Protein AF-0000000074056149 (afdb_homodimer)

pLDDT: mean 96.57, std 3.5, range [69.56, 98.94]

Foldseek 3Di:
DAFEEEELPDQDLVLSLVLLLLCQPLHQEYEYEDRNCVVPNLVSVVSSVVSRHAYEYEDADADAQVVLLVVLLVCQQSQHAEYEHALVSDQSNLLSVQVSLVPDDPPGNYRHAYAHEQAAQLDAQPRDPPDNDGSLVSSLVSLVRNLVSRGQAYEDALVNLLVSCVVRVRHAYEHEQEDAPPGDSPSGDRHDHLLSSVLSPHRYYYDYCQQSVDPRNNVSSVVSVVSNVVND/DAFEEEELPDQDLVLSLVLLLLCQPPHQHYEYEDRRCVVPNLVSVVSSVVSRHAYEYEDADADAQVVLLVVLLVCQQSQHAEYEHALVSDQSNLLSVQVSLVPDDPPGNYRHAYAHEQAAQLDAQPRDPPDNDGSLVSSLVSLVRNLVSRGQAYEDALVNLLVSCVVRVRHAYEYEQEDAPPGDSPSGDRHDHLLSSVLSRHRYYYDYCQLSVDPRNNVSSVVSVVSNVVND

Radius of gyration: 21.43 Å; Cα contacts (8 Å, |Δi|>4): 1121; chains: 2; bounding box: 44×68×49 Å

Sequence (464 aa):
MAQLIVALDLPRKDAALSLARDLQGLAPWCKVGMELFTLAGPSLLESLKSLGFRVFLDLKFYDIPHTVGQAVKAAAAVGVDLLTLHCQGGERMCREARAAVDGLAADSPARPLLFGVTVLTSFAEGEMPGIAAAPADFALSLAAGAAAWGLDGVVCSGLEAARIKTASPGLLCLCPGIRPAGAAAGDQRRVMTPARAVAAGADFLVVGRPILEAPSPAEAARRILAEMDDAGMAQLIVALDLPRKDAALSLARDLQGLAPWCKVGMELFTLAGPSLLESLKSLGFRVFLDLKFYDIPHTVGQAVKAAAAVGVDLLTLHCQGGERMCREARAAVDGLAADSPARPLLFGV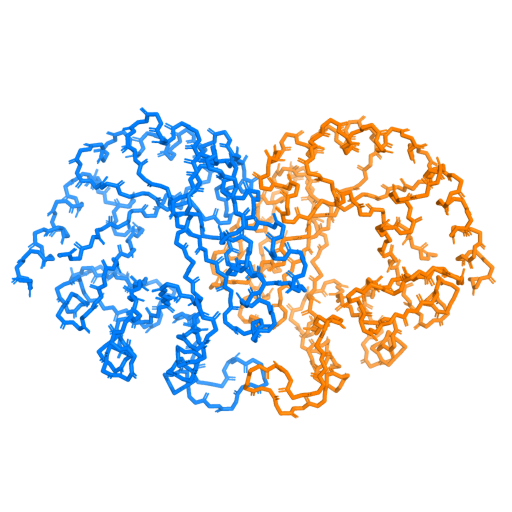TVLTSFAEGEMPGIAAAPADFALSLAAGAAAWGLDGVVCSGLEAARIKTASPGLLCLCPGIRPAGAAAGDQRRVMTPARAVAAGADFLVVGRPILEAPSPAEAARRILAEMDDAG

Secondary structure (DSSP, 8-state):
--EEEEE---S-HHHHHHHHHHHTTT-SEEEEEHHHHHHHTHHHHHHHHHTT-EEEEEEEE-S-HHHHHHHHHHHHHTT-SEEEEEGGGHHHHHHHHHHHHHT--TT-S--PEEEEE-S-TTPPTT-STT--S-HHHHHHHHHHHHHHHT-SEEE--HHHHHHHHHH-TT-EEEE--B--TT---TT-SS-B-HHHHHHTT-SEEEE-HHHHTSS-HHHHHHHHHHHHHHH-/--EEEEE---S-HHHHHHHHHHHTTT-SEEEEEHHHHHHHTHHHHHHHHHTT-EEEEEEEE-S-HHHHHHHHHHHHHTT-SEEEEEGGGHHHHHHHHHHHHHT--TT-S--PEEEEE-S-TTPPTT-STT--S-HHHHHHHHHHHHHHHT-SEEE--HHHHHHHHHH-TT-EEEE--B--TT---TT-SS-B-HHHHHHTT-SEEEE-HHHHTSS-HHHHHHHHHHHHHHH-

Solvent-accessible surface area (backbone atoms only — not comparable to full-atom values): 22972 Å² total; per-residue (Å²): 130,64,40,58,28,41,41,44,88,37,96,40,63,66,61,36,52,53,52,48,61,60,31,54,91,74,46,60,30,38,29,44,35,52,32,32,36,50,64,45,18,42,64,50,51,49,53,44,44,74,68,66,35,45,38,32,40,48,60,34,45,60,54,47,32,68,57,39,17,47,26,48,44,27,38,16,62,64,43,27,46,27,38,34,26,37,39,62,49,18,58,66,23,43,37,32,35,38,50,33,55,73,63,52,58,92,78,45,70,32,77,42,45,42,25,28,32,45,45,66,49,54,59,53,75,77,48,41,62,72,38,80,60,47,53,69,60,46,26,48,53,36,46,54,47,36,56,74,32,59,39,50,22,31,34,36,35,37,87,45,29,43,61,42,40,67,79,39,67,81,42,40,29,32,20,48,47,48,35,54,89,92,54,81,64,80,79,44,72,45,63,35,34,46,29,57,24,43,62,26,55,29,44,30,39,39,37,36,62,74,29,73,72,34,98,46,41,50,57,40,47,51,52,47,49,50,39,34,54,70,44,98,131,63,41,57,28,41,40,46,87,35,97,41,63,67,59,35,52,52,51,49,62,60,32,54,92,75,47,57,30,36,28,45,35,53,32,32,36,49,62,46,18,44,64,51,50,49,52,43,44,74,68,66,36,45,35,32,41,48,61,34,45,59,58,47,31,68,57,40,16,46,26,47,46,28,38,16,62,66,44,26,46,27,36,34,27,38,41,61,48,20,57,65,22,43,35,33,34,39,50,32,54,72,65,52,58,91,78,45,70,32,76,43,44,43,25,28,34,43,45,65,50,56,59,53,75,79,48,42,64,71,37,81,60,49,53,70,60,45,25,48,54,37,46,55,48,34,56,76,32,58,40,52,21,30,33,37,34,37,88,46,28,44,61,42,40,68,79,39,69,82,42,39,29,33,21,48,48,47,35,54,91,91,54,79,64,80,79,44,70,47,62,35,34,47,30,58,24,42,61,27,55,29,43,30,40,37,37,35,61,75,29,74,71,34,97,46,40,49,58,41,47,50,53,47,50,51,38,34,56,69,44,98

InterPro domains:
  IPR001754 Orotidine 5'-phosphate decarboxylase domain [PF00215] (3-224)
  IPR001754 Orotidine 5'-phosphate decarboxylase domain [SM00934] (3-224)
  IPR011060 Ribulose-phosphate binding barrel [SSF51366] (3-230)
  IPR013785 Aldolase-type TIM barrel [G3DSA:3.20.20.70] (2-231)
  IPR014732 Orotidine 5'-phosphate decarboxylase [PTHR32119] (3-231)
  IPR014732 Orotidine 5'-phosphate decarboxylase [TIGR01740] (4-224)
  IPR018089 Orotidine 5'-phosphate decarboxylase, active site [PS00156] (55-68)
  IPR047596 Orotidine 5'-phosphate decarboxylase, bacterial [MF_01200_B] (1-229)

Structure (mmCIF, N/CA/C/O backbone):
data_AF-0000000074056149-model_v1
#
loop_
_entity.id
_entity.type
_entity.pdbx_description
1 polymer "Orotidine 5'-phosphate decarboxylase"
#
loop_
_atom_site.group_PDB
_atom_site.id
_atom_site.type_symbol
_atom_site.label_atom_id
_atom_site.label_alt_id
_atom_site.label_comp_id
_atom_site.label_asym_id
_atom_site.label_entity_id
_atom_site.label_seq_id
_atom_site.pdbx_PDB_ins_code
_atom_site.Cartn_x
_atom_site.Cartn_y
_atom_site.Cartn_z
_atom_site.occupancy
_atom_site.B_iso_or_equiv
_atom_site.auth_seq_id
_atom_site.auth_comp_id
_atom_site.auth_asym_id
_atom_site.auth_atom_id
_atom_site.pdbx_PDB_model_num
ATOM 1 N N . MET A 1 1 ? -1.044 24.516 16.25 1 86.62 1 MET A N 1
ATOM 2 C CA . MET A 1 1 ? -1.015 25.094 14.914 1 86.62 1 MET A CA 1
ATOM 3 C C . MET A 1 1 ? -0.78 24.031 13.852 1 86.62 1 MET A C 1
ATOM 5 O O . MET A 1 1 ? -0.034 23.078 14.086 1 86.62 1 MET A O 1
ATOM 9 N N . ALA A 1 2 ? -1.482 24.141 12.734 1 95.56 2 ALA A N 1
ATOM 10 C CA . ALA A 1 2 ? -1.361 23.188 11.633 1 95.56 2 ALA A CA 1
ATOM 11 C C . ALA A 1 2 ? 0.066 23.141 11.102 1 95.56 2 ALA A C 1
ATOM 13 O O . ALA A 1 2 ? 0.788 24.141 11.164 1 95.56 2 ALA A O 1
ATOM 14 N N . GLN A 1 3 ? 0.462 22 10.664 1 97.44 3 GLN A N 1
ATOM 15 C CA . GLN A 1 3 ? 1.82 21.828 10.156 1 97.44 3 GLN A CA 1
ATOM 16 C C . GLN A 1 3 ? 1.818 21.547 8.656 1 97.44 3 GLN A C 1
ATOM 18 O O . GLN A 1 3 ? 0.939 20.844 8.156 1 97.44 3 GLN A O 1
ATOM 23 N N . LEU A 1 4 ? 2.83 22.078 7.973 1 97.88 4 LEU A N 1
ATOM 24 C CA . LEU A 1 4 ? 3.014 21.828 6.547 1 97.88 4 LEU A CA 1
ATOM 25 C C . LEU A 1 4 ? 3.879 20.594 6.324 1 97.88 4 LEU A C 1
ATOM 27 O O . LEU A 1 4 ? 4.945 20.453 6.93 1 97.88 4 LEU A O 1
ATOM 31 N N . ILE A 1 5 ? 3.412 19.703 5.543 1 98.5 5 ILE A N 1
ATOM 32 C CA . ILE A 1 5 ? 4.184 18.562 5.047 1 98.5 5 ILE A CA 1
ATOM 33 C C . ILE A 1 5 ? 4.445 18.734 3.553 1 98.5 5 ILE A C 1
ATOM 35 O O . ILE A 1 5 ? 3.508 18.812 2.758 1 98.5 5 ILE A O 1
ATOM 39 N N . VAL A 1 6 ? 5.691 18.75 3.137 1 98.38 6 VAL A N 1
ATOM 40 C CA . VAL A 1 6 ? 6.031 18.859 1.722 1 98.38 6 VAL A CA 1
ATOM 41 C C . VAL A 1 6 ? 6.203 17.469 1.128 1 98.38 6 VAL A C 1
ATOM 43 O O . VAL A 1 6 ? 7.008 16.672 1.617 1 98.38 6 VAL A O 1
ATOM 46 N N . ALA A 1 7 ? 5.418 17.172 0.1 1 98.25 7 ALA A N 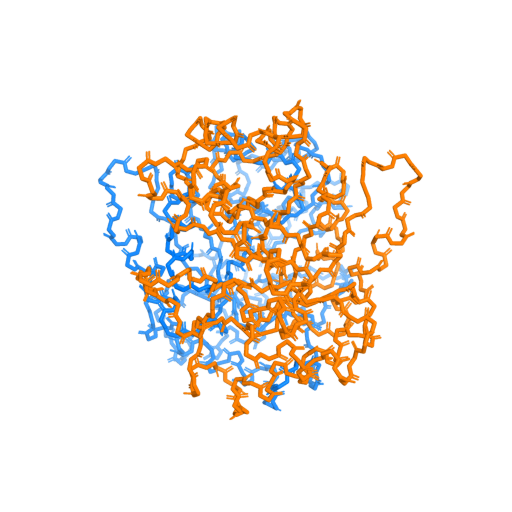1
ATOM 47 C CA . ALA A 1 7 ? 5.512 15.891 -0.588 1 98.25 7 ALA A CA 1
ATOM 48 C C . ALA A 1 7 ? 6.691 15.867 -1.556 1 98.25 7 ALA A C 1
ATOM 50 O O . ALA A 1 7 ? 6.762 16.688 -2.473 1 98.25 7 ALA A O 1
ATOM 51 N N . LEU A 1 8 ? 7.625 14.93 -1.379 1 97.81 8 LEU A N 1
ATOM 52 C CA . LEU A 1 8 ? 8.773 14.797 -2.262 1 97.81 8 LEU A CA 1
ATOM 53 C C . LEU A 1 8 ? 8.469 13.852 -3.418 1 97.81 8 LEU A C 1
ATOM 55 O O . LEU A 1 8 ? 9.227 12.914 -3.68 1 97.81 8 LEU A O 1
ATOM 59 N N . ASP A 1 9 ? 7.414 14.062 -4.129 1 94.62 9 ASP A N 1
ATOM 60 C CA . ASP A 1 9 ? 6.973 13.227 -5.234 1 94.62 9 ASP A CA 1
ATOM 61 C C . ASP A 1 9 ? 7.859 13.414 -6.461 1 94.62 9 ASP A C 1
ATOM 63 O O . ASP A 1 9 ? 7.434 14.008 -7.453 1 94.62 9 ASP A O 1
ATOM 67 N N . LEU A 1 10 ? 9.055 12.953 -6.383 1 94.94 10 LEU A N 1
ATOM 68 C CA . LEU A 1 10 ? 10.078 13.039 -7.422 1 94.94 10 LEU A CA 1
ATOM 69 C C . LEU A 1 10 ? 10.586 11.648 -7.793 1 94.94 10 LEU A C 1
ATOM 71 O O . LEU A 1 10 ? 10.578 10.734 -6.965 1 94.94 10 LEU A O 1
ATOM 75 N N . PRO A 1 11 ? 11.078 11.5 -9.031 1 92.56 11 PRO A N 1
ATOM 76 C CA . PRO A 1 11 ? 11.461 10.172 -9.508 1 92.56 11 PRO A CA 1
ATOM 77 C C . PRO A 1 11 ? 12.922 9.852 -9.242 1 92.56 11 PRO A C 1
ATOM 79 O O . PRO A 1 11 ? 13.461 8.891 -9.805 1 92.56 11 PRO A O 1
ATOM 82 N N . ARG A 1 12 ? 13.625 10.719 -8.484 1 94.88 12 ARG A N 1
ATOM 83 C CA . ARG A 1 12 ? 15.031 10.477 -8.188 1 94.88 12 ARG A CA 1
ATOM 84 C C . ARG A 1 12 ? 15.383 10.898 -6.766 1 94.88 12 ARG A C 1
ATOM 86 O O . ARG A 1 12 ? 14.984 11.977 -6.316 1 94.88 12 ARG A O 1
ATOM 93 N N . LYS A 1 13 ? 16.109 10.031 -6.117 1 96.75 13 LYS A N 1
ATOM 94 C CA . LYS A 1 13 ? 16.531 10.273 -4.746 1 96.75 13 LYS A CA 1
ATOM 95 C C . LYS A 1 13 ? 17.297 11.594 -4.633 1 96.75 13 LYS A C 1
ATOM 97 O O . LYS A 1 13 ? 17.031 12.391 -3.732 1 96.75 13 LYS A O 1
ATOM 102 N N . ASP A 1 14 ? 18.219 11.828 -5.523 1 97.38 14 ASP A N 1
ATOM 103 C CA . ASP A 1 14 ? 19.062 13.016 -5.449 1 97.38 14 ASP A CA 1
ATOM 104 C C . ASP A 1 14 ? 18.234 14.289 -5.613 1 97.38 14 ASP A C 1
ATOM 106 O O . ASP A 1 14 ? 18.5 15.297 -4.957 1 97.38 14 ASP A O 1
ATOM 110 N N . ALA A 1 15 ? 17.297 14.25 -6.52 1 97.06 15 ALA A N 1
ATOM 111 C CA . ALA A 1 15 ? 16.406 15.391 -6.715 1 97.06 15 ALA A CA 1
ATOM 112 C C . ALA A 1 15 ? 15.594 15.672 -5.457 1 97.06 15 ALA A C 1
ATOM 114 O O . ALA A 1 15 ? 15.398 16.828 -5.078 1 97.06 15 ALA A O 1
ATOM 115 N N . ALA A 1 16 ? 15.133 14.602 -4.848 1 97.94 16 ALA A N 1
ATOM 116 C CA . ALA A 1 16 ? 14.352 14.727 -3.619 1 97.94 16 ALA A CA 1
ATOM 117 C C . ALA A 1 16 ? 15.18 15.352 -2.5 1 97.94 16 ALA A C 1
ATOM 119 O O . ALA A 1 16 ? 14.703 16.234 -1.78 1 97.94 16 ALA A O 1
ATOM 120 N N . LEU A 1 17 ? 16.406 14.922 -2.404 1 98 17 LEU A N 1
ATOM 121 C CA . LEU A 1 17 ? 17.281 15.43 -1.35 1 98 17 LEU A CA 1
ATOM 122 C C . LEU A 1 17 ? 17.656 16.875 -1.613 1 98 17 LEU A C 1
ATOM 124 O O . LEU A 1 17 ? 17.797 17.672 -0.677 1 98 17 LEU A O 1
ATOM 128 N N . SER A 1 18 ? 17.844 17.188 -2.873 1 97.25 18 SER A N 1
ATOM 129 C CA . SER A 1 18 ? 18.109 18.578 -3.225 1 97.25 18 SER A CA 1
ATOM 130 C C . SER A 1 18 ? 16.953 19.484 -2.826 1 97.25 18 SER A C 1
ATOM 132 O O . SER A 1 18 ? 17.156 20.547 -2.225 1 97.25 18 SER A O 1
ATOM 134 N N . LEU A 1 19 ? 15.781 19.047 -3.15 1 97.25 19 LEU A N 1
ATOM 135 C CA . LEU A 1 19 ? 14.594 19.797 -2.754 1 97.25 19 LEU A CA 1
ATOM 136 C C . LEU A 1 19 ? 14.508 19.906 -1.237 1 97.25 19 LEU A C 1
ATOM 138 O O . LEU A 1 19 ? 14.203 20.984 -0.711 1 97.25 19 LEU A O 1
ATOM 142 N N . ALA A 1 20 ? 14.734 18.844 -0.527 1 97.69 20 ALA A N 1
ATOM 143 C CA . ALA A 1 20 ? 14.688 18.844 0.933 1 97.69 20 ALA A CA 1
ATOM 144 C C . ALA A 1 20 ? 15.672 19.859 1.51 1 97.69 20 ALA A C 1
ATOM 146 O O . ALA A 1 20 ? 15.344 20.578 2.457 1 97.69 20 ALA A O 1
ATOM 147 N N . ARG A 1 21 ? 16.797 19.938 0.938 1 96.56 21 ARG A N 1
ATOM 148 C CA . ARG A 1 21 ? 17.797 20.891 1.411 1 96.56 21 ARG A CA 1
ATOM 149 C C . ARG A 1 21 ? 17.328 22.312 1.216 1 96.56 21 ARG A C 1
ATOM 151 O O . ARG A 1 21 ? 17.562 23.188 2.064 1 96.56 21 ARG A O 1
ATOM 158 N N . ASP A 1 22 ? 16.641 22.531 0.137 1 95 22 ASP A N 1
ATOM 159 C CA . ASP A 1 22 ? 16.094 23.859 -0.135 1 95 22 ASP A CA 1
ATOM 160 C C . ASP A 1 22 ? 15.039 24.234 0.911 1 95 22 ASP A C 1
ATOM 162 O O . ASP A 1 22 ? 14.812 25.422 1.164 1 95 22 ASP A O 1
ATOM 166 N N . LEU A 1 23 ? 14.469 23.25 1.467 1 96.81 23 LEU A N 1
ATOM 167 C CA . LEU A 1 23 ? 13.328 23.484 2.35 1 96.81 23 LEU A CA 1
ATOM 168 C C . LEU A 1 23 ? 13.758 23.406 3.812 1 96.81 23 LEU A C 1
ATOM 170 O O . LEU A 1 23 ? 12.93 23.594 4.711 1 96.81 23 LEU A O 1
ATOM 174 N N . GLN A 1 24 ? 15.016 23.109 4.035 1 94.75 24 GLN A N 1
ATOM 175 C CA . GLN A 1 24 ? 15.516 22.953 5.398 1 94.75 24 GLN A CA 1
ATOM 176 C C . GLN A 1 24 ? 15.219 24.203 6.23 1 94.75 24 GLN A C 1
ATOM 178 O O . GLN A 1 24 ? 15.461 25.328 5.793 1 94.75 24 GLN A O 1
ATOM 183 N N . GLY A 1 25 ? 14.641 23.969 7.418 1 91.38 25 GLY A N 1
ATOM 184 C CA . GLY A 1 25 ? 14.352 25.062 8.328 1 91.38 25 GLY A CA 1
ATOM 185 C C . GLY A 1 25 ? 13.016 25.719 8.055 1 91.38 25 GLY A C 1
ATOM 186 O O . GLY A 1 25 ? 12.523 26.5 8.875 1 91.38 25 GLY A O 1
ATOM 187 N N . LEU A 1 26 ? 12.391 25.469 6.945 1 91.38 26 LEU A N 1
ATOM 188 C CA . LEU A 1 26 ? 11.109 26.078 6.578 1 91.38 26 LEU A CA 1
ATOM 189 C C . LEU A 1 26 ? 9.953 25.141 6.941 1 91.38 26 LEU A C 1
ATOM 191 O O . LEU A 1 26 ? 9.008 25.562 7.621 1 91.38 26 LEU A O 1
ATOM 195 N N . ALA A 1 27 ? 10.086 23.922 6.512 1 87.94 27 ALA A N 1
ATOM 196 C CA . ALA A 1 27 ? 9.062 22.922 6.809 1 87.94 27 ALA A CA 1
ATOM 197 C C . ALA A 1 27 ? 9.648 21.766 7.617 1 87.94 27 ALA A C 1
ATOM 199 O O . ALA A 1 27 ? 10.672 21.203 7.234 1 87.94 27 ALA A O 1
ATOM 200 N N . PRO A 1 28 ? 9.016 21.453 8.625 1 92.62 28 PRO A N 1
ATOM 201 C CA . PRO A 1 28 ? 9.602 20.406 9.469 1 92.62 28 PRO A CA 1
ATOM 202 C C . PRO A 1 28 ? 9.352 19 8.93 1 92.62 28 PRO A C 1
ATOM 204 O O . PRO A 1 28 ? 10.016 18.047 9.344 1 92.62 28 PRO A O 1
ATOM 207 N N . TRP A 1 29 ? 8.336 18.828 8.008 1 97.88 29 TRP A N 1
ATOM 208 C CA . TRP A 1 29 ? 7.926 17.5 7.582 1 97.88 29 TRP A CA 1
ATOM 209 C C . TRP A 1 29 ? 8.156 17.312 6.086 1 97.88 29 TRP A C 1
ATOM 211 O O . TRP A 1 29 ? 7.891 18.203 5.289 1 97.88 29 TRP A O 1
ATOM 221 N N . CYS A 1 30 ? 8.586 16.109 5.715 1 98.38 30 CYS A N 1
ATOM 222 C CA . CYS A 1 30 ? 8.602 15.656 4.332 1 98.38 30 CYS A CA 1
ATOM 223 C C . CYS A 1 30 ? 7.824 14.352 4.184 1 98.38 30 CYS A C 1
ATOM 225 O O . CYS A 1 30 ? 7.902 13.477 5.047 1 98.38 30 CYS A O 1
ATOM 227 N N . LYS A 1 31 ? 7.129 14.297 3.158 1 98.81 31 LYS A N 1
ATOM 228 C CA . LYS A 1 31 ? 6.422 13.062 2.818 1 98.81 31 LYS A CA 1
ATOM 229 C C . LYS A 1 31 ? 7.16 12.289 1.731 1 98.81 31 LYS A C 1
ATOM 231 O O . LYS A 1 31 ? 7.566 12.859 0.718 1 98.81 31 LYS A O 1
ATOM 236 N N . VAL A 1 32 ? 7.414 11.039 1.921 1 98.81 32 VAL A N 1
ATOM 237 C CA . VAL A 1 32 ? 7.902 10.086 0.927 1 98.81 32 VAL A CA 1
ATOM 238 C C . VAL A 1 32 ? 6.785 9.117 0.545 1 98.81 32 VAL A C 1
ATOM 240 O O . VAL A 1 32 ? 6.285 8.375 1.391 1 98.81 32 VAL A O 1
ATOM 243 N N . GLY A 1 33 ? 6.414 9.141 -0.711 1 98.44 33 GLY A N 1
ATOM 244 C CA . GLY A 1 33 ? 5.328 8.305 -1.19 1 98.44 33 GLY A CA 1
ATOM 245 C C . GLY A 1 33 ? 5.809 7.062 -1.912 1 98.44 33 GLY A C 1
ATOM 246 O O . GLY A 1 33 ? 6.992 6.723 -1.857 1 98.44 33 GLY A O 1
ATOM 247 N N . MET A 1 34 ? 4.906 6.359 -2.611 1 98.12 34 MET A N 1
ATOM 248 C CA . MET A 1 34 ? 5.105 5.043 -3.209 1 98.12 34 MET A CA 1
ATOM 249 C C . MET A 1 34 ? 6.188 5.09 -4.281 1 98.12 34 MET A C 1
ATOM 251 O O . MET A 1 34 ? 7.051 4.211 -4.332 1 98.12 34 MET A O 1
ATOM 255 N N . GLU A 1 35 ? 6.125 6.121 -5.102 1 97.94 35 GLU A N 1
ATOM 256 C CA . GLU A 1 35 ? 7.07 6.203 -6.211 1 97.94 35 GLU A CA 1
ATOM 257 C C . GLU A 1 35 ? 8.508 6.324 -5.711 1 97.94 35 GLU A C 1
ATOM 259 O O . GLU A 1 35 ? 9.336 5.453 -5.973 1 97.94 35 GLU A O 1
ATOM 264 N N . LEU A 1 36 ? 8.742 7.316 -4.957 1 98.56 36 LEU A N 1
ATOM 265 C CA . LEU A 1 36 ? 10.094 7.617 -4.5 1 98.56 36 LEU A CA 1
ATOM 266 C C . LEU A 1 36 ? 10.609 6.516 -3.58 1 98.56 36 LEU A C 1
ATOM 268 O O . LEU A 1 36 ? 11.781 6.141 -3.654 1 98.56 36 LEU A O 1
ATOM 272 N N . PHE A 1 37 ? 9.781 5.984 -2.686 1 98.75 37 PHE A N 1
ATOM 273 C CA . PHE A 1 37 ? 10.227 4.938 -1.774 1 98.75 37 PHE A CA 1
ATOM 274 C C . PHE A 1 37 ? 10.594 3.672 -2.543 1 98.75 37 PHE A C 1
ATOM 276 O O . PHE A 1 37 ? 11.547 2.975 -2.18 1 98.75 37 PHE A O 1
ATOM 283 N N . THR A 1 38 ? 9.812 3.357 -3.564 1 98.56 38 THR A N 1
ATOM 284 C CA . THR A 1 38 ? 10.109 2.191 -4.391 1 98.56 38 THR A CA 1
ATOM 285 C C . THR A 1 38 ? 11.477 2.32 -5.043 1 98.56 38 THR A C 1
ATOM 287 O O . THR A 1 38 ? 12.211 1.334 -5.168 1 98.56 38 THR A O 1
ATOM 290 N N . LEU A 1 39 ? 11.844 3.518 -5.352 1 97.88 39 LEU A N 1
ATOM 291 C CA . LEU A 1 39 ? 13.102 3.764 -6.055 1 97.88 39 LEU A CA 1
ATOM 292 C C . LEU A 1 39 ? 14.266 3.842 -5.074 1 97.88 39 LEU A C 1
ATOM 294 O O . LEU A 1 39 ? 15.359 3.34 -5.359 1 97.88 39 LEU A O 1
ATOM 298 N N . ALA A 1 40 ? 14.008 4.441 -3.898 1 97.88 40 ALA A N 1
ATOM 299 C CA . ALA A 1 40 ? 15.141 4.859 -3.07 1 97.88 40 ALA A CA 1
ATOM 300 C C . ALA A 1 40 ? 15.211 4.039 -1.788 1 97.88 40 ALA A C 1
ATOM 302 O O . ALA A 1 40 ? 16.297 3.865 -1.214 1 97.88 40 ALA A O 1
ATOM 303 N N . GLY A 1 41 ? 14.062 3.582 -1.27 1 97.81 41 GLY A N 1
ATOM 304 C CA . GLY A 1 41 ? 14.016 2.74 -0.085 1 97.81 41 GLY A CA 1
ATOM 305 C C . GLY A 1 41 ? 14.352 3.486 1.191 1 97.81 41 GLY A C 1
ATOM 306 O O . GLY A 1 41 ? 14.234 4.711 1.25 1 97.81 41 GLY A O 1
ATOM 307 N N . PRO A 1 42 ? 14.695 2.746 2.258 1 97.94 42 PRO A N 1
ATOM 308 C CA . PRO A 1 42 ? 14.844 3.344 3.588 1 97.94 42 PRO A CA 1
ATOM 309 C C . PRO A 1 42 ? 16.078 4.238 3.695 1 97.94 42 PRO A C 1
ATOM 311 O O . PRO A 1 42 ? 16.156 5.082 4.594 1 97.94 42 PRO A O 1
ATOM 314 N N . SER A 1 43 ? 17.016 4.102 2.801 1 97.06 43 SER A N 1
ATOM 315 C CA . SER A 1 43 ? 18.188 4.965 2.836 1 97.06 43 SER A CA 1
ATOM 316 C C . SER A 1 43 ? 17.812 6.43 2.648 1 97.06 43 SER A C 1
ATOM 318 O O . SER A 1 43 ? 18.453 7.32 3.203 1 97.06 43 SER A O 1
ATOM 320 N N . LEU A 1 44 ? 16.781 6.668 1.873 1 98.25 44 LEU A N 1
ATOM 321 C CA . LEU A 1 44 ? 16.266 8.023 1.691 1 98.25 44 LEU A CA 1
ATOM 322 C C . LEU A 1 44 ? 15.766 8.594 3.01 1 98.25 44 LEU A C 1
ATOM 324 O O . LEU A 1 44 ? 16 9.766 3.314 1 98.25 44 LEU A O 1
ATOM 328 N N . LEU A 1 45 ? 15.062 7.797 3.801 1 98.31 45 LEU A N 1
ATOM 329 C CA . LEU A 1 45 ? 14.5 8.242 5.07 1 98.31 45 LEU A CA 1
ATOM 330 C C . LEU A 1 45 ? 15.609 8.648 6.043 1 98.31 45 LEU A C 1
ATOM 332 O O . LEU A 1 45 ? 15.492 9.664 6.73 1 98.31 45 LEU A O 1
ATOM 336 N N . GLU A 1 46 ? 16.641 7.875 6.008 1 97 46 GLU A N 1
ATOM 337 C CA . GLU A 1 46 ? 17.797 8.172 6.844 1 97 46 GLU A CA 1
ATOM 338 C C . GLU A 1 46 ? 18.406 9.523 6.48 1 97 46 GLU A C 1
ATOM 340 O O . GLU A 1 46 ? 18.766 10.312 7.363 1 97 46 GLU A O 1
ATOM 345 N N . SER A 1 47 ? 18.547 9.734 5.23 1 98 47 SER A N 1
ATOM 346 C CA . SER A 1 47 ? 19.094 10.992 4.742 1 98 47 SER A CA 1
ATOM 347 C C . SER A 1 47 ? 18.234 12.18 5.145 1 98 47 SER A C 1
ATOM 349 O O . SER A 1 47 ? 18.734 13.211 5.566 1 98 47 SER A O 1
ATOM 351 N N . LEU A 1 48 ? 16.938 12.039 5.023 1 98.31 48 LEU A N 1
ATOM 352 C CA . LEU A 1 48 ? 16 13.109 5.375 1 98.31 48 LEU A CA 1
ATOM 353 C C . LEU A 1 48 ? 16.062 13.406 6.871 1 98.31 48 LEU A C 1
ATOM 355 O O . LEU A 1 48 ? 16.047 14.57 7.273 1 98.31 48 LEU A O 1
ATOM 359 N N . LYS A 1 49 ? 16.172 12.391 7.691 1 97.44 49 LYS A N 1
ATOM 360 C CA . LYS A 1 49 ? 16.281 12.555 9.141 1 97.44 49 LYS A CA 1
ATOM 361 C C . LYS A 1 49 ? 17.562 13.289 9.508 1 97.44 49 LYS A C 1
ATOM 363 O O . LYS A 1 49 ? 17.578 14.125 10.414 1 97.44 49 LYS A O 1
ATOM 368 N N . SER A 1 50 ? 18.609 12.945 8.82 1 96.69 50 SER A N 1
ATOM 369 C CA . SER A 1 50 ? 19.891 13.594 9.07 1 96.69 50 SER A CA 1
ATOM 370 C C . SER A 1 50 ? 19.844 15.078 8.734 1 96.69 50 SER A C 1
ATOM 372 O O . SER A 1 50 ? 20.609 15.875 9.281 1 96.69 50 SER A O 1
ATOM 374 N N . LEU A 1 51 ? 18.969 15.43 7.82 1 97.19 51 LEU A N 1
ATOM 375 C CA . LEU A 1 51 ? 18.797 16.828 7.445 1 97.19 51 LEU A CA 1
ATOM 376 C C . LEU A 1 51 ? 17.875 17.547 8.438 1 97.19 51 LEU A C 1
ATOM 378 O O . LEU A 1 51 ? 17.641 18.75 8.312 1 97.19 51 LEU A O 1
ATOM 382 N N . GLY A 1 52 ? 17.312 16.766 9.391 1 96.56 52 GLY A N 1
ATOM 383 C CA . GLY A 1 52 ? 16.531 17.375 10.461 1 96.56 52 GLY A CA 1
ATOM 384 C C . GLY A 1 52 ? 15.039 17.297 10.242 1 96.56 52 GLY A C 1
ATOM 385 O O . GLY A 1 52 ? 14.258 17.859 11.023 1 96.56 52 GLY A O 1
ATOM 386 N N . PHE A 1 53 ? 14.602 16.562 9.219 1 98.38 53 PHE A N 1
ATOM 387 C CA . PHE A 1 53 ? 13.18 16.484 8.914 1 98.38 53 PHE A CA 1
ATOM 388 C C . PHE A 1 53 ? 12.508 15.383 9.727 1 98.38 53 PHE A C 1
ATOM 390 O O . PHE A 1 53 ? 13.148 14.391 10.078 1 98.38 53 PHE A O 1
ATOM 397 N N . ARG A 1 54 ? 11.258 15.547 10.086 1 98.25 54 ARG A N 1
ATOM 398 C CA . ARG A 1 54 ? 10.359 14.438 10.383 1 98.25 54 ARG A CA 1
ATOM 399 C C . ARG A 1 54 ? 9.844 13.797 9.102 1 98.25 54 ARG A C 1
ATOM 401 O O . ARG A 1 54 ? 9.594 14.484 8.109 1 98.25 54 ARG A O 1
ATOM 408 N N . VAL A 1 55 ? 9.641 12.5 9.148 1 98.62 55 VAL A N 1
ATOM 409 C CA . VAL A 1 55 ? 9.328 11.797 7.906 1 98.62 55 VAL A CA 1
ATOM 410 C C . VAL A 1 55 ? 7.926 11.203 7.98 1 98.62 55 VAL A C 1
ATOM 412 O O . VAL A 1 55 ? 7.602 10.477 8.914 1 98.62 55 VAL A O 1
ATOM 415 N N . PHE A 1 56 ? 7.082 11.562 7.031 1 98.94 56 PHE A N 1
ATOM 416 C CA . PHE A 1 56 ? 5.785 10.953 6.742 1 98.94 56 PHE A CA 1
ATOM 417 C C . PHE A 1 56 ? 5.902 9.93 5.621 1 98.94 56 PHE A C 1
ATOM 419 O O . PHE A 1 56 ? 6.105 10.297 4.461 1 98.94 56 PHE A O 1
ATOM 426 N N . LEU A 1 57 ? 5.887 8.633 5.961 1 98.88 57 LEU A N 1
ATOM 427 C CA . LEU A 1 57 ? 5.898 7.562 4.969 1 98.88 57 LEU A CA 1
ATOM 428 C C . LEU A 1 57 ? 4.484 7.25 4.492 1 98.88 57 LEU A C 1
ATOM 430 O O . LEU A 1 57 ? 3.689 6.668 5.238 1 98.88 57 LEU A O 1
ATOM 434 N N . ASP A 1 58 ? 4.176 7.578 3.271 1 98.88 58 ASP A N 1
ATOM 435 C CA . ASP A 1 58 ? 2.816 7.508 2.738 1 98.88 58 ASP A CA 1
ATOM 436 C C . ASP A 1 58 ? 2.666 6.34 1.769 1 98.88 58 ASP A C 1
ATOM 438 O O . ASP A 1 58 ? 2.494 6.543 0.565 1 98.88 58 ASP A O 1
ATOM 442 N N . LEU A 1 59 ? 2.637 5.148 2.357 1 98.81 59 LEU A N 1
ATOM 443 C CA . LEU A 1 59 ? 2.531 3.949 1.534 1 98.81 59 LEU A CA 1
ATOM 444 C C . LEU A 1 59 ? 1.114 3.389 1.568 1 98.81 59 LEU A C 1
ATOM 446 O O . LEU A 1 59 ? 0.775 2.5 0.784 1 98.81 59 LEU A O 1
ATOM 450 N N . LYS A 1 60 ? 0.295 3.887 2.49 1 98.81 60 LYS A N 1
ATOM 451 C CA . LYS A 1 60 ? -1.117 3.527 2.58 1 98.81 60 LYS A CA 1
ATOM 452 C C . LYS A 1 60 ? -1.293 2.014 2.684 1 98.81 60 LYS A C 1
ATOM 454 O O . LYS A 1 60 ? -2.027 1.414 1.896 1 98.81 60 LYS A O 1
ATOM 459 N N . PHE A 1 61 ? -0.702 1.462 3.756 1 98.88 61 PHE A N 1
ATOM 460 C CA . PHE A 1 61 ? -0.733 0.017 3.949 1 98.88 61 PHE A CA 1
ATOM 461 C C . PHE A 1 61 ? -2.166 -0.502 3.918 1 98.88 61 PHE A C 1
ATOM 463 O O . PHE A 1 61 ? -3.07 0.12 4.477 1 98.88 61 PHE A O 1
ATOM 470 N N . TYR A 1 62 ? -2.402 -1.594 3.219 1 98.88 62 TYR A N 1
ATOM 471 C CA . TYR A 1 62 ? -3.676 -2.301 3.143 1 98.88 62 TYR A CA 1
ATOM 472 C C . TYR A 1 62 ? -3.461 -3.781 2.855 1 98.88 62 TYR A C 1
ATOM 474 O O . TYR A 1 62 ? -3.172 -4.164 1.719 1 98.88 62 TYR A O 1
ATOM 482 N N . ASP A 1 63 ? -3.549 -4.602 3.793 1 98.69 63 ASP A N 1
ATOM 483 C CA . ASP A 1 63 ? -3.32 -6.043 3.746 1 98.69 63 ASP A CA 1
ATOM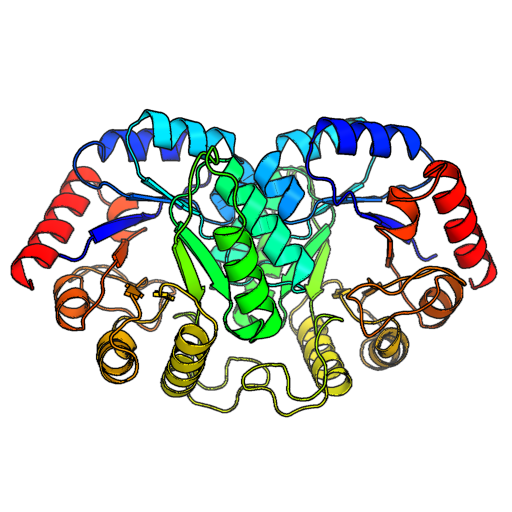 484 C C . ASP A 1 63 ? -3.953 -6.738 4.949 1 98.69 63 ASP A C 1
ATOM 486 O O . ASP A 1 63 ? -4.695 -6.117 5.711 1 98.69 63 ASP A O 1
ATOM 490 N N . ILE A 1 64 ? -3.715 -8.055 5.059 1 97.75 64 ILE A N 1
ATOM 491 C CA . ILE A 1 64 ? -4.227 -8.773 6.223 1 97.75 64 ILE A CA 1
ATOM 492 C C . ILE A 1 64 ? -3.604 -8.203 7.496 1 97.75 64 ILE A C 1
ATOM 494 O O . ILE A 1 64 ? -2.504 -7.645 7.461 1 97.75 64 ILE A O 1
ATOM 498 N N . PRO A 1 65 ? -4.289 -8.359 8.648 1 98 65 PRO A N 1
ATOM 499 C CA . PRO A 1 65 ? -3.896 -7.691 9.891 1 98 65 PRO A CA 1
ATOM 500 C C . PRO A 1 65 ? -2.441 -7.961 10.273 1 98 65 PRO A C 1
ATOM 502 O O . PRO A 1 65 ? -1.68 -7.023 10.516 1 98 65 PRO A O 1
ATOM 505 N N . HIS A 1 66 ? -1.996 -9.156 10.234 1 96.62 66 HIS A N 1
ATOM 506 C CA . HIS A 1 66 ? -0.639 -9.508 10.633 1 96.62 66 HIS A CA 1
ATOM 507 C C . HIS A 1 66 ? 0.395 -8.781 9.781 1 96.62 66 HIS A C 1
ATOM 509 O O . HIS A 1 66 ? 1.372 -8.242 10.312 1 96.62 66 HIS A O 1
ATOM 515 N N . THR A 1 67 ? 0.184 -8.773 8.508 1 97.69 67 THR A N 1
ATOM 516 C CA . THR A 1 67 ? 1.121 -8.156 7.574 1 97.69 67 THR A CA 1
ATOM 517 C C . THR A 1 67 ? 1.235 -6.656 7.84 1 97.69 67 THR A C 1
ATOM 519 O O . THR A 1 67 ? 2.338 -6.105 7.852 1 97.69 67 THR A O 1
ATOM 522 N N . VAL A 1 68 ? 0.084 -5.996 8.109 1 98.75 68 VAL A N 1
ATOM 523 C CA . VAL A 1 68 ? 0.102 -4.559 8.383 1 98.75 68 VAL A CA 1
ATOM 524 C C . VAL A 1 68 ? 0.805 -4.293 9.711 1 98.75 68 VAL A C 1
ATOM 526 O O . VAL A 1 68 ? 1.594 -3.35 9.82 1 98.75 68 VAL A O 1
ATOM 529 N N . GLY A 1 69 ? 0.513 -5.117 10.719 1 98.69 69 GLY A N 1
ATOM 530 C CA . GLY A 1 69 ? 1.239 -4.98 11.969 1 98.69 69 GLY A CA 1
ATOM 531 C C . GLY A 1 69 ? 2.744 -5.039 11.797 1 98.69 69 GLY A C 1
ATOM 532 O O . GLY A 1 69 ? 3.469 -4.191 12.32 1 98.69 69 GLY A O 1
ATOM 533 N N . GLN A 1 70 ? 3.199 -5.984 11.023 1 98.25 70 GLN A N 1
ATOM 534 C CA . GLN A 1 70 ? 4.633 -6.145 10.797 1 98.25 70 GLN A CA 1
ATOM 535 C C . GLN A 1 70 ? 5.199 -4.973 10 1 98.25 70 GLN A C 1
ATOM 537 O O . GLN A 1 70 ? 6.332 -4.547 10.242 1 98.25 70 GLN A O 1
ATOM 542 N N . ALA A 1 71 ? 4.461 -4.496 9.039 1 98.62 71 ALA A N 1
ATOM 543 C CA . ALA A 1 71 ? 4.902 -3.35 8.25 1 98.62 71 ALA A CA 1
ATOM 544 C C . ALA A 1 71 ? 5.051 -2.105 9.117 1 98.62 71 ALA A C 1
ATOM 546 O O . ALA A 1 71 ? 5.965 -1.302 8.906 1 98.62 71 ALA A O 1
ATOM 547 N N . VAL A 1 72 ? 4.156 -1.936 10.062 1 98.81 72 VAL A N 1
ATOM 548 C CA . VAL A 1 72 ? 4.211 -0.812 10.992 1 98.81 72 VAL A CA 1
ATOM 549 C C . VAL A 1 72 ? 5.473 -0.91 11.852 1 98.81 72 VAL A C 1
ATOM 551 O O . VAL A 1 72 ? 6.184 0.081 12.031 1 98.81 72 VAL A O 1
ATOM 554 N N . LYS A 1 73 ? 5.738 -2.084 12.352 1 98.5 73 LYS A N 1
ATOM 555 C CA . LYS A 1 73 ? 6.965 -2.291 13.117 1 98.5 73 LYS A CA 1
ATOM 556 C C . LYS A 1 73 ? 8.195 -1.97 12.281 1 98.5 73 LYS A C 1
ATOM 558 O O . LYS A 1 73 ? 9.148 -1.355 12.773 1 98.5 73 LYS A O 1
ATOM 563 N N . ALA A 1 74 ? 8.188 -2.396 11.047 1 98.31 74 ALA A N 1
ATOM 564 C CA . ALA A 1 74 ? 9.289 -2.119 10.133 1 98.31 74 ALA A CA 1
ATOM 565 C C . ALA A 1 74 ? 9.469 -0.617 9.93 1 98.31 74 ALA A C 1
ATOM 567 O O . ALA A 1 74 ? 10.594 -0.11 9.953 1 98.31 74 ALA A O 1
ATOM 568 N N . ALA A 1 75 ? 8.367 0.071 9.719 1 98.69 75 ALA A N 1
ATOM 569 C CA . ALA A 1 75 ? 8.406 1.52 9.539 1 98.69 75 ALA A CA 1
ATOM 570 C C . ALA A 1 75 ? 9 2.209 10.766 1 98.69 75 ALA A C 1
ATOM 572 O O . ALA A 1 75 ? 9.82 3.119 10.641 1 98.69 75 ALA A O 1
ATOM 573 N N . ALA A 1 76 ? 8.555 1.784 11.938 1 98.44 76 ALA A N 1
ATOM 574 C CA . ALA A 1 76 ? 9.094 2.336 13.18 1 98.44 76 ALA A CA 1
ATOM 575 C C . ALA A 1 76 ? 10.602 2.105 13.273 1 98.44 76 ALA A C 1
ATOM 577 O O . ALA A 1 76 ? 11.344 2.994 13.695 1 98.44 76 ALA A O 1
ATOM 578 N N . ALA A 1 77 ? 11 0.954 12.867 1 97.5 77 ALA A N 1
ATOM 579 C CA . ALA A 1 77 ? 12.406 0.561 12.969 1 97.5 77 ALA A CA 1
ATOM 580 C C . ALA A 1 77 ? 13.289 1.444 12.094 1 97.5 77 ALA A C 1
ATOM 582 O O . ALA A 1 77 ? 14.453 1.693 12.414 1 97.5 77 ALA A O 1
ATOM 583 N N . VAL A 1 78 ? 12.727 1.954 11.016 1 97.5 78 VAL A N 1
ATOM 584 C CA . VAL A 1 78 ? 13.547 2.756 10.117 1 97.5 78 VAL A CA 1
ATOM 585 C C . VAL A 1 78 ? 13.305 4.238 10.375 1 97.5 78 VAL A C 1
ATOM 587 O O . VAL A 1 78 ? 13.734 5.094 9.602 1 97.5 78 VAL A O 1
ATOM 590 N N . GLY A 1 79 ? 12.555 4.574 11.414 1 97.88 79 GLY A N 1
ATOM 591 C CA . GLY A 1 79 ? 12.539 5.926 11.953 1 97.88 79 GLY A CA 1
ATOM 592 C C . GLY A 1 79 ? 11.398 6.766 11.422 1 97.88 79 GLY A C 1
ATOM 593 O O . GLY A 1 79 ? 11.461 8 11.445 1 97.88 79 GLY A O 1
ATOM 594 N N . VAL A 1 80 ? 10.352 6.18 10.898 1 98.69 80 VAL A N 1
ATOM 595 C CA . VAL A 1 80 ? 9.195 6.891 10.352 1 98.69 80 VAL A CA 1
ATOM 596 C C . VAL A 1 80 ? 8.43 7.57 11.484 1 98.69 80 VAL A C 1
ATOM 598 O O . VAL A 1 80 ? 8.156 6.949 12.516 1 98.69 80 VAL A O 1
ATOM 601 N N . ASP A 1 81 ? 8.023 8.836 11.312 1 98.81 81 ASP A N 1
ATOM 602 C CA . ASP A 1 81 ? 7.328 9.594 12.344 1 98.81 81 ASP A CA 1
ATOM 603 C C . ASP A 1 81 ? 5.812 9.508 12.164 1 98.81 81 ASP A C 1
ATOM 605 O O . ASP A 1 81 ? 5.059 9.688 13.125 1 98.81 81 ASP A O 1
ATOM 609 N N . LEU A 1 82 ? 5.363 9.32 10.984 1 98.88 82 LEU A N 1
ATOM 610 C CA . LEU A 1 82 ? 3.963 9.227 10.586 1 98.88 82 LEU A CA 1
ATOM 611 C C . LEU A 1 82 ? 3.797 8.297 9.391 1 98.88 82 LEU A C 1
ATOM 613 O O . LEU A 1 82 ? 4.609 8.32 8.461 1 98.88 82 LEU A O 1
ATOM 617 N N . LEU A 1 83 ? 2.855 7.402 9.438 1 98.94 83 LEU A N 1
ATOM 618 C CA . LEU A 1 83 ? 2.588 6.531 8.297 1 98.94 83 LEU A CA 1
ATOM 619 C C . LEU A 1 83 ? 1.088 6.402 8.055 1 98.94 83 LEU A C 1
ATOM 621 O O . LEU A 1 83 ? 0.28 6.777 8.906 1 98.94 83 LEU A O 1
ATOM 625 N N . THR A 1 84 ? 0.748 5.922 6.875 1 98.94 84 THR A N 1
ATOM 626 C CA . THR A 1 84 ? -0.661 5.801 6.516 1 98.94 84 THR A CA 1
ATOM 627 C C . THR A 1 84 ? -1.035 4.344 6.277 1 98.94 84 THR A C 1
ATOM 629 O O . THR A 1 84 ? -0.206 3.551 5.824 1 98.94 84 THR A O 1
ATOM 632 N N . LEU A 1 85 ? -2.244 3.988 6.562 1 98.94 85 LEU A N 1
ATOM 633 C CA . LEU A 1 85 ? -2.936 2.764 6.176 1 98.94 85 LEU A CA 1
ATOM 634 C C . LEU A 1 85 ? -4.367 3.061 5.742 1 98.94 85 LEU A C 1
ATOM 636 O O . LEU A 1 85 ? -4.883 4.152 5.996 1 98.94 85 LEU A O 1
ATOM 640 N N . HIS A 1 86 ? -4.973 2.195 5.035 1 98.94 86 HIS A N 1
ATOM 641 C CA . HIS A 1 86 ? -6.34 2.422 4.586 1 98.94 86 HIS A CA 1
ATOM 642 C C . HIS A 1 86 ? -7.348 1.978 5.641 1 98.94 86 HIS A C 1
ATOM 644 O O . HIS A 1 86 ? -7.34 0.821 6.066 1 98.94 86 HIS A O 1
ATOM 650 N N . CYS A 1 87 ? -8.328 2.795 5.953 1 98.88 87 CYS A N 1
ATOM 651 C CA . CYS A 1 87 ? -9.398 2.445 6.879 1 98.88 87 CYS A CA 1
ATOM 652 C C . CYS A 1 87 ? -10.281 1.344 6.301 1 98.88 87 CYS A C 1
ATOM 654 O O . CYS A 1 87 ? -10.938 0.612 7.047 1 98.88 87 CYS A O 1
ATOM 656 N N . GLN A 1 88 ? -10.305 1.192 5.02 1 98.75 88 GLN A N 1
ATOM 657 C CA . GLN A 1 88 ? -11.078 0.144 4.367 1 98.75 88 GLN A CA 1
ATOM 658 C C . GLN A 1 88 ? -10.578 -1.241 4.77 1 98.75 88 GLN A C 1
ATOM 660 O O . GLN A 1 88 ? -11.258 -2.244 4.531 1 98.75 88 GLN A O 1
ATOM 665 N N . GLY A 1 89 ? -9.383 -1.281 5.316 1 98.5 89 GLY A N 1
ATOM 666 C CA . GLY A 1 89 ? -8.875 -2.541 5.84 1 98.5 89 GLY A CA 1
ATOM 667 C C . GLY A 1 89 ? -9.641 -3.039 7.047 1 98.5 89 GLY A C 1
ATOM 668 O O . GLY A 1 89 ? -9.516 -4.203 7.434 1 98.5 89 GLY A O 1
ATOM 669 N N . GLY A 1 90 ? -10.414 -2.148 7.715 1 98.56 90 GLY A N 1
ATOM 670 C CA . GLY A 1 90 ? -11.336 -2.555 8.758 1 98.56 90 GLY A CA 1
ATOM 671 C C . GLY A 1 90 ? -10.703 -2.582 10.141 1 98.56 90 GLY A C 1
ATOM 672 O O . GLY A 1 90 ? -9.539 -2.221 10.297 1 98.56 90 GLY A O 1
ATOM 673 N N . GLU A 1 91 ? -11.516 -3.025 11.055 1 98.69 91 GLU A N 1
ATOM 674 C CA . GLU A 1 91 ? -11.195 -2.967 12.477 1 98.69 91 GLU A CA 1
ATOM 675 C C . GLU A 1 91 ? -9.969 -3.82 12.805 1 98.69 91 GLU A C 1
ATOM 677 O O . GLU A 1 91 ? -9.031 -3.348 13.445 1 98.69 91 GLU A O 1
ATOM 682 N N . ARG A 1 92 ? -9.953 -5.066 12.359 1 98.25 92 ARG A N 1
ATOM 683 C CA . ARG A 1 92 ? -8.898 -5.992 12.742 1 98.25 92 ARG A CA 1
ATOM 684 C C . ARG A 1 92 ? -7.535 -5.496 12.266 1 98.25 92 ARG A C 1
ATOM 686 O O . ARG A 1 92 ? -6.547 -5.562 13 1 98.25 92 ARG A O 1
ATOM 693 N N . MET A 1 93 ? -7.508 -5.016 11.07 1 98.56 93 MET A N 1
ATOM 694 C CA . MET A 1 93 ? -6.258 -4.5 10.523 1 98.56 93 MET A CA 1
ATOM 695 C C . MET A 1 93 ? -5.781 -3.281 11.305 1 98.56 93 MET A C 1
ATOM 697 O O . MET A 1 93 ? -4.621 -3.217 11.711 1 98.56 93 MET A O 1
ATOM 701 N N . CYS A 1 94 ? -6.684 -2.361 11.57 1 98.88 94 CYS A N 1
ATOM 702 C CA . CYS A 1 94 ? -6.336 -1.11 12.234 1 98.88 94 CYS A CA 1
ATOM 703 C C . CYS A 1 94 ? -5.922 -1.358 13.68 1 98.88 94 CYS A C 1
ATOM 705 O O . CYS A 1 94 ? -4.969 -0.754 14.172 1 98.88 94 CYS A O 1
ATOM 707 N N . ARG A 1 95 ? -6.605 -2.256 14.336 1 98.88 95 ARG A N 1
ATOM 708 C CA . ARG A 1 95 ? -6.254 -2.576 15.711 1 98.88 95 ARG A CA 1
ATOM 709 C C . ARG A 1 95 ? -4.902 -3.273 15.789 1 98.88 95 ARG A C 1
ATOM 711 O O . ARG A 1 95 ? -4.148 -3.08 16.75 1 98.88 95 ARG A O 1
ATOM 718 N N . GLU A 1 96 ? -4.648 -4.105 14.812 1 98.75 96 GLU A N 1
ATOM 719 C CA . GLU A 1 96 ? -3.336 -4.738 14.773 1 98.75 96 GLU A CA 1
ATOM 720 C C . GLU A 1 96 ? -2.232 -3.711 14.547 1 98.75 96 GLU A C 1
ATOM 722 O O . GLU A 1 96 ? -1.141 -3.83 15.109 1 98.75 96 GLU A O 1
ATOM 727 N N . ALA A 1 97 ? -2.492 -2.746 13.688 1 98.88 97 ALA A N 1
ATOM 728 C CA . ALA A 1 97 ? -1.542 -1.653 13.492 1 98.88 97 ALA A CA 1
ATOM 729 C C . ALA A 1 97 ? -1.288 -0.908 14.797 1 98.88 97 ALA A C 1
ATOM 731 O O . ALA A 1 97 ? -0.14 -0.62 15.141 1 98.88 97 ALA A O 1
ATOM 732 N N . ARG A 1 98 ? -2.344 -0.59 15.5 1 98.88 98 ARG A N 1
ATOM 733 C CA . ARG A 1 98 ? -2.229 0.098 16.781 1 98.88 98 ARG A CA 1
ATOM 734 C C . ARG A 1 98 ? -1.446 -0.741 17.781 1 98.88 98 ARG A C 1
ATOM 736 O O . ARG A 1 98 ? -0.565 -0.228 18.484 1 98.88 98 ARG A O 1
ATOM 743 N N . ALA A 1 99 ? -1.789 -2 17.859 1 98.81 99 ALA A N 1
ATOM 744 C CA . ALA A 1 99 ? -1.091 -2.906 18.766 1 98.81 99 ALA A CA 1
ATOM 745 C C . ALA A 1 99 ? 0.404 -2.947 18.453 1 98.81 99 ALA A C 1
ATOM 747 O O . ALA A 1 99 ? 1.229 -3.059 19.359 1 98.81 99 ALA A O 1
ATOM 748 N N . ALA A 1 100 ? 0.752 -2.93 17.188 1 98.75 100 ALA A N 1
ATOM 749 C CA . ALA A 1 100 ? 2.154 -2.928 16.781 1 98.75 100 ALA A CA 1
ATOM 750 C C . ALA A 1 100 ? 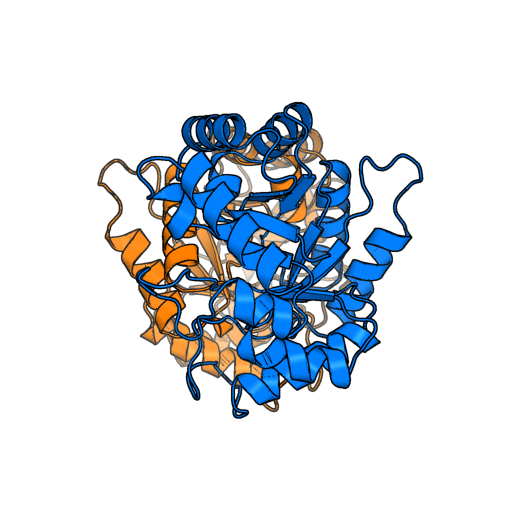2.891 -1.72 17.359 1 98.75 100 ALA A C 1
ATOM 752 O O . ALA A 1 100 ? 4.008 -1.849 17.859 1 98.75 100 ALA A O 1
ATOM 753 N N . VAL A 1 101 ? 2.273 -0.54 17.297 1 98.69 101 VAL A N 1
ATOM 754 C CA . VAL A 1 101 ? 2.887 0.679 17.812 1 98.69 101 VAL A CA 1
ATOM 755 C C . VAL A 1 101 ? 3.01 0.588 19.328 1 98.69 101 VAL A C 1
ATOM 757 O O . VAL A 1 101 ? 4.059 0.914 19.891 1 98.69 101 VAL A O 1
ATOM 760 N N . ASP A 1 102 ? 1.933 0.155 19.922 1 98.44 102 ASP A N 1
ATOM 761 C CA . ASP A 1 102 ? 1.89 0.084 21.375 1 98.44 102 ASP A CA 1
ATOM 762 C C . ASP A 1 102 ? 2.922 -0.907 21.906 1 98.44 102 ASP A C 1
ATOM 764 O O . ASP A 1 102 ? 3.408 -0.761 23.031 1 98.44 102 ASP A O 1
ATOM 768 N N . GLY A 1 103 ? 3.266 -1.882 21.141 1 98.25 103 GLY A N 1
ATOM 769 C CA . GLY A 1 103 ? 4.172 -2.932 21.578 1 98.25 103 GLY A CA 1
ATOM 770 C C . GLY A 1 103 ? 5.621 -2.646 21.234 1 98.25 103 GLY A C 1
ATOM 771 O O . GLY A 1 103 ? 6.508 -3.453 21.531 1 98.25 103 GLY A O 1
ATOM 772 N N . LEU A 1 104 ? 5.898 -1.544 20.609 1 97.75 104 LEU A N 1
ATOM 773 C CA . LEU A 1 104 ? 7.266 -1.213 20.234 1 97.75 104 LEU A CA 1
ATOM 774 C C . LEU A 1 104 ? 8.172 -1.142 21.453 1 97.75 104 LEU A C 1
ATOM 776 O O . LEU A 1 104 ? 7.758 -0.671 22.516 1 97.75 104 LEU A O 1
ATOM 780 N N . ALA A 1 105 ? 9.359 -1.56 21.219 1 93.31 105 ALA A N 1
ATOM 781 C CA . ALA A 1 105 ? 10.367 -1.499 22.281 1 93.31 105 ALA A CA 1
ATOM 782 C C . ALA A 1 105 ? 10.688 -0.054 22.641 1 93.31 105 ALA A C 1
ATOM 784 O O . ALA A 1 105 ? 10.5 0.856 21.828 1 93.31 105 ALA A O 1
ATOM 785 N N . ALA A 1 106 ? 11.234 0.105 23.812 1 92.69 106 ALA A N 1
ATOM 786 C CA . ALA A 1 106 ? 11.57 1.438 24.312 1 92.69 106 ALA A CA 1
ATOM 787 C C . ALA A 1 106 ? 12.641 2.092 23.438 1 92.69 106 ALA A C 1
ATOM 789 O O . ALA A 1 106 ? 12.672 3.316 23.297 1 92.69 106 ALA A O 1
ATOM 790 N N . ASP A 1 107 ? 13.344 1.239 22.797 1 93.19 107 ASP A N 1
ATOM 791 C CA . ASP A 1 107 ? 14.477 1.78 22.047 1 93.19 107 ASP A CA 1
ATOM 792 C C . ASP A 1 107 ? 14.156 1.887 20.562 1 93.19 107 ASP A C 1
ATOM 794 O O . ASP A 1 107 ? 15.047 2.133 19.75 1 93.19 107 ASP A O 1
ATOM 798 N N . SER A 1 108 ? 12.93 1.7 20.234 1 93.75 108 SER A N 1
ATOM 799 C CA . SER A 1 108 ? 12.531 1.938 18.844 1 93.75 108 SER A CA 1
ATOM 800 C C . SER A 1 108 ? 12.891 3.354 18.406 1 93.75 108 SER A C 1
ATOM 802 O O . SER A 1 108 ? 12.719 4.309 19.156 1 93.75 108 SER A O 1
ATOM 804 N N . PRO A 1 109 ? 13.438 3.445 17.109 1 93.19 109 PRO A N 1
ATOM 805 C CA . PRO A 1 109 ? 13.859 4.773 16.672 1 93.19 109 PRO A CA 1
ATOM 806 C C . PRO A 1 109 ? 12.719 5.785 16.641 1 93.19 109 PRO A C 1
ATOM 808 O O . PRO A 1 109 ? 12.953 6.996 16.641 1 93.19 109 PRO A O 1
ATOM 811 N N . ALA A 1 110 ? 11.484 5.227 16.516 1 94.06 110 ALA A N 1
ATOM 812 C CA . ALA A 1 110 ? 10.328 6.121 16.5 1 94.06 110 ALA A CA 1
ATOM 813 C C . ALA A 1 110 ? 9.055 5.387 16.891 1 94.06 110 ALA A C 1
ATOM 815 O O . ALA A 1 110 ? 8.977 4.16 16.797 1 94.06 110 ALA A O 1
ATOM 816 N N . ARG A 1 111 ? 8.078 6.062 17.375 1 97.81 111 ARG A N 1
ATOM 817 C CA . ARG A 1 111 ? 6.688 5.648 17.547 1 97.81 111 ARG A CA 1
ATOM 818 C C . ARG A 1 111 ? 5.77 6.398 16.594 1 97.81 111 ARG A C 1
ATOM 820 O O . ARG A 1 111 ? 5.23 7.449 16.922 1 97.81 111 ARG A O 1
ATOM 827 N N . PRO A 1 112 ? 5.613 5.852 15.469 1 98.81 112 PRO A N 1
ATOM 828 C CA . PRO A 1 112 ? 4.934 6.625 14.43 1 98.81 112 PRO A CA 1
ATOM 829 C C . PRO A 1 112 ? 3.463 6.883 14.75 1 98.81 112 PRO A C 1
ATOM 831 O O . PRO A 1 112 ? 2.801 6.031 15.352 1 98.81 112 PRO A O 1
ATOM 834 N N . LEU A 1 113 ? 2.967 8.039 14.328 1 98.88 113 LEU A N 1
ATOM 835 C CA . LEU A 1 113 ? 1.53 8.281 14.273 1 98.88 113 LEU A CA 1
ATOM 836 C C . LEU A 1 113 ? 0.881 7.449 13.172 1 98.88 113 LEU A C 1
ATOM 838 O O . LEU A 1 113 ? 1.441 7.312 12.086 1 98.88 113 LEU A O 1
ATOM 842 N N . LEU A 1 114 ? -0.265 6.867 13.492 1 98.94 114 LEU A N 1
ATOM 843 C CA . LEU A 1 114 ? -1.034 6.098 12.523 1 98.94 114 LEU A CA 1
ATOM 844 C C . LEU A 1 114 ? -2.176 6.934 11.953 1 98.94 114 LEU A C 1
ATOM 846 O O . LEU A 1 114 ? -3.086 7.328 12.68 1 98.94 114 LEU A O 1
ATOM 850 N N . PHE A 1 115 ? -2.115 7.156 10.68 1 98.94 115 PHE A N 1
ATOM 851 C CA . PHE A 1 115 ? -3.191 7.883 10.016 1 98.94 115 PHE A CA 1
ATOM 852 C C . PHE A 1 115 ? -3.936 6.977 9.039 1 98.94 115 PHE A C 1
ATOM 854 O O . PHE A 1 115 ? -3.324 6.383 8.148 1 98.94 115 PHE A O 1
ATOM 861 N N . GLY A 1 116 ? -5.242 6.852 9.203 1 98.94 116 GLY A N 1
ATOM 862 C CA . GLY A 1 116 ? -6.078 6.066 8.312 1 98.94 116 GLY A CA 1
ATOM 863 C C . GLY A 1 116 ? -6.602 6.859 7.129 1 98.94 116 GLY A C 1
ATOM 864 O O . GLY A 1 116 ? -7.281 7.871 7.305 1 98.94 116 GLY A O 1
ATOM 865 N N . VAL A 1 117 ? -6.273 6.43 5.926 1 98.94 117 VAL A N 1
ATOM 866 C CA . VAL A 1 117 ? -6.867 7.031 4.734 1 98.94 117 VAL A CA 1
ATOM 867 C C . VAL A 1 117 ? -8.359 6.719 4.688 1 98.94 117 VAL A C 1
ATOM 869 O O . VAL A 1 117 ? -8.758 5.551 4.738 1 98.94 117 VAL A O 1
ATOM 872 N N . THR A 1 118 ? -9.188 7.699 4.594 1 98.75 118 THR A N 1
ATOM 873 C CA . THR A 1 118 ? -10.625 7.484 4.453 1 98.75 118 THR A CA 1
ATOM 874 C C . THR A 1 118 ? -10.992 7.23 2.996 1 98.75 118 THR A C 1
ATOM 876 O O . THR A 1 118 ? -10.859 6.113 2.5 1 98.75 118 THR A O 1
ATOM 879 N N . VAL A 1 119 ? -11.266 8.359 2.283 1 98.38 119 VAL A N 1
ATOM 880 C CA . VAL A 1 119 ? -11.562 8.25 0.857 1 98.38 119 VAL A CA 1
ATOM 881 C C . VAL A 1 119 ? -10.586 9.109 0.06 1 98.38 119 VAL A C 1
ATOM 883 O O . VAL A 1 119 ? -10.391 10.289 0.369 1 98.38 119 VAL A O 1
ATOM 886 N N . LEU A 1 120 ? -9.945 8.461 -0.913 1 97.75 120 LEU A N 1
ATOM 887 C CA . LEU A 1 120 ? -9.016 9.203 -1.757 1 97.75 120 LEU A CA 1
ATOM 888 C C . LEU A 1 120 ? -9.719 10.367 -2.447 1 97.75 120 LEU A C 1
ATOM 890 O O . LEU A 1 120 ? -10.867 10.227 -2.889 1 97.75 120 LEU A O 1
ATOM 894 N N . THR A 1 121 ? -9.023 11.453 -2.574 1 95 121 THR A N 1
ATOM 895 C CA . THR A 1 121 ? -9.609 12.688 -3.084 1 95 121 THR A CA 1
ATOM 896 C C . THR A 1 121 ? -9.898 12.578 -4.578 1 95 121 THR A C 1
ATOM 898 O O . THR A 1 121 ? -10.594 13.414 -5.148 1 95 121 THR A O 1
ATOM 901 N N . SER A 1 122 ? -9.414 11.492 -5.191 1 94.56 122 SER A N 1
ATOM 902 C CA . SER A 1 122 ? -9.602 11.305 -6.629 1 94.56 122 SER A CA 1
ATOM 903 C C . SER A 1 122 ? -10.961 10.688 -6.93 1 94.56 122 SER A C 1
ATOM 905 O O . SER A 1 122 ? -11.398 10.664 -8.086 1 94.56 122 SER A O 1
ATOM 907 N N . PHE A 1 123 ? -11.68 10.148 -5.938 1 96.12 123 PHE A N 1
ATOM 908 C CA . PHE A 1 123 ? -12.922 9.422 -6.176 1 96.12 123 PHE A CA 1
ATOM 909 C C . PHE A 1 123 ? -14.094 10.391 -6.305 1 96.12 123 PHE A C 1
ATOM 911 O O . PHE A 1 123 ? -14.266 11.289 -5.48 1 96.12 123 PHE A O 1
ATOM 918 N N . ALA A 1 124 ? -14.852 10.227 -7.352 1 95.12 124 ALA A N 1
ATOM 919 C CA . ALA A 1 124 ? -16.188 10.797 -7.453 1 95.12 124 ALA A CA 1
ATOM 920 C C . ALA A 1 124 ? -17.25 9.781 -7.055 1 95.12 124 ALA A C 1
ATOM 922 O O . ALA A 1 124 ? -16.953 8.602 -6.871 1 95.12 124 ALA A O 1
ATOM 923 N N . GLU A 1 125 ? -18.453 10.305 -6.859 1 95.31 125 GLU A N 1
ATOM 924 C CA . GLU A 1 125 ? -19.562 9.414 -6.52 1 95.31 125 GLU A CA 1
ATOM 925 C C . GLU A 1 125 ? -19.734 8.32 -7.566 1 95.31 125 GLU A C 1
ATOM 927 O O . GLU A 1 125 ? -19.703 8.602 -8.766 1 95.31 125 GLU A O 1
ATOM 932 N N . GLY A 1 126 ? -19.812 7.102 -7.105 1 95.94 126 GLY A N 1
ATOM 933 C CA . GLY A 1 126 ? -20.078 5.98 -7.996 1 95.94 126 GLY A CA 1
ATOM 934 C C . GLY A 1 126 ? -18.812 5.332 -8.516 1 95.94 126 GLY A C 1
ATOM 935 O O . GLY A 1 126 ? -18.859 4.277 -9.156 1 95.94 126 GLY A O 1
ATOM 936 N N . GLU A 1 127 ? -17.641 5.852 -8.172 1 97.31 127 GLU A N 1
ATOM 937 C CA . GLU A 1 127 ? -16.406 5.367 -8.766 1 97.31 127 GLU A CA 1
ATOM 938 C C . GLU A 1 127 ? -15.734 4.324 -7.871 1 97.31 127 GLU A C 1
ATOM 940 O O . GLU A 1 127 ? -14.844 3.6 -8.312 1 97.31 127 GLU A O 1
ATOM 945 N N . MET A 1 128 ? -16.156 4.246 -6.609 1 98.19 128 MET A N 1
ATOM 946 C CA . MET A 1 128 ? -15.547 3.275 -5.703 1 98.19 128 MET A CA 1
ATOM 947 C C . MET A 1 128 ? -16.25 1.927 -5.797 1 98.19 128 MET A C 1
ATOM 949 O O . MET A 1 128 ? -17.438 1.814 -5.469 1 98.19 128 MET A O 1
ATOM 953 N N . PRO A 1 129 ? -15.547 0.931 -6.203 1 98.38 129 PRO A N 1
ATOM 954 C CA . PRO A 1 129 ? -16.172 -0.385 -6.34 1 98.38 129 PRO A CA 1
ATOM 955 C C . PRO A 1 129 ? -16.828 -0.863 -5.047 1 98.38 129 PRO A C 1
ATOM 957 O O . PRO A 1 129 ? -16.188 -0.878 -3.992 1 98.38 129 PRO A O 1
ATOM 960 N N . GLY A 1 130 ? -18.125 -1.216 -5.129 1 97.94 130 GLY A N 1
ATOM 961 C CA . GLY A 1 130 ? -18.844 -1.838 -4.02 1 97.94 130 GLY A CA 1
ATOM 962 C C . GLY A 1 130 ? -19.391 -0.834 -3.023 1 97.94 130 GLY A C 1
ATOM 963 O O . GLY A 1 130 ? -20.109 -1.205 -2.09 1 97.94 130 GLY A O 1
ATOM 964 N N . ILE A 1 131 ? -19.016 0.431 -3.174 1 98.25 131 ILE A N 1
ATOM 965 C CA . ILE A 1 131 ? -19.438 1.446 -2.215 1 98.25 131 ILE A CA 1
ATOM 966 C C . ILE A 1 131 ? -20.578 2.273 -2.809 1 98.25 131 ILE A C 1
ATOM 968 O O . ILE A 1 131 ? -20.391 2.98 -3.801 1 98.25 131 ILE A O 1
ATOM 972 N N . ALA A 1 132 ? -21.656 2.287 -2.18 1 96.88 132 ALA A N 1
ATOM 973 C CA . ALA A 1 132 ? -22.828 3.014 -2.664 1 96.88 132 ALA A CA 1
ATOM 974 C C . ALA A 1 132 ? -22.891 4.41 -2.055 1 96.88 132 ALA A C 1
ATOM 976 O O . ALA A 1 132 ? -23.422 5.34 -2.672 1 96.88 132 ALA A O 1
ATOM 977 N N . ALA A 1 133 ? -22.359 4.594 -0.884 1 97.25 133 ALA A N 1
ATOM 978 C CA . ALA A 1 133 ? -22.422 5.867 -0.171 1 97.25 133 ALA A CA 1
ATOM 979 C C . ALA A 1 133 ? -21.672 6.957 -0.927 1 97.25 133 ALA A C 1
ATOM 981 O O . ALA A 1 133 ? -20.688 6.672 -1.632 1 97.25 133 ALA A O 1
ATOM 982 N N . ALA A 1 134 ? -22.109 8.18 -0.766 1 96.94 134 ALA A N 1
ATOM 983 C CA . ALA A 1 134 ? -21.328 9.305 -1.267 1 96.94 134 ALA A CA 1
ATOM 984 C C . ALA A 1 134 ? -19.953 9.359 -0.61 1 96.94 134 ALA A C 1
ATOM 986 O O . ALA A 1 134 ? -19.812 9.062 0.58 1 96.94 134 ALA A O 1
ATOM 987 N N . PRO A 1 135 ? -18.953 9.766 -1.393 1 96.69 135 PRO A N 1
ATOM 988 C CA . PRO A 1 135 ? -17.594 9.766 -0.867 1 96.69 135 PRO A CA 1
ATOM 989 C C . PRO A 1 135 ? -17.469 10.5 0.468 1 96.69 135 PRO A C 1
ATOM 991 O O . PRO A 1 135 ? -16.828 10.008 1.393 1 96.69 135 PRO A O 1
ATOM 994 N N . ALA A 1 136 ? -18.094 11.656 0.625 1 96.56 136 ALA A N 1
ATOM 995 C CA . ALA A 1 136 ? -18 12.438 1.858 1 96.56 136 ALA A CA 1
ATOM 996 C C . ALA A 1 136 ? -18.609 11.672 3.033 1 96.56 136 ALA A C 1
ATOM 998 O O . ALA A 1 136 ? -18.047 11.664 4.129 1 96.56 136 ALA A O 1
ATOM 999 N N . ASP A 1 137 ? -19.766 11.031 2.836 1 97.81 137 ASP A N 1
ATOM 1000 C CA . ASP A 1 137 ? -20.422 10.258 3.887 1 97.81 137 ASP A CA 1
ATOM 1001 C C . ASP A 1 137 ? -19.609 9.031 4.262 1 97.81 137 ASP A C 1
ATOM 1003 O O . ASP A 1 137 ? -19.516 8.68 5.441 1 97.81 137 ASP A O 1
ATOM 1007 N N . PHE A 1 138 ? -19.094 8.383 3.236 1 98.25 138 PHE A N 1
ATOM 1008 C CA . PHE A 1 138 ? -18.25 7.215 3.494 1 98.25 138 PHE A CA 1
ATOM 1009 C C . PHE A 1 138 ? -17 7.605 4.258 1 98.25 138 PHE A C 1
ATOM 1011 O O . PHE A 1 138 ? -16.578 6.906 5.18 1 98.25 138 PHE A O 1
ATOM 1018 N N . ALA A 1 139 ? -16.422 8.742 3.887 1 98.44 139 ALA A N 1
ATOM 1019 C CA . ALA A 1 139 ? -15.25 9.242 4.598 1 98.44 139 ALA A CA 1
ATOM 1020 C C . ALA A 1 139 ? -15.562 9.469 6.074 1 98.44 139 ALA A C 1
ATOM 1022 O O . ALA A 1 139 ? -14.75 9.133 6.941 1 98.44 139 ALA A O 1
ATOM 1023 N N . LEU A 1 140 ? -16.688 10.047 6.371 1 98.38 140 LEU A N 1
ATOM 1024 C CA . LEU A 1 140 ? -17.078 10.305 7.754 1 98.38 140 LEU A CA 1
ATOM 1025 C C . LEU A 1 140 ? -17.25 8.992 8.523 1 98.38 140 LEU A C 1
ATOM 1027 O O . LEU A 1 140 ? -16.844 8.898 9.68 1 98.38 140 LEU A O 1
ATOM 1031 N N . SER A 1 141 ? -17.891 8.031 7.883 1 98.44 141 SER A N 1
ATOM 1032 C CA . SER A 1 141 ? -18.062 6.727 8.508 1 98.44 141 SER A CA 1
ATOM 1033 C C . SER A 1 141 ? -16.719 6.07 8.805 1 98.44 141 SER A C 1
ATOM 1035 O O . SER A 1 141 ? -16.531 5.5 9.883 1 98.44 141 SER A O 1
ATOM 1037 N N . LEU A 1 142 ? -15.812 6.129 7.848 1 98.81 142 LEU A N 1
ATOM 1038 C CA . LEU A 1 142 ? -14.477 5.562 8.023 1 98.81 142 LEU A CA 1
ATOM 1039 C C . LEU A 1 142 ? -13.719 6.289 9.133 1 98.81 142 LEU A C 1
ATOM 1041 O O . LEU A 1 142 ? -12.992 5.668 9.906 1 98.81 142 LEU A O 1
ATOM 1045 N N . ALA A 1 143 ? -13.906 7.605 9.203 1 98.81 143 ALA A N 1
ATOM 1046 C CA . ALA A 1 143 ? -13.258 8.383 10.258 1 98.81 143 ALA A CA 1
ATOM 1047 C C . ALA A 1 143 ? -13.758 7.953 11.633 1 98.81 143 ALA A C 1
ATOM 1049 O O . ALA A 1 143 ? -12.977 7.832 12.578 1 98.81 143 ALA A O 1
ATOM 1050 N N . ALA A 1 144 ? -15.062 7.777 11.758 1 98.5 144 ALA A N 1
ATOM 1051 C CA . ALA A 1 144 ? -15.617 7.289 13.023 1 98.5 144 ALA A CA 1
ATOM 1052 C C . ALA A 1 144 ? -15.016 5.938 13.398 1 98.5 144 ALA A C 1
ATOM 1054 O O . ALA A 1 144 ? -14.703 5.695 14.562 1 98.5 144 ALA A O 1
ATOM 1055 N N . GLY A 1 145 ? -14.898 5.043 12.438 1 98.56 145 GLY A N 1
ATOM 1056 C CA . GLY A 1 145 ? -14.219 3.775 12.664 1 98.56 145 GLY A CA 1
ATOM 1057 C C . GLY A 1 145 ? -12.781 3.939 13.125 1 98.56 145 GLY A C 1
ATOM 1058 O O . GLY A 1 145 ? -12.359 3.305 14.094 1 98.56 145 GLY A O 1
ATOM 1059 N N . ALA A 1 146 ? -12.078 4.801 12.398 1 98.81 146 ALA A N 1
ATOM 1060 C CA . ALA A 1 146 ? -10.68 5.047 12.734 1 98.81 146 ALA A CA 1
ATOM 1061 C C . ALA A 1 146 ? -10.531 5.449 14.195 1 98.81 146 ALA A C 1
ATOM 1063 O O . ALA A 1 146 ? -9.641 4.961 14.891 1 98.81 146 ALA A O 1
ATOM 1064 N N . ALA A 1 147 ? -11.367 6.371 14.641 1 98.5 147 ALA A N 1
ATOM 1065 C CA . ALA A 1 147 ? -11.352 6.805 16.031 1 98.5 147 ALA A CA 1
ATOM 1066 C C . ALA A 1 147 ? -11.57 5.625 16.984 1 98.5 147 ALA A C 1
ATOM 1068 O O . ALA A 1 147 ? -10.844 5.465 17.969 1 98.5 147 ALA A O 1
ATOM 1069 N N . ALA A 1 148 ? -12.5 4.797 16.672 1 98.31 148 ALA A N 1
ATOM 1070 C CA . ALA A 1 148 ? -12.859 3.65 17.5 1 98.31 148 ALA A CA 1
ATOM 1071 C C . ALA A 1 148 ? -11.766 2.59 17.469 1 98.31 148 ALA A C 1
ATOM 1073 O O . ALA A 1 148 ? -11.594 1.833 18.438 1 98.31 148 ALA A O 1
ATOM 1074 N N . TRP A 1 149 ? -11 2.543 16.375 1 98.56 149 TRP A N 1
ATOM 1075 C CA . TRP A 1 149 ? -10.039 1.466 16.172 1 98.56 149 TRP A CA 1
ATOM 1076 C C . TRP A 1 149 ? -8.656 1.868 16.672 1 98.56 149 TRP A C 1
ATOM 1078 O O . TRP A 1 149 ? -7.703 1.083 16.578 1 98.56 149 TRP A O 1
ATOM 1088 N N . GLY A 1 150 ? -8.445 3.107 17.141 1 98.19 150 GLY A N 1
ATOM 1089 C CA . GLY A 1 150 ? -7.238 3.496 17.859 1 98.19 150 GLY A CA 1
ATOM 1090 C C . GLY A 1 150 ? -6.246 4.238 16.984 1 98.19 150 GLY A C 1
ATOM 1091 O O . GLY A 1 150 ? -5.066 4.34 17.328 1 98.19 150 GLY A O 1
ATOM 1092 N N . LEU A 1 151 ? -6.707 4.699 15.852 1 98.81 151 LEU A N 1
ATOM 1093 C CA . LEU A 1 151 ? -5.816 5.488 15.008 1 98.81 151 LEU A CA 1
ATOM 1094 C C . LEU A 1 151 ? -5.66 6.906 15.555 1 98.81 151 LEU A C 1
ATOM 1096 O O . LEU A 1 151 ? -6.531 7.395 16.281 1 98.81 151 LEU A O 1
ATOM 1100 N N . ASP A 1 152 ? -4.5 7.523 15.266 1 98.88 152 ASP A N 1
ATOM 1101 C CA . ASP A 1 152 ? -4.211 8.867 15.758 1 98.88 152 ASP A CA 1
ATOM 1102 C C . ASP A 1 152 ? -4.941 9.922 14.938 1 98.88 152 ASP A C 1
ATOM 1104 O O . ASP A 1 152 ? -5.277 10.992 15.453 1 98.88 152 ASP A O 1
ATOM 1108 N N . GLY A 1 153 ? -5.164 9.648 13.703 1 98.88 153 GLY A N 1
ATOM 1109 C CA . GLY A 1 153 ? -5.797 10.594 12.789 1 98.88 153 GLY A CA 1
ATOM 1110 C C . GLY A 1 153 ? -6.254 9.953 11.492 1 98.88 153 GLY A C 1
ATOM 1111 O O . GLY A 1 153 ? -6.184 8.734 11.336 1 98.88 153 GLY A O 1
ATOM 1112 N N . VAL A 1 154 ? -6.781 10.805 10.602 1 98.94 154 VAL A N 1
ATOM 1113 C CA . VAL A 1 154 ? -7.23 10.328 9.297 1 98.94 154 VAL A CA 1
ATOM 1114 C C . VAL A 1 154 ? -6.723 11.258 8.203 1 98.94 154 VAL A C 1
ATOM 1116 O O . VAL A 1 154 ? -6.469 12.438 8.445 1 98.94 154 VAL A O 1
ATOM 1119 N N . VAL A 1 155 ? -6.434 10.688 7.078 1 98.88 155 VAL A N 1
ATOM 1120 C CA . VAL A 1 155 ? -6.285 11.43 5.832 1 98.88 155 VAL A CA 1
ATOM 1121 C C . VAL A 1 155 ? -7.656 11.68 5.211 1 98.88 155 VAL A C 1
ATOM 1123 O O . VAL A 1 155 ? -8.414 10.742 4.965 1 98.88 155 VAL A O 1
ATOM 1126 N N . CYS A 1 156 ? -8 12.891 4.953 1 98.5 156 CYS A N 1
ATOM 1127 C CA . CYS A 1 156 ? -9.312 13.242 4.41 1 98.5 156 CYS A CA 1
ATOM 1128 C C . CYS A 1 156 ? -9.234 14.523 3.596 1 98.5 156 CYS A C 1
ATOM 1130 O O . CYS A 1 156 ? -8.234 15.25 3.662 1 98.5 156 CYS A O 1
ATOM 1132 N N . SER A 1 157 ? -10.258 14.695 2.793 1 97.19 157 SER A N 1
ATOM 1133 C CA . SER A 1 157 ? -10.375 15.977 2.1 1 97.19 157 SER A CA 1
ATOM 1134 C C . SER A 1 157 ? -10.555 17.125 3.084 1 97.19 157 SER A C 1
ATOM 1136 O O . SER A 1 157 ? -11.188 16.969 4.133 1 97.19 157 SER A O 1
ATOM 1138 N N . GLY A 1 158 ? -9.961 18.266 2.689 1 96.56 158 GLY A N 1
ATOM 1139 C CA . GLY A 1 158 ? -10.242 19.453 3.488 1 96.56 158 GLY A CA 1
ATOM 1140 C C . GLY A 1 158 ? -11.727 19.734 3.637 1 96.56 158 GLY A C 1
ATOM 1141 O O . GLY A 1 158 ? -12.156 20.297 4.641 1 96.56 158 GLY A O 1
ATOM 1142 N N . LEU A 1 159 ? -12.523 19.234 2.723 1 96.19 159 LEU A N 1
ATOM 1143 C CA . LEU A 1 159 ? -13.961 19.453 2.701 1 96.19 159 LEU A CA 1
ATOM 1144 C C . LEU A 1 159 ? -14.648 18.672 3.814 1 96.19 159 LEU A C 1
ATOM 1146 O O . LEU A 1 159 ? -15.766 19 4.215 1 96.19 159 LEU A O 1
ATOM 1150 N N . GLU A 1 160 ? -13.977 17.609 4.289 1 97.69 160 GLU A N 1
ATOM 1151 C CA . GLU A 1 160 ? -14.57 16.734 5.293 1 97.69 160 GLU A CA 1
ATOM 1152 C C . GLU A 1 160 ? -14.031 17.047 6.688 1 97.69 160 GLU A C 1
ATOM 1154 O O . GLU A 1 160 ? -14.594 16.578 7.688 1 97.69 160 GLU A O 1
ATOM 1159 N N . ALA A 1 161 ? -12.969 17.828 6.797 1 97.94 161 ALA A N 1
ATOM 1160 C CA . ALA A 1 161 ? -12.203 17.984 8.023 1 97.94 161 ALA A CA 1
ATOM 1161 C C . ALA A 1 161 ? -13.062 18.547 9.148 1 97.94 161 ALA A C 1
ATOM 1163 O O . ALA A 1 161 ? -13.055 18.031 10.266 1 97.94 161 ALA A O 1
ATOM 1164 N N . ALA A 1 162 ? -13.836 19.578 8.883 1 97.88 162 ALA A N 1
ATOM 1165 C CA . ALA A 1 162 ? -14.648 20.203 9.914 1 97.88 162 ALA A CA 1
ATOM 1166 C C . ALA A 1 162 ? -15.648 19.219 10.508 1 97.88 162 ALA A C 1
ATOM 1168 O O . ALA A 1 162 ? -15.828 19.172 11.727 1 97.88 162 ALA A O 1
ATOM 1169 N N . ARG A 1 163 ? -16.312 18.5 9.656 1 98.12 163 ARG A N 1
ATOM 1170 C CA . ARG A 1 163 ? -17.297 17.516 10.102 1 98.12 163 ARG A CA 1
ATOM 1171 C C . ARG A 1 163 ? -16.641 16.406 10.898 1 98.12 163 ARG A C 1
ATOM 1173 O O . ARG A 1 163 ? -17.203 15.922 11.883 1 98.12 163 ARG A O 1
ATOM 1180 N N . ILE A 1 164 ? -15.492 15.961 10.461 1 98.38 164 ILE A N 1
ATOM 1181 C CA . ILE A 1 164 ? -14.766 14.914 11.164 1 98.38 164 ILE A CA 1
ATOM 1182 C C . ILE A 1 164 ? -14.344 15.406 12.539 1 98.38 164 ILE A C 1
ATOM 1184 O O . ILE A 1 164 ? -14.5 14.695 13.539 1 98.38 164 ILE A O 1
ATOM 1188 N N . LYS A 1 165 ? -13.844 16.672 12.633 1 97.94 165 LYS A N 1
ATOM 1189 C CA . LYS A 1 165 ? -13.414 17.25 13.906 1 97.94 165 LYS A CA 1
ATOM 1190 C C . LYS A 1 165 ? -14.586 17.344 14.883 1 97.94 165 LYS A C 1
ATOM 1192 O O . LYS A 1 165 ? -14.406 17.188 16.094 1 97.94 165 LYS A O 1
ATOM 1197 N N . THR A 1 166 ? -15.703 17.578 14.367 1 97.75 166 THR A N 1
ATOM 1198 C CA . THR A 1 166 ? -16.891 17.688 15.195 1 97.75 166 THR A CA 1
ATOM 1199 C C . THR A 1 166 ? -17.328 16.312 15.703 1 97.75 166 THR A C 1
ATOM 1201 O O . THR A 1 166 ? -17.609 16.141 16.891 1 97.75 166 THR A O 1
ATOM 1204 N N . ALA A 1 167 ? -17.359 15.32 14.859 1 97.31 167 ALA A N 1
ATOM 1205 C CA . ALA A 1 167 ? -17.859 13.984 15.172 1 97.31 167 ALA A CA 1
ATOM 1206 C C . ALA A 1 167 ? -16.844 13.195 16 1 97.31 167 ALA A C 1
ATOM 1208 O O . ALA A 1 167 ? -17.219 12.352 16.812 1 97.31 167 ALA A O 1
ATOM 1209 N N . SER A 1 168 ? -15.531 13.477 15.742 1 96.75 168 SER A N 1
ATOM 1210 C CA . SER A 1 168 ? -14.422 12.805 16.406 1 96.75 168 SER A CA 1
ATOM 1211 C C . SER A 1 168 ? -13.344 13.797 16.812 1 96.75 168 SER A C 1
ATOM 1213 O O . SER A 1 168 ? -12.242 13.781 16.266 1 96.75 168 SER A O 1
ATOM 1215 N N . PRO A 1 169 ? -13.523 14.562 17.859 1 94.69 169 PRO A N 1
ATOM 1216 C CA . PRO A 1 169 ? -12.633 15.672 18.219 1 94.69 169 PRO A CA 1
ATOM 1217 C C . PRO A 1 169 ? -11.211 15.211 18.531 1 94.69 169 PRO A C 1
ATOM 1219 O O . PRO A 1 169 ? -10.266 15.992 18.422 1 94.69 169 PRO A O 1
ATOM 1222 N N . GLY A 1 170 ? -11.008 14.016 18.891 1 95.38 170 GLY A N 1
ATOM 1223 C CA . GLY A 1 170 ? -9.68 13.531 19.234 1 95.38 170 GLY A CA 1
ATOM 1224 C C . GLY A 1 170 ? -8.867 13.117 18.016 1 95.38 170 GLY A C 1
ATOM 1225 O O . GLY A 1 170 ? -7.652 12.93 18.125 1 95.38 170 GLY A O 1
ATOM 1226 N N . LEU A 1 171 ? -9.484 13.039 16.859 1 97.81 171 LEU A N 1
ATOM 1227 C CA . LEU A 1 171 ? -8.82 12.578 15.641 1 97.81 171 LEU A CA 1
ATOM 1228 C C . LEU A 1 171 ? -8.102 13.727 14.938 1 97.81 171 LEU A C 1
ATOM 1230 O O . LEU A 1 171 ? -8.688 14.789 14.711 1 97.81 171 LEU A O 1
ATOM 1234 N N . LEU A 1 172 ? -6.863 13.539 14.641 1 98.81 172 LEU A N 1
ATOM 1235 C CA . LEU A 1 172 ? -6.141 14.508 13.82 1 98.81 172 LEU A CA 1
ATOM 1236 C C . LEU A 1 172 ? -6.539 14.383 12.359 1 98.81 172 LEU A C 1
ATOM 1238 O O . LEU A 1 172 ? -6.844 13.289 11.875 1 98.81 172 LEU A O 1
ATOM 1242 N N . CYS A 1 173 ? -6.551 15.508 11.648 1 98.81 173 CYS A N 1
ATOM 1243 C CA . CYS A 1 173 ? -6.891 15.508 10.234 1 98.81 173 CYS A CA 1
ATOM 1244 C C . CYS A 1 173 ? -5.695 15.914 9.383 1 98.81 173 CYS A C 1
ATOM 1246 O O . CYS A 1 173 ? -5.121 16.984 9.586 1 98.81 173 CYS A O 1
ATOM 1248 N N . LEU A 1 174 ? -5.242 15.078 8.555 1 98.88 174 LEU A N 1
ATOM 1249 C CA . LEU A 1 174 ? -4.234 15.328 7.531 1 98.88 174 LEU A CA 1
ATOM 1250 C C . LEU A 1 174 ? -4.879 15.5 6.16 1 98.88 174 LEU A C 1
ATOM 1252 O O . LEU A 1 174 ? -5.543 14.586 5.664 1 98.88 174 LEU A O 1
ATOM 1256 N N . CYS A 1 175 ? -4.711 16.641 5.52 1 98.56 175 CYS A N 1
ATOM 1257 C CA . CYS A 1 175 ? -5.461 16.969 4.312 1 98.56 175 CYS A CA 1
ATOM 1258 C C . CYS A 1 175 ? -4.527 17.125 3.117 1 98.56 175 CYS A C 1
ATOM 1260 O O . CYS A 1 175 ? -3.727 18.062 3.07 1 98.56 175 CYS A O 1
ATOM 1262 N N . PRO A 1 176 ? -4.629 16.203 2.174 1 97.75 176 PRO A N 1
ATOM 1263 C CA . PRO A 1 176 ? -3.984 16.406 0.874 1 97.75 176 PRO A CA 1
ATOM 1264 C C . PRO A 1 176 ? -4.812 17.266 -0.073 1 97.75 176 PRO A C 1
ATOM 1266 O O . PRO A 1 176 ? -5.816 17.859 0.34 1 97.75 176 PRO A O 1
ATOM 1269 N N . GLY A 1 177 ? -4.445 17.406 -1.283 1 94.5 177 GLY A N 1
ATOM 1270 C CA . GLY A 1 177 ? -5.215 18.156 -2.26 1 94.5 177 GLY A CA 1
ATOM 1271 C C . GLY A 1 177 ? -5.227 19.641 -1.99 1 94.5 177 GLY A C 1
ATOM 1272 O O . GLY A 1 177 ? -6.211 20.328 -2.287 1 94.5 177 GLY A O 1
ATOM 1273 N N . ILE A 1 178 ? -4.203 20.172 -1.368 1 96.56 178 ILE A N 1
ATOM 1274 C CA . ILE A 1 178 ? -4.094 21.594 -1.049 1 96.56 178 ILE A CA 1
ATOM 1275 C C . ILE A 1 178 ? -3.529 22.359 -2.25 1 96.56 178 ILE A C 1
ATOM 1277 O O . ILE A 1 178 ? -2.447 22.031 -2.746 1 96.56 178 ILE A O 1
ATOM 1281 N N . ARG A 1 179 ? -4.258 23.328 -2.693 1 95.38 179 ARG A N 1
ATOM 1282 C CA . ARG A 1 179 ? -3.889 24.156 -3.836 1 95.38 179 ARG A CA 1
ATOM 1283 C C . ARG A 1 179 ? -4.023 25.641 -3.504 1 95.38 179 ARG A C 1
ATOM 1285 O O . ARG A 1 179 ? -5.133 26.141 -3.289 1 95.38 179 ARG A O 1
ATOM 1292 N N . PRO A 1 180 ? -2.871 26.344 -3.383 1 92.69 180 PRO A N 1
ATOM 1293 C CA . PRO A 1 180 ? -2.994 27.797 -3.238 1 92.69 180 PRO A CA 1
ATOM 1294 C C . PRO A 1 180 ? -3.809 28.438 -4.363 1 92.69 180 PRO A C 1
ATOM 1296 O O . PRO A 1 180 ? -4.004 27.812 -5.414 1 92.69 180 PRO A O 1
ATOM 1299 N N . ALA A 1 181 ? -4.262 29.609 -4.066 1 86.69 181 ALA A N 1
ATOM 1300 C CA . ALA A 1 181 ? -5.07 30.312 -5.062 1 86.69 181 ALA A CA 1
ATOM 1301 C C . ALA A 1 181 ? -4.312 30.453 -6.383 1 86.69 181 ALA A C 1
ATOM 1303 O O . ALA A 1 181 ? -3.141 30.828 -6.398 1 86.69 181 ALA A O 1
ATOM 1304 N N . GLY A 1 182 ? -4.98 30.047 -7.488 1 83.31 182 GLY A N 1
ATOM 1305 C CA . GLY A 1 182 ? -4.383 30.188 -8.805 1 83.31 182 GLY A CA 1
ATOM 1306 C C . GLY A 1 182 ? -3.648 28.938 -9.266 1 83.31 182 GLY A C 1
ATOM 1307 O O . GLY A 1 182 ? -3.314 28.812 -10.445 1 83.31 182 GLY A O 1
ATOM 1308 N N . ALA A 1 183 ? -3.385 28 -8.359 1 88 183 ALA A N 1
ATOM 1309 C CA . ALA A 1 183 ? -2.684 26.781 -8.734 1 88 183 ALA A CA 1
ATOM 1310 C C . ALA A 1 183 ? -3.619 25.812 -9.453 1 88 183 ALA A C 1
ATOM 1312 O O . ALA A 1 183 ? -4.82 25.781 -9.18 1 88 183 ALA A O 1
ATOM 1313 N N . ALA A 1 184 ? -3.066 24.984 -10.367 1 86.44 184 ALA A N 1
ATOM 1314 C CA . ALA A 1 184 ? -3.84 23.984 -11.102 1 86.44 184 ALA A CA 1
ATOM 1315 C C . ALA A 1 184 ? -4.25 22.828 -10.188 1 86.44 184 ALA A C 1
ATOM 1317 O O . ALA A 1 184 ? -3.469 22.391 -9.336 1 86.44 184 ALA A O 1
ATOM 1318 N N . ALA A 1 185 ? -5.449 22.312 -10.32 1 86.38 185 ALA A N 1
ATOM 1319 C CA . ALA A 1 185 ? -5.953 21.219 -9.5 1 86.38 185 ALA A CA 1
ATOM 1320 C C . ALA A 1 185 ? -5.273 19.906 -9.875 1 86.38 185 ALA A C 1
ATOM 1322 O O . ALA A 1 185 ? -5.027 19.062 -9.008 1 86.38 185 ALA A O 1
ATOM 1323 N N . GLY A 1 186 ? -5.004 19.672 -11.25 1 86.5 186 GLY A N 1
ATOM 1324 C CA . GLY A 1 186 ? -4.488 18.406 -11.727 1 86.5 186 GLY A CA 1
ATOM 1325 C C . GLY A 1 186 ? -5.5 17.281 -11.633 1 86.5 186 GLY A C 1
ATOM 1326 O O . GLY A 1 186 ? -6.641 17.422 -12.078 1 86.5 186 GLY A O 1
ATOM 1327 N N . ASP A 1 187 ? -5.055 16.203 -11.008 1 85.69 187 ASP A N 1
ATOM 1328 C CA . ASP A 1 187 ? -5.938 15.047 -10.945 1 85.69 187 ASP A CA 1
ATOM 1329 C C . ASP A 1 187 ? -6.727 15.031 -9.641 1 85.69 187 ASP A C 1
ATOM 1331 O O . ASP A 1 187 ? -7.426 14.062 -9.344 1 85.69 187 ASP A O 1
ATOM 1335 N N . GLN A 1 188 ? -6.48 16.016 -8.859 1 89.44 188 GLN A N 1
ATOM 1336 C CA . GLN A 1 188 ? -7.223 16.125 -7.613 1 89.44 188 GLN A CA 1
ATOM 1337 C C . GLN A 1 188 ? -8.594 16.766 -7.84 1 89.44 188 GLN A C 1
ATOM 1339 O O . GLN A 1 188 ? -8.688 17.844 -8.438 1 89.44 188 GLN A O 1
ATOM 1344 N N . ARG A 1 189 ? -9.609 16.078 -7.352 1 87.69 189 ARG A N 1
ATOM 1345 C CA . ARG A 1 189 ? -10.977 16.531 -7.621 1 87.69 189 ARG A CA 1
ATOM 1346 C C . ARG A 1 189 ? -11.539 17.312 -6.441 1 87.69 189 ARG A C 1
ATOM 1348 O O . ARG A 1 189 ? -12.453 18.125 -6.609 1 87.69 189 ARG A O 1
ATOM 1355 N N . ARG A 1 190 ? -11.031 17.109 -5.344 1 89.81 190 ARG A N 1
ATOM 1356 C CA . ARG A 1 190 ? -11.531 17.719 -4.109 1 89.81 190 ARG A CA 1
ATOM 1357 C C . ARG A 1 190 ? -10.438 18.516 -3.412 1 89.81 190 ARG A C 1
ATOM 1359 O O . ARG A 1 190 ? -9.945 18.125 -2.359 1 89.81 190 ARG A O 1
ATOM 1366 N N . VAL A 1 191 ? -10.211 19.781 -3.998 1 93.56 191 VAL A N 1
ATOM 1367 C CA . VAL A 1 191 ? -9.086 20.594 -3.559 1 93.56 191 VAL A CA 1
ATOM 1368 C C . VAL A 1 191 ? -9.578 21.688 -2.611 1 93.56 191 VAL A C 1
ATOM 1370 O O . VAL A 1 191 ? -10.773 21.984 -2.564 1 93.56 191 VAL A O 1
ATOM 1373 N N . MET A 1 192 ? -8.672 22.203 -1.862 1 94.81 192 MET A N 1
ATOM 1374 C CA . MET A 1 192 ? -8.914 23.297 -0.938 1 94.81 192 MET A CA 1
ATOM 1375 C C . MET A 1 192 ? -7.668 24.172 -0.789 1 94.81 192 MET A C 1
ATOM 1377 O O . MET A 1 192 ? -6.547 23.688 -0.987 1 94.81 192 MET A O 1
ATOM 1381 N N . THR A 1 193 ? -7.836 25.5 -0.462 1 96.44 193 THR A N 1
ATOM 1382 C CA . THR A 1 193 ? -6.691 26.359 -0.215 1 96.44 193 THR A CA 1
ATOM 1383 C C . THR A 1 193 ? -6.102 26.109 1.168 1 96.44 193 THR A C 1
ATOM 1385 O O . THR A 1 193 ? -6.777 25.562 2.047 1 96.44 193 THR A O 1
ATOM 1388 N N . PRO A 1 194 ? -4.805 26.547 1.358 1 97.19 194 PRO A N 1
ATOM 1389 C CA . PRO A 1 194 ? -4.199 26.359 2.68 1 97.19 194 PRO A CA 1
ATOM 1390 C C . PRO A 1 194 ? -5.004 27.031 3.795 1 97.19 194 PRO A C 1
ATOM 1392 O O . PRO A 1 194 ? -5.285 26.406 4.82 1 97.19 194 PRO A O 1
ATOM 1395 N N . ALA A 1 195 ? -5.43 28.234 3.604 1 96.5 195 ALA A N 1
ATOM 1396 C CA . ALA A 1 195 ? -6.156 28.984 4.621 1 96.5 195 ALA A CA 1
ATOM 1397 C C . ALA A 1 195 ? -7.477 28.297 4.969 1 96.5 195 ALA A C 1
ATOM 1399 O O . ALA A 1 195 ? -7.828 28.172 6.141 1 96.5 195 ALA A O 1
ATOM 1400 N N . ARG A 1 196 ? -8.188 27.875 4.008 1 96.31 196 ARG A N 1
ATOM 1401 C CA . ARG A 1 196 ? -9.477 27.234 4.219 1 96.31 196 ARG A CA 1
ATOM 1402 C C . ARG A 1 196 ? -9.312 25.891 4.922 1 96.31 196 ARG A C 1
ATOM 1404 O O . ARG A 1 196 ? -10.141 25.516 5.758 1 96.31 196 ARG A O 1
ATOM 1411 N N . ALA A 1 197 ? -8.297 25.156 4.52 1 97.06 197 ALA A N 1
ATOM 1412 C CA . ALA A 1 197 ? -8.047 23.859 5.148 1 97.06 197 ALA A CA 1
ATOM 1413 C C . ALA A 1 197 ? -7.758 24.016 6.641 1 97.06 197 ALA A C 1
ATOM 1415 O O . ALA A 1 197 ? -8.289 23.266 7.465 1 97.06 197 ALA A O 1
ATOM 1416 N N . VAL A 1 198 ? -6.922 25 6.992 1 97.5 198 VAL A N 1
ATOM 1417 C CA . VAL A 1 198 ? -6.605 25.266 8.391 1 97.5 198 VAL A CA 1
ATOM 1418 C C . VAL A 1 198 ? -7.871 25.672 9.141 1 97.5 198 VAL A C 1
ATOM 1420 O O . VAL A 1 198 ? -8.133 25.172 10.242 1 97.5 198 VAL A O 1
ATOM 1423 N N . ALA A 1 199 ? -8.609 26.5 8.516 1 96.56 199 ALA A N 1
ATOM 1424 C CA . ALA A 1 199 ? -9.852 26.969 9.141 1 96.56 199 ALA A CA 1
ATOM 1425 C C . ALA A 1 199 ? -10.82 25.812 9.359 1 96.56 199 ALA A C 1
ATOM 1427 O O . ALA A 1 199 ? -11.586 25.812 10.328 1 96.56 199 ALA A O 1
ATOM 1428 N N . ALA A 1 200 ? -10.742 24.859 8.508 1 96.5 200 ALA A N 1
ATOM 1429 C CA . ALA A 1 200 ? -11.641 23.703 8.578 1 96.5 200 ALA A CA 1
ATOM 1430 C C . ALA A 1 200 ? -11.188 22.719 9.656 1 96.5 200 ALA A C 1
ATOM 1432 O O . ALA A 1 200 ? -11.898 21.766 9.977 1 96.5 200 ALA A O 1
ATOM 1433 N N . GLY A 1 201 ? -9.969 22.906 10.203 1 96.75 201 GLY A N 1
ATOM 1434 C CA . GLY A 1 201 ? -9.539 22.094 11.328 1 96.75 201 GLY A CA 1
ATOM 1435 C C . GLY A 1 201 ? -8.438 21.125 10.961 1 96.75 201 GLY A C 1
ATOM 1436 O O . GLY A 1 201 ? -8.102 20.234 11.75 1 96.75 201 GLY A O 1
ATOM 1437 N N . ALA A 1 202 ? -7.832 21.266 9.789 1 97.94 202 ALA A N 1
ATOM 1438 C CA . ALA A 1 202 ? -6.723 20.391 9.406 1 97.94 202 ALA A CA 1
ATOM 1439 C C . ALA A 1 202 ? -5.539 20.562 10.352 1 97.94 202 ALA A C 1
ATOM 1441 O O . ALA A 1 202 ? -5.188 21.672 10.727 1 97.94 202 ALA A O 1
ATOM 1442 N N . ASP A 1 203 ? -4.992 19.453 10.812 1 98.25 203 ASP A N 1
ATOM 1443 C CA . ASP A 1 203 ? -3.799 19.469 11.656 1 98.25 203 ASP A CA 1
ATOM 1444 C C . ASP A 1 203 ? -2.531 19.406 10.805 1 98.25 203 ASP A C 1
ATOM 1446 O O . ASP A 1 203 ? -1.477 19.891 11.219 1 98.25 203 ASP A O 1
ATOM 1450 N N . PHE A 1 204 ? -2.6 18.734 9.648 1 98.62 204 PHE A N 1
ATOM 1451 C CA . PHE A 1 204 ? -1.518 18.641 8.68 1 98.62 204 PHE A CA 1
ATOM 1452 C C . PHE A 1 204 ? -2.018 18.969 7.277 1 98.62 204 PHE A C 1
ATOM 1454 O O . PHE A 1 204 ? -3.092 18.516 6.875 1 98.62 204 PHE A O 1
ATOM 1461 N N . LEU A 1 205 ? -1.265 19.781 6.566 1 98.25 205 LEU A N 1
ATOM 1462 C CA . LEU A 1 205 ? -1.487 20.016 5.145 1 98.25 205 LEU A CA 1
ATOM 1463 C C . LEU A 1 205 ? -0.375 19.406 4.305 1 98.25 205 LEU A C 1
ATOM 1465 O O . LEU A 1 205 ? 0.806 19.672 4.535 1 98.25 205 LEU A O 1
ATOM 1469 N N . VAL A 1 206 ? -0.733 18.562 3.355 1 98.44 206 VAL A N 1
ATOM 1470 C CA . VAL A 1 206 ? 0.252 17.984 2.453 1 98.44 206 VAL A CA 1
ATOM 1471 C C . VAL A 1 206 ? 0.252 18.734 1.127 1 98.44 206 VAL A C 1
ATOM 1473 O O . VAL A 1 206 ? -0.773 18.812 0.446 1 98.44 206 VAL A O 1
ATOM 1476 N N . VAL A 1 207 ? 1.385 19.25 0.739 1 97.5 207 VAL A N 1
ATOM 1477 C CA . VAL A 1 207 ? 1.506 20.016 -0.498 1 97.5 207 VAL A CA 1
ATOM 1478 C C . VAL A 1 207 ? 2.66 19.469 -1.333 1 97.5 207 VAL A C 1
ATOM 1480 O O . VAL A 1 207 ? 3.777 19.312 -0.833 1 97.5 207 VAL A O 1
ATOM 1483 N N . GLY A 1 208 ? 2.322 19.125 -2.539 1 96.12 208 GLY A N 1
ATOM 1484 C CA . GLY A 1 208 ? 3.326 18.609 -3.457 1 96.12 208 GLY A CA 1
ATOM 1485 C C . GLY A 1 208 ? 3.615 19.547 -4.609 1 96.12 208 GLY A C 1
ATOM 1486 O O . GLY A 1 208 ? 4.387 20.5 -4.465 1 96.12 208 GLY A O 1
ATOM 1487 N N . ARG A 1 209 ? 2.949 19.484 -5.668 1 94.69 209 ARG A N 1
ATOM 1488 C CA . ARG A 1 209 ? 3.184 20.109 -6.973 1 94.69 209 ARG A CA 1
ATOM 1489 C C . ARG A 1 209 ? 3.285 21.625 -6.852 1 94.69 209 ARG A C 1
ATOM 1491 O O . ARG A 1 209 ? 4.16 22.234 -7.461 1 94.69 209 ARG A O 1
ATOM 1498 N N . PRO A 1 210 ? 2.422 22.219 -6.082 1 95.88 210 PRO A N 1
ATOM 1499 C CA . PRO A 1 210 ? 2.535 23.688 -5.977 1 95.88 210 PRO A CA 1
ATOM 1500 C C . PRO A 1 210 ? 3.908 24.125 -5.484 1 95.88 210 PRO A C 1
ATOM 1502 O O . PRO A 1 210 ? 4.355 25.234 -5.809 1 95.88 210 PRO A O 1
ATOM 1505 N N . ILE A 1 211 ? 4.57 23.281 -4.723 1 96.5 211 ILE A N 1
ATOM 1506 C CA . ILE A 1 211 ? 5.895 23.625 -4.215 1 96.5 211 ILE A CA 1
ATOM 1507 C C . ILE A 1 211 ? 6.965 23.094 -5.168 1 96.5 211 ILE A C 1
ATOM 1509 O O . ILE A 1 211 ? 7.863 23.828 -5.574 1 96.5 211 ILE A O 1
ATOM 1513 N N . LEU A 1 212 ? 6.836 21.828 -5.637 1 95.06 212 LEU A N 1
ATOM 1514 C CA . LEU A 1 212 ? 7.832 21.141 -6.445 1 95.06 212 LEU A CA 1
ATOM 1515 C C . LEU A 1 212 ? 8.023 21.828 -7.793 1 95.06 212 LEU A C 1
ATOM 1517 O O . LEU A 1 212 ? 9.133 21.875 -8.32 1 95.06 212 LEU A O 1
ATOM 1521 N N . GLU A 1 213 ? 6.941 22.344 -8.305 1 93.38 213 GLU A N 1
ATOM 1522 C CA . GLU A 1 213 ? 6.965 22.875 -9.664 1 93.38 213 GLU A CA 1
ATOM 1523 C C . GLU A 1 213 ? 7.145 24.391 -9.664 1 93.38 213 GLU A C 1
ATOM 1525 O O . GLU A 1 213 ? 7.215 25.016 -10.727 1 93.38 213 GLU A O 1
ATOM 1530 N N . ALA A 1 214 ? 7.285 24.969 -8.523 1 95.06 214 ALA A N 1
ATOM 1531 C CA . ALA A 1 214 ? 7.484 26.422 -8.422 1 95.06 214 ALA A CA 1
ATOM 1532 C C . ALA A 1 214 ? 8.898 26.812 -8.844 1 95.06 214 ALA A C 1
ATOM 1534 O O . ALA A 1 214 ? 9.836 26.016 -8.695 1 95.06 214 ALA A O 1
ATOM 1535 N N . PRO A 1 215 ? 9.055 28.031 -9.328 1 95.38 215 PRO A N 1
ATOM 1536 C CA . PRO A 1 215 ? 10.406 28.5 -9.633 1 95.38 215 PRO A CA 1
ATOM 1537 C C . PRO A 1 215 ? 11.344 28.453 -8.422 1 95.38 215 PRO A C 1
ATOM 1539 O O . PRO A 1 215 ? 12.523 28.109 -8.562 1 95.38 215 PRO A O 1
ATOM 1542 N N . SER A 1 216 ? 10.82 28.797 -7.32 1 96.81 216 SER A N 1
ATOM 1543 C CA . SER A 1 216 ? 11.516 28.656 -6.043 1 96.81 216 SER A CA 1
ATOM 1544 C C . SER A 1 216 ? 10.68 27.875 -5.039 1 96.81 216 SER A C 1
ATOM 1546 O O . SER A 1 216 ? 9.766 28.422 -4.426 1 96.81 216 SER A O 1
ATOM 1548 N N . PRO A 1 217 ? 11.055 26.672 -4.805 1 96.88 217 PRO A N 1
ATOM 1549 C CA . PRO A 1 217 ? 10.305 25.859 -3.838 1 96.88 217 PRO A CA 1
ATOM 1550 C C . PRO A 1 217 ? 10.258 26.5 -2.449 1 96.88 217 PRO A C 1
ATOM 1552 O O . PRO A 1 217 ? 9.219 26.484 -1.794 1 96.88 217 PRO A O 1
ATOM 1555 N N . ALA A 1 218 ? 11.344 27.078 -2.049 1 97.12 218 ALA A N 1
ATOM 1556 C CA . ALA A 1 218 ? 11.398 27.719 -0.738 1 97.12 218 ALA A CA 1
ATOM 1557 C C . ALA A 1 218 ? 10.406 28.875 -0.645 1 97.12 218 ALA A C 1
ATOM 1559 O O . ALA A 1 218 ? 9.711 29.016 0.365 1 97.12 218 ALA A O 1
ATOM 1560 N N . GLU A 1 219 ? 10.312 29.656 -1.718 1 97 219 GLU A N 1
ATOM 1561 C CA . GLU A 1 219 ? 9.391 30.781 -1.722 1 97 219 GLU A CA 1
ATOM 1562 C C . GLU A 1 219 ? 7.941 30.312 -1.748 1 97 219 GLU A C 1
ATOM 1564 O O . GLU A 1 219 ? 7.078 30.906 -1.096 1 97 219 GLU A O 1
ATOM 1569 N N . ALA A 1 220 ? 7.707 29.297 -2.512 1 96.62 220 ALA A N 1
ATOM 1570 C CA . ALA A 1 220 ? 6.363 28.734 -2.557 1 96.62 220 ALA A CA 1
ATOM 1571 C C . ALA A 1 220 ? 5.934 28.234 -1.181 1 96.62 220 ALA A C 1
ATOM 1573 O O . ALA A 1 220 ? 4.801 28.469 -0.752 1 96.62 220 ALA A O 1
ATOM 1574 N N . ALA A 1 221 ? 6.84 27.562 -0.502 1 97.19 221 ALA A N 1
ATOM 1575 C CA . ALA A 1 221 ? 6.555 27.062 0.84 1 97.19 221 ALA A CA 1
ATOM 1576 C C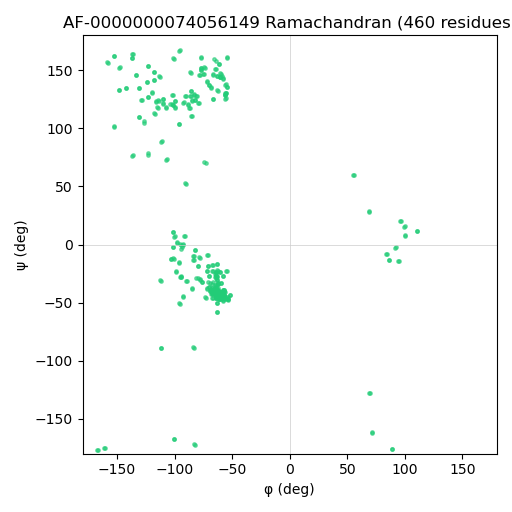 . ALA A 1 221 ? 6.281 28.219 1.808 1 97.19 221 ALA A C 1
ATOM 1578 O O . ALA A 1 221 ? 5.355 28.141 2.619 1 97.19 221 ALA A O 1
ATOM 1579 N N . ARG A 1 222 ? 7.062 29.297 1.699 1 96.94 222 ARG A N 1
ATOM 1580 C CA . ARG A 1 222 ? 6.871 30.453 2.566 1 96.94 222 ARG A CA 1
ATOM 1581 C C . ARG A 1 222 ? 5.492 31.062 2.355 1 96.94 222 ARG A C 1
ATOM 1583 O O . ARG A 1 222 ? 4.836 31.469 3.318 1 96.94 222 ARG A O 1
ATOM 1590 N N . ARG A 1 223 ? 5.102 31.125 1.131 1 96 223 ARG A N 1
ATOM 1591 C CA . ARG A 1 223 ? 3.793 31.703 0.816 1 96 223 ARG A CA 1
ATOM 1592 C C . ARG A 1 223 ? 2.67 30.844 1.401 1 96 223 ARG A C 1
ATOM 1594 O O . ARG A 1 223 ? 1.694 31.375 1.933 1 96 223 ARG A O 1
ATOM 1601 N N . ILE A 1 224 ? 2.805 29.578 1.278 1 96.75 224 ILE A N 1
ATOM 1602 C CA . ILE A 1 224 ? 1.804 28.656 1.812 1 96.75 224 ILE A CA 1
ATOM 1603 C C . ILE A 1 224 ? 1.757 28.781 3.334 1 96.75 224 ILE A C 1
ATOM 1605 O O . ILE A 1 224 ? 0.676 28.844 3.924 1 96.75 224 ILE A O 1
ATOM 1609 N N . LEU A 1 225 ? 2.914 28.844 3.977 1 96.38 225 LEU A N 1
ATOM 1610 C CA . LEU A 1 225 ? 2.99 29 5.426 1 96.38 225 LEU A CA 1
ATOM 1611 C C . LEU A 1 225 ? 2.338 30.312 5.867 1 96.38 225 LEU A C 1
ATOM 1613 O O . LEU A 1 225 ? 1.653 30.344 6.895 1 96.38 225 LEU A O 1
ATOM 1617 N N . ALA A 1 226 ? 2.594 31.312 5.09 1 95.56 226 ALA A N 1
ATOM 1618 C CA . ALA A 1 226 ? 1.975 32.594 5.395 1 95.56 226 ALA A CA 1
ATOM 1619 C C . ALA A 1 226 ? 0.453 32.5 5.32 1 95.56 226 ALA A C 1
ATOM 1621 O O . ALA A 1 226 ? -0.251 33.062 6.172 1 95.56 226 ALA A O 1
ATOM 1622 N N . GLU A 1 227 ? -0.028 31.828 4.305 1 95.25 227 GLU A N 1
ATOM 1623 C CA . GLU A 1 227 ? -1.468 31.625 4.172 1 95.25 227 GLU A CA 1
ATOM 1624 C C . GLU A 1 227 ? -2.025 30.828 5.348 1 95.25 227 GLU A C 1
ATOM 1626 O O . GLU A 1 227 ? -3.133 31.094 5.816 1 95.25 227 GLU A O 1
ATOM 1631 N N . MET A 1 228 ? -1.281 29.828 5.789 1 95.56 228 MET A N 1
ATOM 1632 C CA . MET A 1 228 ? -1.696 29 6.914 1 95.56 228 MET A CA 1
ATOM 1633 C C . MET A 1 228 ? -1.766 29.828 8.203 1 95.56 228 MET A C 1
ATOM 1635 O O . MET A 1 228 ? -2.693 29.656 8.992 1 95.56 228 MET A O 1
ATOM 1639 N N . ASP A 1 229 ? -0.788 30.703 8.414 1 92.69 229 ASP A N 1
ATOM 1640 C CA . ASP A 1 229 ? -0.694 31.516 9.617 1 92.69 229 ASP A CA 1
ATOM 1641 C C . ASP A 1 229 ? -1.831 32.531 9.68 1 92.69 229 ASP A C 1
ATOM 1643 O O . ASP A 1 229 ? -2.309 32.875 10.766 1 92.69 229 ASP A O 1
ATOM 1647 N N . ASP A 1 230 ? -2.189 32.969 8.539 1 88.81 230 ASP A N 1
ATOM 1648 C CA . ASP A 1 230 ? -3.254 33.969 8.469 1 88.81 230 ASP A CA 1
ATOM 1649 C C . ASP A 1 230 ? -4.598 33.344 8.867 1 88.81 230 ASP A C 1
ATOM 1651 O O . ASP A 1 230 ? -5.484 34.062 9.359 1 88.81 230 ASP A O 1
ATOM 1655 N N . ALA A 1 231 ? -4.801 32.156 8.586 1 83.88 231 ALA A N 1
ATOM 1656 C CA . ALA A 1 231 ? -6.059 31.469 8.867 1 83.88 231 ALA A CA 1
ATOM 1657 C C . ALA A 1 231 ? -6.117 31.016 10.328 1 83.88 231 ALA A C 1
ATOM 1659 O O . ALA A 1 231 ? -7.203 30.781 10.867 1 83.88 231 ALA A O 1
ATOM 1660 N N . GLY A 1 232 ? -4.984 30.75 10.938 1 69.56 232 GLY A N 1
ATOM 1661 C CA . GLY A 1 232 ? -4.945 30.281 12.32 1 69.56 232 GLY A CA 1
ATOM 1662 C C . GLY A 1 232 ? -4.938 31.422 13.328 1 69.56 232 GLY A C 1
ATOM 1663 O O . GLY A 1 232 ? -4.75 32.594 12.961 1 69.56 232 GLY A O 1
ATOM 1664 N N . MET B 1 1 ? 1.744 -24.5 -16.734 1 86.69 1 MET B N 1
ATOM 1665 C CA . MET B 1 1 ? 1.803 -25.078 -15.398 1 86.69 1 MET B CA 1
ATOM 1666 C C . MET B 1 1 ? 1.91 -24 -14.336 1 86.69 1 MET B C 1
ATOM 1668 O O . MET B 1 1 ? 2.553 -22.969 -14.555 1 86.69 1 MET B O 1
ATOM 1672 N N . ALA B 1 2 ? 1.201 -24.188 -13.219 1 95.56 2 ALA B N 1
ATOM 1673 C CA . ALA B 1 2 ? 1.207 -23.234 -12.117 1 95.56 2 ALA B CA 1
ATOM 1674 C C . ALA B 1 2 ? 2.613 -23.062 -11.555 1 95.56 2 ALA B C 1
ATOM 1676 O O . ALA B 1 2 ? 3.436 -23.969 -11.617 1 95.56 2 ALA B O 1
ATOM 1677 N N . GLN B 1 3 ? 2.895 -21.891 -11.102 1 97.44 3 GLN B N 1
ATOM 1678 C CA . GLN B 1 3 ? 4.219 -21.594 -10.57 1 97.44 3 GLN B CA 1
ATOM 1679 C C . GLN B 1 3 ? 4.164 -21.312 -9.07 1 97.44 3 GLN B C 1
ATOM 1681 O O . GLN B 1 3 ? 3.209 -20.703 -8.586 1 97.44 3 GLN B O 1
ATOM 1686 N N . LEU B 1 4 ? 5.207 -21.719 -8.367 1 97.88 4 LEU B N 1
ATOM 1687 C CA . LEU B 1 4 ? 5.34 -21.453 -6.938 1 97.88 4 LEU B CA 1
ATOM 1688 C C . LEU B 1 4 ? 6.074 -20.141 -6.703 1 97.88 4 LEU B C 1
ATOM 1690 O O . LEU B 1 4 ? 7.129 -19.891 -7.293 1 97.88 4 LEU B O 1
ATOM 1694 N N . ILE B 1 5 ? 5.504 -19.297 -5.934 1 98.5 5 ILE B N 1
ATOM 1695 C CA . ILE B 1 5 ? 6.148 -18.094 -5.426 1 98.5 5 ILE B CA 1
ATOM 1696 C C . ILE B 1 5 ? 6.402 -18.234 -3.928 1 98.5 5 ILE B C 1
ATOM 1698 O O . ILE B 1 5 ? 5.461 -18.406 -3.146 1 98.5 5 ILE B O 1
ATOM 1702 N N . VAL B 1 6 ? 7.629 -18.141 -3.49 1 98.38 6 VAL B N 1
ATOM 1703 C CA . VAL B 1 6 ? 7.953 -18.203 -2.07 1 98.38 6 VAL B CA 1
ATOM 1704 C C . VAL B 1 6 ? 7.973 -16.797 -1.473 1 98.38 6 VAL B C 1
ATOM 1706 O O . VAL B 1 6 ? 8.703 -15.93 -1.948 1 98.38 6 VAL B O 1
ATOM 1709 N N . ALA B 1 7 ? 7.148 -16.594 -0.453 1 98.25 7 ALA B N 1
ATOM 1710 C CA . ALA B 1 7 ? 7.102 -15.312 0.238 1 98.25 7 ALA B CA 1
ATOM 1711 C C . ALA B 1 7 ? 8.258 -15.172 1.225 1 98.25 7 ALA B C 1
ATOM 1713 O O . ALA B 1 7 ? 8.398 -15.984 2.141 1 98.25 7 ALA B O 1
ATOM 1714 N N . LEU B 1 8 ? 9.086 -14.141 1.067 1 97.81 8 LEU B N 1
ATOM 1715 C CA . LEU B 1 8 ? 10.211 -13.891 1.97 1 97.81 8 LEU B CA 1
ATOM 1716 C C . LEU B 1 8 ? 9.789 -12.984 3.121 1 97.81 8 LEU B C 1
ATOM 1718 O O . LEU B 1 8 ? 10.438 -11.977 3.398 1 97.81 8 LEU B O 1
ATOM 1722 N N . ASP B 1 9 ? 8.75 -13.32 3.809 1 94.62 9 ASP B N 1
ATOM 1723 C CA . ASP B 1 9 ? 8.203 -12.523 4.906 1 94.62 9 ASP B CA 1
ATOM 1724 C C . ASP B 1 9 ? 9.086 -12.633 6.148 1 94.62 9 ASP B C 1
ATOM 1726 O O . ASP B 1 9 ? 8.711 -13.266 7.133 1 94.62 9 ASP B O 1
ATOM 1730 N N . LEU B 1 10 ? 10.234 -12.047 6.094 1 95 10 LEU B N 1
ATOM 1731 C CA . LEU B 1 10 ? 11.242 -12.023 7.148 1 95 10 LEU B CA 1
ATOM 1732 C C . LEU B 1 10 ? 11.602 -10.586 7.527 1 95 10 LEU B C 1
ATOM 1734 O O . LEU B 1 10 ? 11.516 -9.68 6.695 1 95 10 LEU B O 1
ATOM 1738 N N . PRO B 1 11 ? 12.055 -10.391 8.773 1 92.5 11 PRO B N 1
ATOM 1739 C CA . PRO B 1 11 ? 12.289 -9.023 9.258 1 92.5 11 PRO B CA 1
ATOM 1740 C C . PRO B 1 11 ? 13.719 -8.547 9.008 1 92.5 11 PRO B C 1
ATOM 1742 O O . PRO B 1 11 ? 14.148 -7.543 9.586 1 92.5 11 PRO B O 1
ATOM 1745 N N . ARG B 1 12 ? 14.523 -9.336 8.266 1 94.88 12 ARG B N 1
ATOM 1746 C CA . ARG B 1 12 ? 15.906 -8.953 8 1 94.88 12 ARG B CA 1
ATOM 1747 C C . ARG B 1 12 ? 16.312 -9.336 6.582 1 94.88 12 ARG B C 1
ATOM 1749 O O . ARG B 1 12 ? 16.031 -10.445 6.125 1 94.88 12 ARG B O 1
ATOM 1756 N N . LYS B 1 13 ? 16.953 -8.406 5.945 1 96.75 13 LYS B N 1
ATOM 1757 C CA . LYS B 1 13 ? 17.422 -8.602 4.578 1 96.75 13 LYS B CA 1
ATOM 1758 C C . LYS B 1 13 ? 18.312 -9.836 4.48 1 96.75 13 LYS B C 1
ATOM 1760 O O . LYS B 1 13 ? 18.156 -10.656 3.578 1 96.75 13 LYS B O 1
ATOM 1765 N N . ASP B 1 14 ? 19.25 -9.969 5.387 1 97.44 14 ASP B N 1
ATOM 1766 C CA . ASP B 1 14 ? 20.203 -11.07 5.32 1 97.44 14 ASP B CA 1
ATOM 1767 C C . ASP B 1 14 ? 19.516 -12.422 5.473 1 97.44 14 ASP B C 1
ATOM 1769 O O . ASP B 1 14 ? 19.891 -13.398 4.82 1 97.44 14 ASP B O 1
ATOM 1773 N N . ALA B 1 15 ? 18.562 -12.484 6.363 1 97.06 15 ALA B N 1
ATOM 1774 C CA . ALA B 1 15 ? 17.797 -13.711 6.543 1 97.06 15 ALA B CA 1
ATOM 1775 C C . ALA B 1 15 ? 17.031 -14.07 5.273 1 97.06 15 ALA B C 1
ATOM 1777 O O . ALA B 1 15 ? 16.953 -15.242 4.895 1 97.06 15 ALA B O 1
ATOM 1778 N N . ALA B 1 16 ? 16.469 -13.055 4.656 1 98 16 ALA B N 1
ATOM 1779 C CA . ALA B 1 16 ? 15.719 -13.258 3.416 1 98 16 ALA B CA 1
ATOM 1780 C C . ALA B 1 16 ? 16.625 -13.789 2.312 1 98 16 ALA B C 1
ATOM 1782 O O . ALA B 1 16 ? 16.25 -14.711 1.584 1 98 16 ALA B O 1
ATOM 1783 N N . LEU B 1 17 ? 17.812 -13.227 2.23 1 98 17 LEU B N 1
ATOM 1784 C CA . LEU B 1 17 ? 18.75 -13.648 1.19 1 98 17 LEU B CA 1
ATOM 1785 C C . LEU B 1 17 ? 19.266 -15.055 1.462 1 98 17 LEU B C 1
ATOM 1787 O O . LEU B 1 17 ? 19.5 -15.82 0.528 1 98 17 LEU B O 1
ATOM 1791 N N . SER B 1 18 ? 19.469 -15.344 2.727 1 97.31 18 SER B N 1
ATOM 1792 C CA . SER B 1 18 ? 19.875 -16.703 3.082 1 97.31 18 SER B CA 1
ATOM 1793 C C . SER B 1 18 ? 18.812 -17.719 2.664 1 97.31 18 SER B C 1
ATOM 1795 O O . SER B 1 18 ? 19.141 -18.75 2.066 1 97.31 18 SER B O 1
ATOM 1797 N N . LEU B 1 19 ? 17.594 -17.406 2.971 1 97.31 19 LEU B N 1
ATOM 1798 C CA . LEU B 1 19 ? 16.484 -18.266 2.557 1 97.31 19 LEU B CA 1
ATOM 1799 C C . LEU B 1 19 ? 16.438 -18.391 1.038 1 97.31 19 LEU B C 1
ATOM 1801 O O . LEU B 1 19 ? 16.25 -19.5 0.508 1 97.31 19 LEU B O 1
ATOM 1805 N N . ALA B 1 20 ? 16.562 -17.312 0.333 1 97.75 20 ALA B N 1
ATOM 1806 C CA . ALA B 1 20 ? 16.547 -17.312 -1.128 1 97.75 20 ALA B CA 1
ATOM 1807 C C . ALA B 1 20 ? 17.641 -18.219 -1.688 1 97.75 20 ALA B C 1
ATOM 1809 O O . ALA B 1 20 ? 17.406 -18.969 -2.641 1 97.75 20 ALA B O 1
ATOM 1810 N N . ARG B 1 21 ? 18.766 -18.172 -1.103 1 96.62 21 ARG B N 1
ATOM 1811 C CA . ARG B 1 21 ? 19.859 -19.016 -1.56 1 96.62 21 ARG B CA 1
ATOM 1812 C C . ARG B 1 21 ? 19.531 -20.5 -1.373 1 96.62 21 ARG B C 1
ATOM 1814 O O . ARG B 1 21 ? 19.875 -21.328 -2.217 1 96.62 21 ARG B O 1
ATOM 1821 N N . ASP B 1 22 ? 18.859 -20.766 -0.3 1 95 22 ASP B N 1
ATOM 1822 C CA . ASP B 1 22 ? 18.438 -22.141 -0.037 1 95 22 ASP B CA 1
ATOM 1823 C C . ASP B 1 22 ? 17.453 -22.625 -1.1 1 95 22 ASP B C 1
ATOM 1825 O O . ASP B 1 22 ? 17.344 -23.828 -1.354 1 95 22 ASP B O 1
ATOM 1829 N N . LEU B 1 23 ? 16.797 -21.719 -1.671 1 96.88 23 LEU B N 1
ATOM 1830 C CA . LEU B 1 23 ? 15.695 -22.062 -2.572 1 96.88 23 LEU B CA 1
ATOM 1831 C C . LEU B 1 23 ? 16.141 -21.938 -4.027 1 96.88 23 LEU B C 1
ATOM 1833 O O . LEU B 1 23 ? 15.352 -22.203 -4.941 1 96.88 23 LEU B O 1
ATOM 1837 N N . GLN B 1 24 ? 17.375 -21.516 -4.238 1 94.81 24 GLN B N 1
ATOM 1838 C CA . GLN B 1 24 ? 17.875 -21.312 -5.594 1 94.81 24 GLN B CA 1
ATOM 1839 C C . GLN B 1 24 ? 17.719 -22.578 -6.434 1 94.81 24 GLN B C 1
ATOM 1841 O O . GLN B 1 24 ? 18.078 -23.672 -5.984 1 94.81 24 GLN B O 1
ATOM 1846 N N . GLY B 1 25 ? 17.156 -22.406 -7.621 1 91.5 25 GLY B N 1
ATOM 1847 C CA . GLY B 1 25 ? 17 -23.516 -8.539 1 91.5 25 GLY B CA 1
ATOM 1848 C C . GLY B 1 25 ? 15.727 -24.312 -8.289 1 91.5 25 GLY B C 1
ATOM 1849 O O . GLY B 1 25 ? 15.328 -25.141 -9.117 1 91.5 25 GLY B O 1
ATOM 1850 N N . LEU B 1 26 ? 15.055 -24.141 -7.188 1 91.38 26 LEU B N 1
ATOM 1851 C CA . LEU B 1 26 ? 13.836 -24.859 -6.84 1 91.38 26 LEU B CA 1
ATOM 1852 C C . LEU B 1 26 ? 12.602 -24.062 -7.223 1 91.38 26 LEU B C 1
ATOM 1854 O O . LEU B 1 26 ? 11.711 -24.562 -7.91 1 91.38 26 LEU B O 1
ATOM 1858 N N . ALA B 1 27 ? 12.594 -22.828 -6.797 1 87.69 27 ALA B N 1
ATOM 1859 C CA . ALA B 1 27 ? 11.484 -21.938 -7.113 1 87.69 27 ALA B CA 1
ATOM 1860 C C . ALA B 1 27 ? 11.961 -20.719 -7.91 1 87.69 27 ALA B C 1
ATOM 1862 O O . ALA B 1 27 ? 12.914 -20.047 -7.516 1 87.69 27 ALA B O 1
ATOM 1863 N N . PRO B 1 28 ? 11.312 -20.469 -8.922 1 92.44 28 PRO B N 1
ATOM 1864 C CA . PRO B 1 28 ? 11.797 -19.359 -9.758 1 92.44 28 PRO B CA 1
ATOM 1865 C C . PRO B 1 28 ? 11.398 -18 -9.219 1 92.44 28 PRO B C 1
ATOM 1867 O O . PRO B 1 28 ? 11.969 -16.984 -9.625 1 92.44 28 PRO B O 1
ATOM 1870 N N . TRP B 1 29 ? 10.359 -17.938 -8.312 1 97.88 29 TRP B N 1
ATOM 1871 C CA . TRP B 1 29 ? 9.805 -16.656 -7.898 1 97.88 29 TRP B CA 1
ATOM 1872 C C . TRP B 1 29 ? 9.984 -16.438 -6.398 1 97.88 29 TRP B C 1
ATOM 1874 O O . TRP B 1 29 ? 9.805 -17.375 -5.609 1 97.88 29 TRP B O 1
ATOM 1884 N N . CYS B 1 30 ? 10.289 -15.211 -6.016 1 98.38 30 CYS B N 1
ATOM 1885 C CA . CYS B 1 30 ? 10.227 -14.758 -4.633 1 98.38 30 CYS B CA 1
ATOM 1886 C C . CYS B 1 30 ? 9.32 -13.539 -4.5 1 98.38 30 CYS B C 1
ATOM 1888 O O . CYS B 1 30 ? 9.328 -12.656 -5.363 1 98.38 30 CYS B O 1
ATOM 1890 N N . LYS B 1 31 ? 8.609 -13.555 -3.482 1 98.81 31 LYS B N 1
ATOM 1891 C CA . LYS B 1 31 ? 7.773 -12.398 -3.156 1 98.81 31 LYS B CA 1
ATOM 1892 C C . LYS B 1 31 ? 8.406 -11.555 -2.057 1 98.81 31 LYS B C 1
ATOM 1894 O O . LYS B 1 31 ? 8.852 -12.086 -1.034 1 98.81 31 LYS B O 1
ATOM 1899 N N . VAL B 1 32 ? 8.539 -10.289 -2.242 1 98.81 32 VAL B N 1
ATOM 1900 C CA . VAL B 1 32 ? 8.914 -9.289 -1.24 1 98.81 32 VAL B CA 1
ATOM 1901 C C . VAL B 1 32 ? 7.695 -8.445 -0.876 1 98.81 32 VAL B C 1
ATOM 1903 O O . VAL B 1 32 ? 7.137 -7.754 -1.73 1 98.81 32 VAL B O 1
ATOM 1906 N N . GLY B 1 33 ? 7.305 -8.508 0.372 1 98.44 33 GLY B N 1
ATOM 1907 C CA . GLY B 1 33 ? 6.133 -7.785 0.832 1 98.44 33 GLY B CA 1
ATOM 1908 C C . GLY B 1 33 ? 6.473 -6.5 1.562 1 98.44 33 GLY B C 1
ATOM 1909 O O . GLY B 1 33 ? 7.617 -6.043 1.524 1 98.44 33 GLY B O 1
ATOM 1910 N N . MET B 1 34 ? 5.488 -5.898 2.244 1 98.12 34 MET B N 1
ATOM 1911 C CA . MET B 1 34 ? 5.539 -4.566 2.844 1 98.12 34 MET B CA 1
ATOM 1912 C C . MET B 1 34 ? 6.605 -4.504 3.934 1 98.12 34 MET B C 1
ATOM 1914 O O . MET B 1 34 ? 7.379 -3.545 3.996 1 98.12 34 MET B O 1
ATOM 1918 N N . GLU B 1 35 ? 6.633 -5.531 4.758 1 97.94 35 GLU B N 1
ATOM 1919 C CA . GLU B 1 35 ? 7.559 -5.516 5.887 1 97.94 35 GLU B CA 1
ATOM 1920 C C . GLU B 1 35 ? 9.008 -5.488 5.406 1 97.94 35 GLU B C 1
ATOM 1922 O O . GLU B 1 35 ? 9.742 -4.539 5.684 1 97.94 35 GLU B O 1
ATOM 1927 N N . LEU B 1 36 ? 9.359 -6.453 4.66 1 98.56 36 LEU B N 1
ATOM 1928 C CA . LEU B 1 36 ? 10.742 -6.613 4.223 1 98.56 36 LEU B CA 1
ATOM 1929 C C . LEU B 1 36 ? 11.164 -5.465 3.312 1 98.56 36 LEU B C 1
ATOM 1931 O O . LEU B 1 36 ? 12.289 -4.969 3.406 1 98.56 36 LEU B O 1
ATOM 1935 N N . PHE B 1 37 ? 10.297 -5.02 2.412 1 98.75 37 PHE B N 1
ATOM 1936 C CA . PHE B 1 37 ? 10.648 -3.93 1.509 1 98.75 37 PHE B CA 1
ATOM 1937 C C . PHE B 1 37 ? 10.875 -2.637 2.283 1 98.75 37 PHE B C 1
ATOM 1939 O O . PHE B 1 37 ? 11.758 -1.847 1.937 1 98.75 37 PHE B O 1
ATOM 1946 N N . THR B 1 38 ? 10.047 -2.404 3.287 1 98.5 38 THR B N 1
ATOM 1947 C CA . THR B 1 38 ? 10.195 -1.215 4.117 1 98.5 38 THR B CA 1
ATOM 1948 C C . THR B 1 38 ? 11.562 -1.202 4.793 1 98.5 38 THR B C 1
ATOM 1950 O O . THR B 1 38 ? 12.188 -0.147 4.93 1 98.5 38 THR B O 1
ATOM 1953 N N . LEU B 1 39 ? 12.047 -2.352 5.105 1 97.88 39 LEU B N 1
ATOM 1954 C CA . LEU B 1 39 ? 13.312 -2.467 5.832 1 97.88 39 LEU B CA 1
ATOM 1955 C C . LEU B 1 39 ? 14.492 -2.424 4.871 1 97.88 39 LEU B C 1
ATOM 1957 O O . LEU B 1 39 ? 15.523 -1.813 5.172 1 97.88 39 LEU B O 1
ATOM 1961 N N . ALA B 1 40 ? 14.328 -3.057 3.693 1 97.81 40 ALA B N 1
ATOM 1962 C CA . ALA B 1 40 ? 15.508 -3.355 2.885 1 97.81 40 ALA B CA 1
ATOM 1963 C C . ALA B 1 40 ? 15.516 -2.527 1.604 1 97.81 40 ALA B C 1
ATOM 1965 O O . ALA B 1 40 ? 16.578 -2.242 1.051 1 97.81 40 ALA B O 1
ATOM 1966 N N . GLY B 1 41 ? 14.336 -2.195 1.064 1 97.81 41 GLY B N 1
ATOM 1967 C CA . GLY B 1 41 ? 14.219 -1.36 -0.121 1 97.81 41 GLY B CA 1
ATOM 1968 C C . GLY B 1 41 ? 14.656 -2.066 -1.391 1 97.81 41 GLY B C 1
ATOM 1969 O O . GLY B 1 41 ? 14.664 -3.297 -1.451 1 97.81 41 GLY B O 1
ATOM 1970 N N . PRO B 1 42 ? 14.945 -1.289 -2.449 1 97.94 42 PRO B N 1
ATOM 1971 C CA . PRO B 1 42 ? 15.18 -1.865 -3.775 1 97.94 42 PRO B CA 1
ATOM 1972 C C . PRO B 1 42 ? 16.5 -2.627 -3.865 1 97.94 42 PRO B C 1
ATOM 1974 O O . PRO B 1 42 ? 16.672 -3.451 -4.766 1 97.94 42 PRO B O 1
ATOM 1977 N N . SER B 1 43 ? 17.406 -2.398 -2.959 1 97.12 43 SER B N 1
ATOM 1978 C CA . SER B 1 43 ? 18.656 -3.135 -2.977 1 97.12 43 SER B CA 1
ATOM 1979 C C . SER B 1 43 ? 18.422 -4.633 -2.793 1 97.12 43 SER B C 1
ATOM 1981 O O . SER B 1 43 ? 19.172 -5.453 -3.338 1 97.12 43 SER B O 1
ATOM 1983 N N . LEU B 1 44 ? 17.406 -4.98 -2.025 1 98.25 44 LEU B N 1
ATOM 1984 C CA . LEU B 1 44 ? 17.047 -6.383 -1.852 1 98.25 44 LEU B CA 1
ATOM 1985 C C . LEU B 1 44 ? 16.625 -7 -3.18 1 98.25 44 LEU B C 1
ATOM 1987 O O . LEU B 1 44 ? 16.984 -8.141 -3.479 1 98.25 44 LEU B O 1
ATOM 1991 N N . LEU B 1 45 ? 15.852 -6.277 -3.984 1 98.31 45 LEU B N 1
ATOM 1992 C CA . LEU B 1 45 ? 15.359 -6.777 -5.266 1 98.31 45 LEU B CA 1
ATOM 1993 C C . LEU B 1 45 ? 16.516 -7.062 -6.215 1 98.31 45 LEU B C 1
ATOM 1995 O O . LEU B 1 45 ? 16.516 -8.086 -6.91 1 98.31 45 LEU B O 1
ATOM 1999 N N . GLU B 1 46 ? 17.469 -6.184 -6.168 1 97 46 GLU B N 1
ATOM 2000 C CA . GLU B 1 46 ? 18.656 -6.363 -6.984 1 97 46 GLU B CA 1
ATOM 2001 C C . GLU B 1 46 ? 19.391 -7.648 -6.609 1 97 46 GLU B C 1
ATOM 2003 O O . GLU B 1 46 ? 19.844 -8.391 -7.488 1 97 46 GLU B O 1
ATOM 2008 N N . SER B 1 47 ? 19.531 -7.84 -5.355 1 98 47 SER B N 1
ATOM 2009 C CA . SER B 1 47 ? 20.203 -9.031 -4.859 1 98 47 SER B CA 1
ATOM 2010 C C . SER B 1 47 ? 19.469 -10.305 -5.273 1 98 47 SER B C 1
ATOM 2012 O O . SER B 1 47 ? 20.094 -11.281 -5.691 1 98 47 SER B O 1
ATOM 2014 N N . LEU B 1 48 ? 18.172 -10.305 -5.172 1 98.31 48 LEU B N 1
ATOM 2015 C CA . LEU B 1 48 ? 17.359 -11.461 -5.539 1 98.31 48 LEU B CA 1
ATOM 2016 C C . LEU B 1 48 ? 17.469 -11.75 -7.031 1 98.31 48 LEU B C 1
ATOM 2018 O O . LEU B 1 48 ? 17.578 -12.906 -7.434 1 98.31 48 LEU B O 1
ATOM 2022 N N . LYS B 1 49 ? 17.469 -10.719 -7.852 1 97.44 49 LYS B N 1
ATOM 2023 C CA . LYS B 1 49 ? 17.625 -10.867 -9.297 1 97.44 49 LYS B CA 1
ATOM 2024 C C . LYS B 1 49 ? 18.984 -11.461 -9.641 1 97.44 49 LYS B C 1
ATOM 2026 O O . LYS B 1 49 ? 19.094 -12.297 -10.547 1 97.44 49 LYS B O 1
ATOM 2031 N N . SER B 1 50 ? 19.984 -11.023 -8.938 1 96.75 50 SER B N 1
ATOM 2032 C CA . SER B 1 50 ? 21.328 -11.531 -9.164 1 96.75 50 SER B CA 1
ATOM 2033 C C . SER B 1 50 ? 21.422 -13.016 -8.828 1 96.75 50 SER B C 1
ATOM 2035 O O . SER B 1 50 ? 22.281 -13.727 -9.367 1 96.75 50 SER B O 1
ATOM 2037 N N . LEU B 1 51 ? 20.578 -13.461 -7.93 1 97.25 51 LEU B N 1
ATOM 2038 C CA . LEU B 1 51 ? 20.547 -14.867 -7.559 1 97.25 51 LEU B CA 1
ATOM 2039 C C . LEU B 1 51 ? 19.719 -15.672 -8.562 1 97.25 51 LEU B C 1
ATOM 2041 O O . LEU B 1 51 ? 19.609 -16.891 -8.438 1 97.25 51 LEU B O 1
ATOM 2045 N N . GLY B 1 52 ? 19.094 -14.953 -9.531 1 96.62 52 GLY B N 1
ATOM 2046 C CA . GLY B 1 52 ? 18.406 -15.641 -10.617 1 96.62 52 GLY B CA 1
ATOM 2047 C C . GLY B 1 52 ? 16.906 -15.711 -10.422 1 96.62 52 GLY B C 1
ATOM 2048 O O . GLY B 1 52 ? 16.203 -16.344 -11.211 1 96.62 52 GLY B O 1
ATOM 2049 N N . PHE B 1 53 ? 16.359 -15.031 -9.406 1 98.38 53 PHE B N 1
ATOM 2050 C CA . PHE B 1 53 ? 14.938 -15.094 -9.125 1 98.38 53 PHE B CA 1
ATOM 2051 C C . PHE B 1 53 ? 14.18 -14.07 -9.953 1 98.38 53 PHE B C 1
ATOM 2053 O O . PHE B 1 53 ? 14.719 -13.008 -10.289 1 98.38 53 PHE B O 1
ATOM 2060 N N . ARG B 1 54 ? 12.961 -14.359 -10.344 1 98.25 54 ARG B N 1
ATOM 2061 C CA . ARG B 1 54 ? 11.953 -13.352 -10.656 1 98.25 54 ARG B CA 1
ATOM 2062 C C . ARG B 1 54 ? 11.352 -12.766 -9.383 1 98.25 54 ARG B C 1
ATOM 2064 O O . ARG B 1 54 ? 11.156 -13.477 -8.398 1 98.25 54 ARG B O 1
ATOM 2071 N N . VAL B 1 55 ? 11.023 -11.5 -9.43 1 98.69 55 VAL B N 1
ATOM 2072 C CA . VAL B 1 55 ? 10.625 -10.828 -8.195 1 98.69 55 VAL B CA 1
ATOM 2073 C C . VAL B 1 55 ? 9.164 -10.383 -8.297 1 98.69 55 VAL B C 1
ATOM 2075 O O . VAL B 1 55 ? 8.789 -9.68 -9.234 1 98.69 55 VAL B O 1
ATOM 2078 N N . PHE B 1 56 ? 8.344 -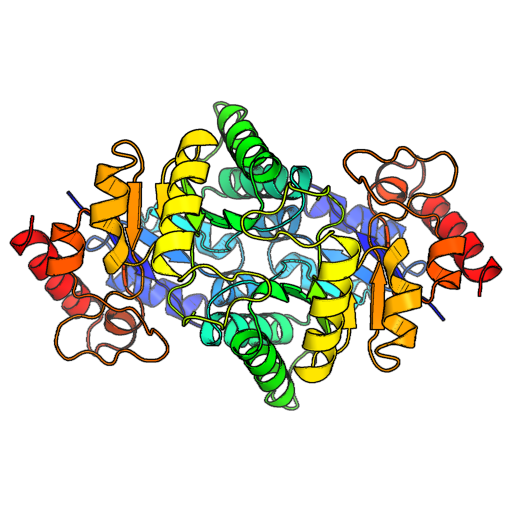10.836 -7.367 1 98.94 56 PHE B N 1
ATOM 2079 C CA . PHE B 1 56 ? 6.992 -10.367 -7.102 1 98.94 56 PHE B CA 1
ATOM 2080 C C . PHE B 1 56 ? 6.984 -9.336 -5.977 1 98.94 56 PHE B C 1
ATOM 2082 O O . PHE B 1 56 ? 7.203 -9.68 -4.812 1 98.94 56 PHE B O 1
ATOM 2089 N N . LEU B 1 57 ? 6.844 -8.047 -6.312 1 98.88 57 LEU B N 1
ATOM 2090 C CA . LEU B 1 57 ? 6.727 -6.984 -5.32 1 98.88 57 LEU B CA 1
ATOM 2091 C C . LEU B 1 57 ? 5.281 -6.82 -4.867 1 98.88 57 LEU B C 1
ATOM 2093 O O . LEU B 1 57 ? 4.441 -6.324 -5.625 1 98.88 57 LEU B O 1
ATOM 2097 N N . ASP B 1 58 ? 4.988 -7.18 -3.652 1 98.88 58 ASP B N 1
ATOM 2098 C CA . ASP B 1 58 ? 3.621 -7.254 -3.143 1 98.88 58 ASP B CA 1
ATOM 2099 C C . ASP B 1 58 ? 3.332 -6.109 -2.174 1 98.88 58 ASP B C 1
ATOM 2101 O O . ASP B 1 58 ? 3.158 -6.336 -0.974 1 98.88 58 ASP B O 1
ATOM 2105 N N . LEU B 1 59 ? 3.193 -4.926 -2.754 1 98.81 59 LEU B N 1
ATOM 2106 C CA . LEU B 1 59 ? 2.951 -3.746 -1.93 1 98.81 59 LEU B CA 1
ATOM 2107 C C . LEU B 1 59 ? 1.484 -3.334 -1.986 1 98.81 59 LEU B C 1
ATOM 2109 O O . LEU B 1 59 ? 1.041 -2.492 -1.202 1 98.81 59 LEU B O 1
ATOM 2113 N N . LYS B 1 60 ? 0.735 -3.902 -2.93 1 98.81 60 LYS B N 1
ATOM 2114 C CA . LYS B 1 60 ? -0.705 -3.686 -3.043 1 98.81 60 LYS B CA 1
ATOM 2115 C C . LYS B 1 60 ? -1.031 -2.199 -3.148 1 98.81 60 LYS B C 1
ATOM 2117 O O . LYS B 1 60 ? -1.834 -1.679 -2.371 1 98.81 60 LYS B O 1
ATOM 2122 N N . PHE B 1 61 ? -0.485 -1.587 -4.207 1 98.88 61 PHE B N 1
ATOM 2123 C CA . PHE B 1 61 ? -0.658 -0.152 -4.402 1 98.88 61 PHE B CA 1
ATOM 2124 C C . PHE B 1 61 ? -2.135 0.221 -4.395 1 98.88 61 PHE B C 1
ATOM 2126 O O . PHE B 1 61 ? -2.963 -0.489 -4.965 1 98.88 61 PHE B O 1
ATOM 2133 N N . TYR B 1 62 ? -2.49 1.283 -3.699 1 98.88 62 TYR B N 1
ATOM 2134 C CA . TYR B 1 62 ? -3.828 1.861 -3.646 1 98.88 62 TYR B CA 1
ATOM 2135 C C . TYR B 1 62 ? -3.768 3.355 -3.355 1 98.88 62 TYR B C 1
ATOM 2137 O O . TYR B 1 62 ? -3.537 3.762 -2.213 1 98.88 62 TYR B O 1
ATOM 2145 N N . ASP B 1 63 ? -3.912 4.164 -4.301 1 98.69 63 ASP B N 1
ATOM 2146 C CA . ASP B 1 63 ? -3.83 5.621 -4.25 1 98.69 63 ASP B CA 1
ATOM 2147 C C . ASP B 1 63 ? -4.516 6.25 -5.461 1 98.69 63 ASP B C 1
ATOM 2149 O O . ASP B 1 63 ? -5.18 5.559 -6.234 1 98.69 63 ASP B O 1
ATOM 2153 N N . ILE B 1 64 ? -4.414 7.586 -5.578 1 97.81 64 ILE B N 1
ATOM 2154 C CA . ILE B 1 64 ? -4.977 8.25 -6.746 1 97.81 64 ILE B CA 1
ATOM 2155 C C . ILE B 1 64 ? -4.281 7.746 -8.008 1 97.81 64 ILE B C 1
ATOM 2157 O O . ILE B 1 64 ? -3.131 7.305 -7.957 1 97.81 64 ILE B O 1
ATOM 2161 N N . PRO B 1 65 ? -4.957 7.832 -9.172 1 98.06 65 PRO B N 1
ATOM 2162 C CA . PRO B 1 65 ? -4.48 7.211 -10.406 1 98.06 65 PRO B CA 1
ATOM 2163 C C . PRO B 1 65 ? -3.055 7.625 -10.758 1 98.06 65 PRO B C 1
ATOM 2165 O O . PRO B 1 65 ? -2.197 6.77 -11 1 98.06 65 PRO B O 1
ATOM 2168 N N . HIS B 1 66 ? -2.736 8.867 -10.719 1 96.75 66 HIS B N 1
ATOM 2169 C CA . HIS B 1 66 ? -1.417 9.352 -11.094 1 96.75 66 HIS B CA 1
ATOM 2170 C C . HIS B 1 66 ? -0.328 8.727 -10.227 1 96.75 66 HIS B C 1
ATOM 2172 O O . HIS B 1 66 ? 0.707 8.297 -10.742 1 96.75 66 HIS B O 1
ATOM 2178 N N . THR B 1 67 ? -0.561 8.703 -8.961 1 97.75 67 THR B N 1
ATOM 2179 C CA . THR B 1 67 ? 0.42 8.18 -8.016 1 97.75 67 THR B CA 1
ATOM 2180 C C . THR B 1 67 ? 0.689 6.699 -8.273 1 97.75 67 THR B C 1
ATOM 2182 O O . THR B 1 67 ? 1.842 6.262 -8.273 1 97.75 67 THR B O 1
ATOM 2185 N N . VAL B 1 68 ? -0.373 5.922 -8.562 1 98.75 68 VAL B N 1
ATOM 2186 C CA . VAL B 1 68 ? -0.204 4.496 -8.828 1 98.75 68 VAL B CA 1
ATOM 2187 C C . VAL B 1 68 ? 0.546 4.301 -10.141 1 98.75 68 VAL B C 1
ATOM 2189 O O . VAL B 1 68 ? 1.429 3.445 -10.242 1 98.75 68 VAL B O 1
ATOM 2192 N N . GLY B 1 69 ? 0.178 5.098 -11.164 1 98.69 69 GLY B N 1
ATOM 2193 C CA . GLY B 1 69 ? 0.935 5.035 -12.406 1 98.69 69 GLY B CA 1
ATOM 2194 C C . GLY B 1 69 ? 2.424 5.246 -12.203 1 98.69 69 GLY B C 1
ATOM 2195 O O . GLY B 1 69 ? 3.238 4.477 -12.719 1 98.69 69 GLY B O 1
ATOM 2196 N N . GLN B 1 70 ? 2.77 6.234 -11.422 1 98.25 70 GLN B N 1
ATOM 2197 C CA . GLN B 1 70 ? 4.172 6.543 -11.172 1 98.25 70 GLN B CA 1
ATOM 2198 C C . GLN B 1 70 ? 4.844 5.43 -10.367 1 98.25 70 GLN B C 1
ATOM 2200 O O . GLN B 1 70 ? 6.02 5.125 -10.586 1 98.25 70 GLN B O 1
ATOM 2205 N N . ALA B 1 71 ? 4.145 4.883 -9.414 1 98.69 71 ALA B N 1
ATOM 2206 C CA . ALA B 1 71 ? 4.688 3.789 -8.617 1 98.69 71 ALA B CA 1
ATOM 2207 C C . ALA B 1 71 ? 4.977 2.566 -9.477 1 98.69 71 ALA B C 1
ATOM 2209 O O . ALA B 1 71 ? 5.961 1.858 -9.258 1 98.69 71 ALA B O 1
ATOM 2210 N N . VAL B 1 72 ? 4.121 2.303 -10.445 1 98.81 72 VAL B N 1
ATOM 2211 C CA . VAL B 1 72 ? 4.305 1.191 -11.367 1 98.81 72 VAL B CA 1
ATOM 2212 C C . VAL B 1 72 ? 5.562 1.418 -12.203 1 98.81 72 VAL B C 1
ATOM 2214 O O . VAL B 1 72 ? 6.375 0.505 -12.375 1 98.81 72 VAL B O 1
ATOM 2217 N N . LYS B 1 73 ? 5.711 2.611 -12.711 1 98.5 73 LYS B N 1
ATOM 2218 C CA . LYS B 1 73 ? 6.922 2.943 -13.453 1 98.5 73 LYS B CA 1
ATOM 2219 C C . LYS B 1 73 ? 8.164 2.748 -12.594 1 98.5 73 LYS B C 1
ATOM 2221 O O . LYS B 1 73 ? 9.18 2.232 -13.07 1 98.5 73 LYS B O 1
ATOM 2226 N N . ALA B 1 74 ? 8.094 3.172 -11.359 1 98.38 74 ALA B N 1
ATOM 2227 C CA . ALA B 1 74 ? 9.211 3.006 -10.43 1 98.38 74 ALA B CA 1
ATOM 2228 C C . ALA B 1 74 ? 9.539 1.529 -10.227 1 98.38 74 ALA B C 1
ATOM 2230 O O . ALA B 1 74 ? 10.711 1.141 -10.234 1 98.38 74 ALA B O 1
ATOM 2231 N N . ALA B 1 75 ? 8.508 0.735 -10.031 1 98.69 75 ALA B N 1
ATOM 2232 C CA . ALA B 1 75 ? 8.695 -0.702 -9.844 1 98.69 75 ALA B CA 1
ATOM 2233 C C . ALA B 1 75 ? 9.375 -1.325 -11.062 1 98.69 75 ALA B C 1
ATOM 2235 O O . ALA B 1 75 ? 10.281 -2.148 -10.922 1 98.69 75 ALA B O 1
ATOM 2236 N N . ALA B 1 76 ? 8.914 -0.948 -12.242 1 98.5 76 ALA B N 1
ATOM 2237 C CA . ALA B 1 76 ? 9.523 -1.438 -13.477 1 98.5 76 ALA B CA 1
ATOM 2238 C C . ALA B 1 76 ? 11 -1.055 -13.547 1 98.5 76 ALA B C 1
ATOM 2240 O O . ALA B 1 76 ? 11.844 -1.862 -13.953 1 98.5 76 ALA B O 1
ATOM 2241 N N . ALA B 1 77 ? 11.273 0.128 -13.133 1 97.56 77 ALA B N 1
ATOM 2242 C CA . ALA B 1 77 ? 12.633 0.664 -13.211 1 97.56 77 ALA B CA 1
ATOM 2243 C C . ALA B 1 77 ? 13.586 -0.124 -12.312 1 97.56 77 ALA B C 1
ATOM 2245 O O . ALA B 1 77 ? 14.773 -0.246 -12.617 1 97.56 77 ALA B O 1
ATOM 2246 N N . VAL B 1 78 ? 13.055 -0.69 -11.258 1 97.5 78 VAL B N 1
ATOM 2247 C CA . VAL B 1 78 ? 13.938 -1.404 -10.336 1 97.5 78 VAL B CA 1
ATOM 2248 C C . VAL B 1 78 ? 13.852 -2.906 -10.602 1 97.5 78 VAL B C 1
ATOM 2250 O O . VAL B 1 78 ? 14.359 -3.711 -9.812 1 97.5 78 VAL B O 1
ATOM 2253 N N . GLY B 1 79 ? 13.156 -3.314 -11.648 1 97.94 79 GLY B N 1
ATOM 2254 C CA . GLY B 1 79 ? 13.289 -4.66 -12.188 1 97.94 79 GLY B CA 1
ATOM 2255 C C . GLY B 1 79 ? 12.227 -5.613 -11.672 1 97.94 79 GLY B C 1
ATOM 2256 O O . GLY B 1 79 ? 12.414 -6.832 -11.703 1 97.94 79 GLY B O 1
ATOM 2257 N N . VAL B 1 80 ? 11.117 -5.137 -11.164 1 98.69 80 VAL B N 1
ATOM 2258 C CA . VAL B 1 80 ? 10.031 -5.965 -10.641 1 98.69 80 VAL B CA 1
ATOM 2259 C C . VAL B 1 80 ? 9.359 -6.711 -11.789 1 98.69 80 VAL B C 1
ATOM 2261 O O . VAL B 1 80 ? 9.047 -6.121 -12.82 1 98.69 80 VAL B O 1
ATOM 2264 N N . ASP B 1 81 ? 9.078 -8.008 -11.617 1 98.81 81 ASP B N 1
ATOM 2265 C CA . ASP B 1 81 ? 8.477 -8.836 -12.664 1 98.81 81 ASP B CA 1
ATOM 2266 C C . ASP B 1 81 ? 6.961 -8.906 -12.508 1 98.81 81 ASP B C 1
ATOM 2268 O O . ASP B 1 81 ? 6.246 -9.164 -13.484 1 98.81 81 ASP B O 1
ATOM 2272 N N . LEU B 1 82 ? 6.473 -8.773 -11.336 1 98.88 82 LEU B N 1
ATOM 2273 C CA . LEU B 1 82 ? 5.062 -8.82 -10.961 1 98.88 82 LEU B CA 1
ATOM 2274 C C . LEU B 1 82 ? 4.785 -7.914 -9.773 1 98.88 82 LEU B C 1
ATOM 2276 O O . LEU B 1 82 ? 5.582 -7.852 -8.828 1 98.88 82 LEU B O 1
ATOM 2280 N N . LEU B 1 83 ? 3.754 -7.113 -9.836 1 98.94 83 LEU B N 1
ATOM 2281 C CA . LEU B 1 83 ? 3.379 -6.277 -8.703 1 98.94 83 LEU B CA 1
ATOM 2282 C C . LEU B 1 83 ? 1.871 -6.305 -8.484 1 98.94 83 LEU B C 1
ATOM 2284 O O . LEU B 1 83 ? 1.121 -6.762 -9.352 1 98.94 83 LEU B O 1
ATOM 2288 N N . THR B 1 84 ? 1.464 -5.859 -7.312 1 98.94 84 THR B N 1
ATOM 2289 C CA . THR B 1 84 ? 0.044 -5.883 -6.977 1 98.94 84 THR B CA 1
ATOM 2290 C C . THR B 1 84 ? -0.483 -4.473 -6.742 1 98.94 84 THR B C 1
ATOM 2292 O O . THR B 1 84 ? 0.252 -3.6 -6.273 1 98.94 84 THR B O 1
ATOM 2295 N N . LEU B 1 85 ? -1.717 -4.242 -7.051 1 98.94 85 LEU B N 1
ATOM 2296 C CA . LEU B 1 85 ? -2.533 -3.096 -6.672 1 98.94 85 LEU B CA 1
ATOM 2297 C C . LEU B 1 85 ? -3.936 -3.537 -6.262 1 98.94 85 LEU B C 1
ATOM 2299 O O . LEU B 1 85 ? -4.332 -4.676 -6.527 1 98.94 85 LEU B O 1
ATOM 2303 N N . HIS B 1 86 ? -4.641 -2.74 -5.559 1 98.94 86 HIS B N 1
ATOM 2304 C CA . HIS B 1 86 ? -5.984 -3.105 -5.129 1 98.94 86 HIS B CA 1
ATOM 2305 C C . HIS B 1 86 ? -7.016 -2.766 -6.199 1 98.94 86 HIS B C 1
ATOM 2307 O O . HIS B 1 86 ? -7.117 -1.612 -6.625 1 98.94 86 HIS B O 1
ATOM 2313 N N . CYS B 1 87 ? -7.898 -3.676 -6.531 1 98.88 87 CYS B N 1
ATOM 2314 C CA . CYS B 1 87 ? -8.984 -3.436 -7.473 1 98.88 87 CYS B CA 1
ATOM 2315 C C . CYS B 1 87 ? -9.984 -2.43 -6.914 1 98.88 87 CYS B C 1
ATOM 2317 O O . CYS B 1 87 ? -10.703 -1.771 -7.672 1 98.88 87 CYS B O 1
ATOM 2319 N N . GLN B 1 88 ? -10.039 -2.279 -5.633 1 98.75 88 GLN B N 1
ATOM 2320 C CA . GLN B 1 88 ? -10.922 -1.315 -4.992 1 98.75 88 GLN B CA 1
ATOM 2321 C C . GLN B 1 88 ? -10.562 0.113 -5.387 1 98.75 88 GLN B C 1
ATOM 2323 O O . GLN B 1 88 ? -11.344 1.041 -5.164 1 98.75 88 GLN B O 1
ATOM 2328 N N . GLY B 1 89 ? -9.367 0.275 -5.922 1 98.56 89 GLY B N 1
ATOM 2329 C CA . GLY B 1 89 ? -8.977 1.58 -6.434 1 98.56 89 GLY B CA 1
ATOM 2330 C C . GLY B 1 89 ? -9.773 1.996 -7.66 1 98.56 89 GLY B C 1
ATOM 2331 O O . GLY B 1 89 ? -9.75 3.164 -8.055 1 98.56 89 GLY B O 1
ATOM 2332 N N . GLY B 1 90 ? -10.438 1.038 -8.336 1 98.62 90 GLY B N 1
ATOM 2333 C CA . GLY B 1 90 ? -11.383 1.346 -9.398 1 98.62 90 GLY B CA 1
ATOM 2334 C C . GLY B 1 90 ? -10.734 1.438 -10.766 1 98.62 90 GLY B C 1
ATOM 2335 O O . GLY B 1 90 ? -9.531 1.203 -10.898 1 98.62 90 GLY B O 1
ATOM 2336 N N . GLU B 1 91 ? -11.562 1.785 -11.695 1 98.69 91 GLU B N 1
ATOM 2337 C CA . GLU B 1 91 ? -11.219 1.759 -13.109 1 98.69 91 GLU B CA 1
ATOM 2338 C C . GLU B 1 91 ? -10.078 2.732 -13.414 1 98.69 91 GLU B C 1
ATOM 2340 O O . GLU B 1 91 ? -9.086 2.359 -14.047 1 98.69 91 GLU B O 1
ATOM 2345 N N . ARG B 1 92 ? -10.195 3.975 -12.969 1 98.31 92 ARG B N 1
ATOM 2346 C CA . ARG B 1 92 ? -9.227 5.004 -13.344 1 98.31 92 ARG B CA 1
ATOM 2347 C C . ARG B 1 92 ? -7.836 4.648 -12.836 1 98.31 92 ARG B C 1
ATOM 2349 O O . ARG B 1 92 ? -6.848 4.812 -13.555 1 98.31 92 ARG B O 1
ATOM 2356 N N . MET B 1 93 ? -7.777 4.172 -11.633 1 98.56 93 MET B N 1
ATOM 2357 C CA . MET B 1 93 ? -6.488 3.785 -11.062 1 98.56 93 MET B CA 1
ATOM 2358 C C . MET B 1 93 ? -5.879 2.623 -11.844 1 98.56 93 MET B C 1
ATOM 2360 O O . MET B 1 93 ? -4.711 2.676 -12.234 1 98.56 93 MET B O 1
ATOM 2364 N N . CYS B 1 94 ? -6.684 1.619 -12.125 1 98.88 94 CYS B N 1
ATOM 2365 C CA . CYS B 1 94 ? -6.199 0.411 -12.781 1 98.88 94 CYS B CA 1
ATOM 2366 C C . CYS B 1 94 ? -5.789 0.7 -14.219 1 98.88 94 CYS B C 1
ATOM 2368 O O . CYS B 1 94 ? -4.766 0.198 -14.688 1 98.88 94 CYS B O 1
ATOM 2370 N N . ARG B 1 95 ? -6.551 1.52 -14.883 1 98.88 95 ARG B N 1
ATOM 2371 C CA . ARG B 1 95 ? -6.211 1.874 -16.266 1 98.88 95 ARG B CA 1
ATOM 2372 C C . ARG B 1 95 ? -4.93 2.705 -16.312 1 98.88 95 ARG B C 1
ATOM 2374 O O . ARG B 1 95 ? -4.148 2.592 -17.25 1 98.88 95 ARG B O 1
ATOM 2381 N N . GLU B 1 96 ? -4.785 3.557 -15.328 1 98.75 96 GLU B N 1
ATOM 2382 C CA . GLU B 1 96 ? -3.543 4.32 -15.273 1 98.75 96 GLU B CA 1
ATOM 2383 C C . GLU B 1 96 ? -2.342 3.412 -15.023 1 98.75 96 GLU B C 1
ATOM 2385 O O . GLU B 1 96 ? -1.261 3.641 -15.57 1 98.75 96 GLU B O 1
ATOM 2390 N N . ALA B 1 97 ? -2.516 2.424 -14.172 1 98.88 97 ALA B N 1
ATOM 2391 C CA . ALA B 1 97 ? -1.462 1.435 -13.961 1 98.88 97 ALA B CA 1
ATOM 2392 C C . ALA B 1 97 ? -1.113 0.721 -15.266 1 98.88 97 ALA B C 1
ATOM 2394 O O . ALA B 1 97 ? 0.064 0.552 -15.594 1 98.88 97 ALA B O 1
ATOM 2395 N N . ARG B 1 98 ? -2.117 0.303 -15.984 1 98.88 98 ARG B N 1
ATOM 2396 C CA . ARG B 1 98 ? -1.912 -0.366 -17.266 1 98.88 98 ARG B CA 1
ATOM 2397 C C . ARG B 1 98 ? -1.201 0.55 -18.25 1 98.88 98 ARG B C 1
ATOM 2399 O O . ARG B 1 98 ? -0.26 0.131 -18.922 1 98.88 98 ARG B O 1
ATOM 2406 N N . ALA B 1 99 ? -1.676 1.769 -18.344 1 98.81 99 ALA B N 1
ATOM 2407 C CA . ALA B 1 99 ? -1.058 2.744 -19.234 1 98.81 99 ALA B CA 1
ATOM 2408 C C . ALA B 1 99 ? 0.419 2.936 -18.891 1 98.81 99 ALA B C 1
ATOM 2410 O O . ALA B 1 99 ? 1.243 3.133 -19.797 1 98.81 99 ALA B O 1
ATOM 2411 N N . ALA B 1 100 ? 0.744 2.947 -17.625 1 98.75 100 ALA B N 1
ATOM 2412 C CA . ALA 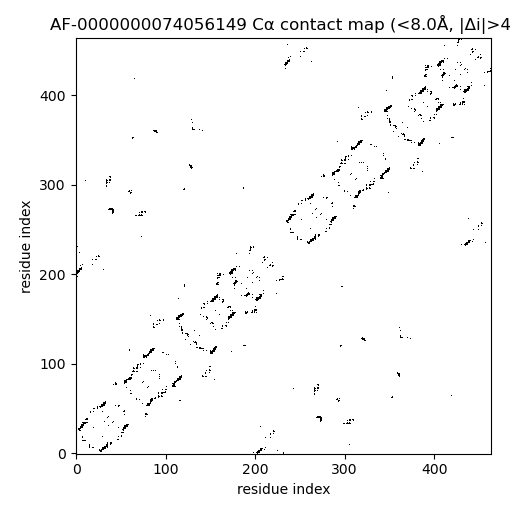B 1 100 ? 2.131 3.086 -17.188 1 98.75 100 ALA B CA 1
ATOM 2413 C C . ALA B 1 100 ? 2.998 1.962 -17.75 1 98.75 100 ALA B C 1
ATOM 2415 O O . ALA B 1 100 ? 4.102 2.205 -18.234 1 98.75 100 ALA B O 1
ATOM 2416 N N . VAL B 1 101 ? 2.506 0.732 -17.703 1 98.69 101 VAL B N 1
ATOM 2417 C CA . VAL B 1 101 ? 3.248 -0.417 -18.203 1 98.69 101 VAL B CA 1
ATOM 2418 C C . VAL B 1 101 ? 3.389 -0.315 -19.719 1 98.69 101 VAL B C 1
ATOM 2420 O O . VAL B 1 101 ? 4.473 -0.534 -20.266 1 98.69 101 VAL B O 1
ATOM 2423 N N . ASP B 1 102 ? 2.281 -0.001 -20.328 1 98.5 102 ASP B N 1
ATOM 2424 C CA . ASP B 1 102 ? 2.256 0.065 -21.797 1 98.5 102 ASP B CA 1
ATOM 2425 C C . ASP B 1 102 ? 3.189 1.159 -22.312 1 98.5 102 ASP B C 1
ATOM 2427 O O . ASP B 1 102 ? 3.707 1.066 -23.422 1 98.5 102 ASP B O 1
ATOM 2431 N N . GLY B 1 103 ? 3.412 2.16 -21.531 1 98.31 103 GLY B N 1
ATOM 2432 C CA . GLY B 1 103 ? 4.215 3.301 -21.953 1 98.31 103 GLY B CA 1
ATOM 2433 C C . GLY B 1 103 ? 5.68 3.166 -21.578 1 98.31 103 GLY B C 1
ATOM 2434 O O . GLY B 1 103 ? 6.48 4.055 -21.875 1 98.31 103 GLY B O 1
ATOM 2435 N N . LEU B 1 104 ? 6.062 2.096 -20.953 1 97.81 104 LEU B N 1
ATOM 2436 C CA . LEU B 1 104 ? 7.449 1.904 -20.547 1 97.81 104 LEU B CA 1
ATOM 2437 C C . LEU B 1 104 ? 8.375 1.916 -21.766 1 97.81 104 LEU B C 1
ATOM 2439 O O . LEU B 1 104 ? 8.023 1.397 -22.828 1 97.81 104 LEU B O 1
ATOM 2443 N N . ALA B 1 105 ? 9.516 2.461 -21.531 1 93.62 105 ALA B N 1
ATOM 2444 C CA . ALA B 1 105 ? 10.539 2.49 -22.562 1 93.62 105 ALA B CA 1
ATOM 2445 C C . ALA B 1 105 ? 11 1.08 -22.922 1 93.62 105 ALA B C 1
ATOM 2447 O O . ALA B 1 105 ? 10.891 0.161 -22.109 1 93.62 105 ALA B O 1
ATOM 2448 N N . ALA B 1 106 ? 11.555 0.967 -24.094 1 92.88 106 ALA B N 1
ATOM 2449 C CA . ALA B 1 106 ? 12.023 -0.331 -24.562 1 92.88 106 ALA B CA 1
ATOM 2450 C C . ALA B 1 106 ? 13.148 -0.868 -23.688 1 92.88 106 ALA B C 1
ATOM 2452 O O . ALA B 1 106 ? 13.297 -2.082 -23.531 1 92.88 106 ALA B O 1
ATOM 2453 N N . ASP B 1 107 ? 13.781 0.049 -23.062 1 93.31 107 ASP B N 1
ATOM 2454 C CA . ASP B 1 107 ? 14.953 -0.37 -22.312 1 93.31 107 ASP B CA 1
ATOM 2455 C C . ASP B 1 107 ? 14.633 -0.488 -20.812 1 93.31 107 ASP B C 1
ATOM 2457 O O . ASP B 1 107 ? 15.539 -0.639 -20 1 93.31 107 ASP B O 1
ATOM 2461 N N . SER B 1 108 ? 13.398 -0.419 -20.469 1 93.88 108 SER B N 1
ATOM 2462 C CA . SER B 1 108 ? 13.016 -0.679 -19.094 1 93.88 108 SER B CA 1
ATOM 2463 C C . SER B 1 108 ? 13.5 -2.051 -18.625 1 93.88 108 SER B C 1
ATOM 2465 O O . SER B 1 108 ? 13.438 -3.021 -19.391 1 93.88 108 SER B O 1
ATOM 2467 N N . PRO B 1 109 ? 14.023 -2.08 -17.328 1 93.44 109 PRO B N 1
ATOM 2468 C CA . PRO B 1 109 ? 14.578 -3.355 -16.875 1 93.44 109 PRO B CA 1
ATOM 2469 C C . PRO B 1 109 ? 13.547 -4.48 -16.859 1 93.44 109 PRO B C 1
ATOM 2471 O O . PRO B 1 109 ? 13.906 -5.656 -16.859 1 93.44 109 PRO B O 1
ATOM 2474 N N . ALA B 1 110 ? 12.25 -4.043 -16.766 1 94.31 110 ALA B N 1
ATOM 2475 C CA . ALA B 1 110 ? 11.195 -5.055 -16.766 1 94.31 110 ALA B CA 1
ATOM 2476 C C . ALA B 1 110 ? 9.859 -4.457 -17.188 1 94.31 110 ALA B C 1
ATOM 2478 O O . ALA B 1 110 ? 9.664 -3.24 -17.109 1 94.31 110 ALA B O 1
ATOM 2479 N N . ARG B 1 111 ? 8.945 -5.246 -17.672 1 97.81 111 ARG B N 1
ATOM 2480 C CA . ARG B 1 111 ? 7.527 -4.973 -17.875 1 97.81 111 ARG B CA 1
ATOM 2481 C C . ARG B 1 111 ? 6.672 -5.812 -16.922 1 97.81 111 ARG B C 1
ATOM 2483 O O . ARG B 1 111 ? 6.242 -6.914 -17.281 1 97.81 111 ARG B O 1
ATOM 2490 N N . PRO B 1 112 ? 6.445 -5.293 -15.805 1 98.81 112 PRO B N 1
ATOM 2491 C CA . PRO B 1 112 ? 5.824 -6.133 -14.781 1 98.81 112 PRO B CA 1
ATOM 2492 C C . PRO B 1 112 ? 4.395 -6.535 -15.133 1 98.81 112 PRO B C 1
ATOM 2494 O O . PRO B 1 112 ? 3.66 -5.75 -15.742 1 98.81 112 PRO B O 1
ATOM 2497 N N . LEU B 1 113 ? 4.012 -7.734 -14.727 1 98.88 113 LEU B N 1
ATOM 2498 C CA . LEU B 1 113 ? 2.605 -8.117 -14.695 1 98.88 113 LEU B CA 1
ATOM 2499 C C . LEU B 1 113 ? 1.856 -7.363 -13.602 1 98.88 113 LEU B C 1
ATOM 2501 O O . LEU B 1 113 ? 2.381 -7.172 -12.508 1 98.88 113 LEU B O 1
ATOM 2505 N N . LEU B 1 114 ? 0.668 -6.906 -13.945 1 98.94 114 LEU B N 1
ATOM 2506 C CA . LEU B 1 114 ? -0.191 -6.219 -12.984 1 98.94 114 LEU B CA 1
ATOM 2507 C C . LEU B 1 114 ? -1.251 -7.168 -12.43 1 98.94 114 LEU B C 1
ATOM 2509 O O . LEU B 1 114 ? -2.104 -7.656 -13.18 1 98.94 114 LEU B O 1
ATOM 2513 N N . PHE B 1 115 ? -1.196 -7.375 -11.164 1 98.94 115 PHE B N 1
ATOM 2514 C CA . PHE B 1 115 ? -2.203 -8.211 -10.516 1 98.94 115 PHE B CA 1
ATOM 2515 C C . PHE B 1 115 ? -3.051 -7.387 -9.555 1 98.94 115 PHE B C 1
ATOM 2517 O O . PHE B 1 115 ? -2.52 -6.73 -8.656 1 98.94 115 PHE B O 1
ATOM 2524 N N . GLY B 1 116 ? -4.355 -7.406 -9.742 1 98.94 116 GLY B N 1
ATOM 2525 C CA . GLY B 1 116 ? -5.285 -6.711 -8.867 1 98.94 116 GLY B CA 1
ATOM 2526 C C . GLY B 1 116 ? -5.742 -7.555 -7.691 1 98.94 116 GLY B C 1
ATOM 2527 O O . GLY B 1 116 ? -6.312 -8.633 -7.879 1 98.94 116 GLY B O 1
ATOM 2528 N N . VAL B 1 117 ? -5.488 -7.09 -6.477 1 98.94 117 VAL B N 1
ATOM 2529 C CA . VAL B 1 117 ? -6.035 -7.746 -5.297 1 98.94 117 VAL B CA 1
ATOM 2530 C C . VAL B 1 117 ? -7.555 -7.59 -5.277 1 98.94 117 VAL B C 1
ATOM 2532 O O . VAL B 1 117 ? -8.07 -6.473 -5.336 1 98.94 117 VAL B O 1
ATOM 2535 N N . THR B 1 118 ? -8.273 -8.641 -5.191 1 98.69 118 THR B N 1
ATOM 2536 C CA . THR B 1 118 ? -9.727 -8.578 -5.086 1 98.69 118 THR B CA 1
ATOM 2537 C C . THR B 1 118 ? -10.156 -8.367 -3.635 1 98.69 118 THR B C 1
ATOM 2539 O O . THR B 1 118 ? -10.148 -7.242 -3.137 1 98.69 118 THR B O 1
ATOM 2542 N N . VAL B 1 119 ? -10.32 -9.523 -2.92 1 98.31 119 VAL B N 1
ATOM 2543 C CA . VAL B 1 119 ? -10.648 -9.445 -1.501 1 98.31 119 VAL B CA 1
ATOM 2544 C C . VAL B 1 119 ? -9.609 -10.203 -0.686 1 98.31 119 VAL B C 1
ATOM 2546 O O . VAL B 1 119 ? -9.289 -11.359 -0.992 1 98.31 119 VAL B O 1
ATOM 2549 N N . LEU B 1 120 ? -9.055 -9.492 0.295 1 97.62 120 LEU B N 1
ATOM 2550 C CA . LEU B 1 120 ? -8.07 -10.148 1.155 1 97.62 120 LEU B CA 1
ATOM 2551 C C . LEU B 1 120 ? -8.672 -11.375 1.835 1 97.62 120 LEU B C 1
ATOM 2553 O O . LEU B 1 120 ? -9.828 -11.352 2.254 1 97.62 120 LEU B O 1
ATOM 2557 N N . THR B 1 121 ? -7.875 -12.375 1.983 1 94.69 121 THR B N 1
ATOM 2558 C CA . THR B 1 121 ? -8.344 -13.664 2.49 1 94.69 121 THR B CA 1
ATOM 2559 C C . THR B 1 121 ? -8.656 -13.57 3.979 1 94.69 121 THR B C 1
ATOM 2561 O O . THR B 1 121 ? -9.289 -14.477 4.539 1 94.69 121 THR B O 1
ATOM 2564 N N . SER B 1 122 ? -8.289 -12.453 4.594 1 94.19 122 SER B N 1
ATOM 2565 C CA . SER B 1 122 ? -8.516 -12.281 6.027 1 94.19 122 SER B CA 1
ATOM 2566 C C . SER B 1 122 ? -9.938 -11.805 6.305 1 94.19 122 SER B C 1
ATOM 2568 O O . SER B 1 122 ? -10.391 -11.828 7.449 1 94.19 122 SER B O 1
A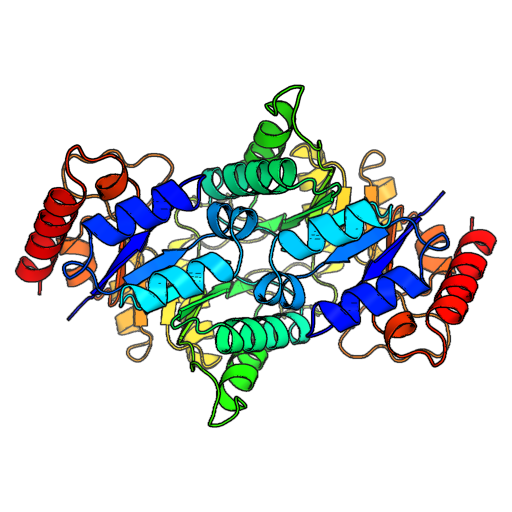TOM 2570 N N . PHE B 1 123 ? -10.695 -11.344 5.301 1 95.88 123 PHE B N 1
ATOM 2571 C CA . PHE B 1 123 ? -12.008 -10.758 5.512 1 95.88 123 PHE B CA 1
ATOM 2572 C C . PHE B 1 123 ? -13.078 -11.836 5.621 1 95.88 123 PHE B C 1
ATOM 2574 O O . PHE B 1 123 ? -13.141 -12.742 4.781 1 95.88 123 PHE B O 1
ATOM 2581 N N . ALA B 1 124 ? -13.852 -11.758 6.66 1 94.75 124 ALA B N 1
ATOM 2582 C CA . ALA B 1 124 ? -15.125 -12.469 6.734 1 94.75 124 ALA B CA 1
ATOM 2583 C C . ALA B 1 124 ? -16.281 -11.562 6.316 1 94.75 124 ALA B C 1
ATOM 2585 O O . ALA B 1 124 ? -16.109 -10.359 6.133 1 94.75 124 ALA B O 1
ATOM 2586 N N . GLU B 1 125 ? -17.406 -12.211 6.113 1 95.06 125 GLU B N 1
ATOM 2587 C CA . GLU B 1 125 ? -18.609 -11.445 5.754 1 95.06 125 GLU B CA 1
ATOM 2588 C C . GLU B 1 125 ? -18.906 -10.375 6.801 1 95.06 125 GLU B C 1
ATOM 2590 O O . GLU B 1 125 ? -18.859 -10.648 8 1 95.06 125 GLU B O 1
ATOM 2595 N N . GLY B 1 126 ? -19.125 -9.164 6.336 1 95.81 126 GLY B N 1
ATOM 2596 C CA . GLY B 1 126 ? -19.5 -8.086 7.227 1 95.81 126 GLY B CA 1
ATOM 2597 C C . GLY B 1 126 ? -18.312 -7.305 7.762 1 95.81 126 GLY B C 1
ATOM 2598 O O . GLY B 1 126 ? -18.484 -6.262 8.398 1 95.81 126 GLY B O 1
ATOM 2599 N N . GLU B 1 127 ? -17.094 -7.695 7.438 1 97.25 127 GLU B N 1
ATOM 2600 C CA . GLU B 1 127 ? -15.922 -7.082 8.047 1 97.25 127 GLU B CA 1
ATOM 2601 C C . GLU B 1 127 ? -15.352 -5.977 7.168 1 97.25 127 GLU B C 1
ATOM 2603 O O . GLU B 1 127 ? -14.547 -5.164 7.621 1 97.25 127 GLU B O 1
ATOM 2608 N N . MET B 1 128 ? -15.75 -5.941 5.898 1 98.12 128 MET B N 1
ATOM 2609 C CA . MET B 1 128 ? -15.234 -4.918 5 1 98.12 128 MET B CA 1
ATOM 2610 C C . MET B 1 128 ? -16.062 -3.645 5.082 1 98.12 128 MET B C 1
ATOM 2612 O O . MET B 1 128 ? -17.25 -3.65 4.734 1 98.12 128 MET B O 1
ATOM 2616 N N . PRO B 1 129 ? -15.477 -2.582 5.492 1 98.31 129 PRO B N 1
ATOM 2617 C CA . PRO B 1 129 ? -16.234 -1.335 5.613 1 98.31 129 PRO B CA 1
ATOM 2618 C C . PRO B 1 129 ? -16.922 -0.927 4.305 1 98.31 129 PRO B C 1
ATOM 2620 O O . PRO B 1 129 ? -16.266 -0.846 3.266 1 98.31 129 PRO B O 1
ATOM 2623 N N . GLY B 1 130 ? -18.25 -0.703 4.367 1 97.94 130 GLY B N 1
ATOM 2624 C CA . GLY B 1 130 ? -19 -0.157 3.246 1 97.94 130 GLY B CA 1
ATOM 2625 C C . GLY B 1 130 ? -19.422 -1.212 2.242 1 97.94 130 GLY B C 1
ATOM 2626 O O . GLY B 1 130 ? -20.141 -0.914 1.292 1 97.94 130 GLY B O 1
ATOM 2627 N N . ILE B 1 131 ? -18.938 -2.436 2.408 1 98.25 131 ILE B N 1
ATOM 2628 C CA . ILE B 1 131 ? -19.234 -3.49 1.447 1 98.25 131 ILE B CA 1
ATOM 2629 C C . ILE B 1 131 ? -20.281 -4.43 2.025 1 98.25 131 ILE B C 1
ATOM 2631 O O . ILE B 1 131 ? -20.047 -5.109 3.025 1 98.25 131 ILE B O 1
ATOM 2635 N N . ALA B 1 132 ? -21.344 -4.543 1.384 1 96.81 132 ALA B N 1
ATOM 2636 C CA . ALA B 1 132 ? -22.438 -5.387 1.852 1 96.81 132 ALA B CA 1
ATOM 2637 C C . ALA B 1 132 ? -22.359 -6.781 1.236 1 96.81 132 ALA B C 1
ATOM 2639 O O . ALA B 1 132 ? -22.812 -7.762 1.84 1 96.81 132 ALA B O 1
ATOM 2640 N N . ALA B 1 133 ? -21.781 -6.91 0.079 1 97.19 133 ALA B N 1
ATOM 2641 C CA . ALA B 1 133 ? -21.703 -8.18 -0.64 1 97.19 133 ALA B CA 1
ATOM 2642 C C . ALA B 1 133 ? -20.859 -9.188 0.125 1 97.19 133 ALA B C 1
ATOM 2644 O O . ALA B 1 133 ? -19.938 -8.812 0.846 1 97.19 133 ALA B O 1
ATOM 2645 N N . ALA B 1 134 ? -21.172 -10.445 -0.052 1 96.81 134 ALA B N 1
ATOM 2646 C CA . ALA B 1 134 ? -20.297 -11.492 0.458 1 96.81 134 ALA B CA 1
ATOM 2647 C C . ALA B 1 134 ? -18.906 -11.406 -0.175 1 96.81 134 ALA B C 1
ATOM 2649 O O . ALA B 1 134 ? -18.781 -11.102 -1.362 1 96.81 134 ALA B O 1
ATOM 2650 N N . PRO B 1 135 ? -17.906 -11.711 0.628 1 96.56 135 PRO B N 1
ATOM 2651 C CA . PRO B 1 135 ? -16.531 -11.578 0.127 1 96.56 135 PRO B CA 1
ATOM 2652 C C . PRO B 1 135 ? -16.312 -12.289 -1.205 1 96.56 135 PRO B C 1
ATOM 2654 O O . PRO B 1 135 ? -15.703 -11.727 -2.119 1 96.56 135 PRO B O 1
ATOM 2657 N N . ALA B 1 136 ? -16.812 -13.5 -1.385 1 96.31 136 ALA B N 1
ATOM 2658 C CA . ALA B 1 136 ? -16.625 -14.266 -2.615 1 96.31 136 ALA B CA 1
ATOM 2659 C C . ALA B 1 136 ? -17.281 -13.57 -3.803 1 96.31 136 ALA B C 1
ATOM 2661 O O . ALA B 1 136 ? -16.688 -13.5 -4.887 1 96.31 136 ALA B O 1
ATOM 2662 N N . ASP B 1 137 ? -18.5 -13.039 -3.613 1 97.69 137 ASP B N 1
ATOM 2663 C CA . ASP B 1 137 ? -19.219 -12.344 -4.676 1 97.69 137 ASP B CA 1
ATOM 2664 C C . ASP B 1 137 ? -18.516 -11.031 -5.039 1 97.69 137 ASP B C 1
ATOM 2666 O O . ASP B 1 137 ? -18.438 -10.672 -6.215 1 97.69 137 ASP B O 1
ATOM 2670 N N . PHE B 1 138 ? -18.078 -10.336 -4.004 1 98.25 138 PHE B N 1
ATOM 2671 C CA . PHE B 1 138 ? -17.375 -9.086 -4.246 1 98.25 138 PHE B CA 1
ATOM 2672 C C . PHE B 1 138 ? -16.062 -9.344 -4.988 1 98.25 138 PHE B C 1
ATOM 2674 O O . PHE B 1 138 ? -15.703 -8.602 -5.902 1 98.25 138 PHE B O 1
ATOM 2681 N N . ALA B 1 139 ? -15.383 -10.422 -4.605 1 98.38 139 ALA B N 1
ATOM 2682 C CA . ALA B 1 139 ? -14.156 -10.805 -5.297 1 98.38 139 ALA B CA 1
ATOM 2683 C C . ALA B 1 139 ? -14.414 -11.055 -6.777 1 98.38 139 ALA B C 1
ATOM 2685 O O . ALA B 1 139 ? -13.633 -10.633 -7.633 1 98.38 139 ALA B O 1
ATOM 2686 N N . LEU B 1 140 ? -15.469 -11.734 -7.098 1 98.31 140 LEU B N 1
ATOM 2687 C CA . LEU B 1 140 ? -15.812 -12.031 -8.484 1 98.31 140 LEU B CA 1
ATOM 2688 C C . LEU B 1 140 ? -16.094 -10.742 -9.258 1 98.31 140 LEU B C 1
ATOM 2690 O O . LEU B 1 140 ? -15.695 -10.609 -10.414 1 98.31 140 LEU B O 1
ATOM 2694 N N . SER B 1 141 ? -16.844 -9.859 -8.633 1 98.44 141 SER B N 1
ATOM 2695 C CA . SER B 1 141 ? -17.141 -8.578 -9.266 1 98.44 141 SER B CA 1
ATOM 2696 C C . SER B 1 141 ? -15.867 -7.789 -9.539 1 98.44 141 SER B C 1
ATOM 2698 O O . SER B 1 141 ? -15.711 -7.203 -10.609 1 98.44 141 SER B O 1
ATOM 2700 N N . LEU B 1 142 ? -14.969 -7.762 -8.562 1 98.81 142 LEU B N 1
ATOM 2701 C CA . LEU B 1 142 ? -13.703 -7.062 -8.719 1 98.81 142 LEU B CA 1
ATOM 2702 C C . LEU B 1 142 ? -12.859 -7.707 -9.812 1 98.81 142 LEU B C 1
ATOM 2704 O O . LEU B 1 142 ? -12.18 -7.012 -10.578 1 98.81 142 LEU B O 1
ATOM 2708 N N . ALA B 1 143 ? -12.914 -9.031 -9.883 1 98.81 143 ALA B N 1
ATOM 2709 C CA . ALA B 1 143 ? -12.172 -9.734 -10.93 1 98.81 143 ALA B CA 1
ATOM 2710 C C . ALA B 1 143 ? -12.688 -9.359 -12.312 1 98.81 143 ALA B C 1
ATOM 2712 O O . ALA B 1 143 ? -11.898 -9.164 -13.242 1 98.81 143 ALA B O 1
ATOM 2713 N N . ALA B 1 144 ? -13.992 -9.32 -12.461 1 98.5 144 ALA B N 1
ATOM 2714 C CA . ALA B 1 144 ? -14.578 -8.883 -13.734 1 98.5 144 ALA B CA 1
ATOM 2715 C C . ALA B 1 144 ? -14.109 -7.48 -14.102 1 98.5 144 ALA B C 1
ATOM 2717 O O . ALA B 1 144 ? -13.797 -7.207 -15.266 1 98.5 144 ALA B O 1
ATOM 2718 N N . GLY B 1 145 ? -14.094 -6.582 -13.141 1 98.56 145 GLY B N 1
ATOM 2719 C CA . GLY B 1 145 ? -13.547 -5.25 -13.352 1 98.56 145 GLY B CA 1
ATOM 2720 C C . GLY B 1 145 ? -12.094 -5.27 -13.789 1 98.56 145 GLY B C 1
ATOM 2721 O O . GLY B 1 145 ? -11.727 -4.594 -14.758 1 98.56 145 GLY B O 1
ATOM 2722 N N . ALA B 1 146 ? -11.32 -6.051 -13.047 1 98.81 146 ALA B N 1
ATOM 2723 C CA . ALA B 1 146 ? -9.898 -6.152 -13.359 1 98.81 146 ALA B CA 1
ATOM 2724 C C . ALA B 1 146 ? -9.68 -6.535 -14.82 1 98.81 146 ALA B C 1
ATOM 2726 O O . ALA B 1 146 ? -8.828 -5.957 -15.5 1 98.81 146 ALA B O 1
ATOM 2727 N N . ALA B 1 147 ? -10.406 -7.535 -15.281 1 98.5 147 ALA B N 1
ATOM 2728 C CA . ALA B 1 147 ? -10.32 -7.961 -16.672 1 98.5 147 ALA B CA 1
ATOM 2729 C C . ALA B 1 147 ? -10.641 -6.809 -17.625 1 98.5 147 ALA B C 1
ATOM 2731 O O . ALA B 1 147 ? -9.914 -6.578 -18.594 1 98.5 147 ALA B O 1
ATOM 2732 N N . ALA B 1 148 ? -11.656 -6.086 -17.328 1 98.31 148 ALA B N 1
ATOM 2733 C CA . ALA B 1 148 ? -12.109 -4.984 -18.172 1 98.31 148 ALA B CA 1
ATOM 2734 C C . ALA B 1 148 ? -11.133 -3.816 -18.125 1 98.31 148 ALA B C 1
ATOM 2736 O O . ALA B 1 148 ? -11.023 -3.045 -19.078 1 98.31 148 ALA B O 1
ATOM 2737 N N . TRP B 1 149 ? -10.391 -3.691 -17 1 98.62 149 TRP B N 1
ATOM 2738 C CA . TRP B 1 149 ? -9.547 -2.521 -16.781 1 98.62 149 TRP B CA 1
ATOM 2739 C C . TRP B 1 149 ? -8.125 -2.779 -17.25 1 98.62 149 TRP B C 1
ATOM 2741 O O . TRP B 1 149 ? -7.266 -1.902 -17.156 1 98.62 149 TRP B O 1
ATOM 2751 N N . GLY B 1 150 ? -7.785 -3.98 -17.734 1 98.25 150 GLY B N 1
ATOM 2752 C CA . GLY B 1 150 ? -6.531 -4.242 -18.422 1 98.25 150 GLY B CA 1
ATOM 2753 C C . GLY B 1 150 ? -5.484 -4.887 -17.531 1 98.25 150 GLY B C 1
ATOM 2754 O O . GLY B 1 150 ? -4.293 -4.871 -17.844 1 98.25 150 GLY B O 1
ATOM 2755 N N . LEU B 1 151 ? -5.914 -5.402 -16.406 1 98.81 151 LEU B N 1
ATOM 2756 C CA . LEU B 1 151 ? -4.965 -6.098 -15.547 1 98.81 151 LEU B CA 1
ATOM 2757 C C . LEU B 1 151 ? -4.66 -7.492 -16.094 1 98.81 151 LEU B C 1
ATOM 2759 O O . LEU B 1 151 ? -5.465 -8.062 -16.828 1 98.81 151 LEU B O 1
ATOM 2763 N N . ASP B 1 152 ? -3.443 -7.988 -15.781 1 98.88 152 ASP B N 1
ATOM 2764 C CA . ASP B 1 152 ? -3.01 -9.297 -16.266 1 98.88 152 ASP B CA 1
ATOM 2765 C C . ASP B 1 152 ? -3.643 -10.422 -15.461 1 98.88 152 ASP B C 1
ATOM 2767 O O . ASP B 1 152 ? -3.857 -11.523 -15.977 1 98.88 152 ASP B O 1
ATOM 2771 N N . GLY B 1 153 ? -3.922 -10.164 -14.227 1 98.88 153 GLY B N 1
ATOM 2772 C CA . GLY B 1 153 ? -4.473 -11.172 -13.328 1 98.88 153 GLY B CA 1
ATOM 2773 C C . GLY B 1 153 ? -5.008 -10.578 -12.039 1 98.88 153 GLY B C 1
ATOM 2774 O O . GLY B 1 153 ? -5.062 -9.359 -11.875 1 98.88 153 GLY B O 1
ATOM 2775 N N . VAL B 1 154 ? -5.461 -11.492 -11.156 1 98.94 154 VAL B N 1
ATOM 2776 C CA . VAL B 1 154 ? -5.98 -11.062 -9.859 1 98.94 154 VAL B CA 1
ATOM 2777 C C . VAL B 1 154 ? -5.398 -11.938 -8.75 1 98.94 154 VAL B C 1
ATOM 2779 O O . VAL B 1 154 ? -5.027 -13.086 -8.992 1 98.94 154 VAL B O 1
ATOM 2782 N N . VAL B 1 155 ? -5.184 -11.336 -7.621 1 98.88 155 VAL B N 1
ATOM 2783 C CA . VAL B 1 155 ? -4.98 -12.07 -6.375 1 98.88 155 VAL B CA 1
ATOM 2784 C C . VAL B 1 155 ? -6.332 -12.453 -5.777 1 98.88 155 VAL B C 1
ATOM 2786 O O . VAL B 1 155 ? -7.188 -11.594 -5.547 1 98.88 155 VAL B O 1
ATOM 2789 N N . CYS B 1 156 ? -6.551 -13.68 -5.523 1 98.44 156 CYS B N 1
ATOM 2790 C CA . CYS B 1 156 ? -7.828 -14.172 -5.004 1 98.44 156 CYS B CA 1
ATOM 2791 C C . CYS B 1 156 ? -7.637 -15.438 -4.188 1 98.44 156 CYS B C 1
ATOM 2793 O O . CYS B 1 156 ? -6.57 -16.062 -4.238 1 98.44 156 CYS B O 1
ATOM 2795 N N . SER B 1 157 ? -8.648 -15.711 -3.41 1 97.06 157 SER B N 1
ATOM 2796 C CA . SER B 1 157 ? -8.648 -17 -2.719 1 97.06 157 SER B CA 1
ATOM 2797 C C . SER B 1 157 ? -8.695 -18.156 -3.709 1 97.06 157 SER B C 1
ATOM 2799 O O . SER B 1 157 ? -9.32 -18.062 -4.766 1 97.06 157 SER B O 1
ATOM 2801 N N . GLY B 1 158 ? -7.992 -19.234 -3.297 1 96.44 158 GLY B N 1
ATOM 2802 C CA . GLY B 1 158 ? -8.141 -20.438 -4.102 1 96.44 158 GLY B CA 1
ATOM 2803 C C . GLY B 1 158 ? -9.578 -20.875 -4.273 1 96.44 158 GLY B C 1
ATOM 2804 O O . GLY B 1 158 ? -9.938 -21.484 -5.285 1 96.44 158 GLY B O 1
ATOM 2805 N N . LEU B 1 159 ? -10.438 -20.469 -3.373 1 96 159 LEU B N 1
ATOM 2806 C CA . LEU B 1 159 ? -11.852 -20.828 -3.377 1 96 159 LEU B CA 1
ATOM 2807 C C . LEU B 1 159 ? -12.594 -20.109 -4.504 1 96 159 LEU B C 1
ATOM 2809 O O . LEU B 1 159 ? -13.656 -20.562 -4.926 1 96 159 LEU B O 1
ATOM 2813 N N . GLU B 1 160 ? -12.031 -19 -4.961 1 97.62 160 GLU B N 1
ATOM 2814 C CA . GLU B 1 160 ? -12.695 -18.188 -5.969 1 97.62 160 GLU B CA 1
ATOM 2815 C C . GLU B 1 160 ? -12.109 -18.422 -7.355 1 97.62 160 GLU B C 1
ATOM 2817 O O . GLU B 1 160 ? -12.695 -18.031 -8.367 1 97.62 160 GLU B O 1
ATOM 2822 N N . ALA B 1 161 ? -10.961 -19.109 -7.457 1 97.94 161 ALA B N 1
ATOM 2823 C CA . ALA B 1 161 ? -10.156 -19.188 -8.672 1 97.94 161 ALA B CA 1
ATOM 2824 C C . ALA B 1 161 ? -10.945 -19.828 -9.812 1 97.94 161 ALA B C 1
ATOM 2826 O O . ALA B 1 161 ? -10.977 -19.312 -10.93 1 97.94 161 ALA B O 1
ATOM 2827 N N . ALA B 1 162 ? -11.617 -20.922 -9.539 1 97.81 162 ALA B N 1
ATOM 2828 C CA . ALA B 1 162 ? -12.344 -21.641 -10.586 1 97.81 162 ALA B CA 1
ATOM 2829 C C . ALA B 1 162 ? -13.43 -20.75 -11.195 1 97.81 162 ALA B C 1
ATOM 2831 O O . ALA B 1 162 ? -13.602 -20.719 -12.414 1 97.81 162 ALA B O 1
ATOM 2832 N N . ARG B 1 163 ? -14.18 -20.109 -10.352 1 98.06 163 ARG B N 1
ATOM 2833 C CA . ARG B 1 163 ? -15.25 -19.234 -10.82 1 98.06 163 ARG B CA 1
ATOM 2834 C C . ARG B 1 163 ? -14.695 -18.062 -11.602 1 98.06 163 ARG B C 1
ATOM 2836 O O . ARG B 1 163 ? -15.289 -17.625 -12.602 1 98.06 163 ARG B O 1
ATOM 2843 N N . ILE B 1 164 ? -13.609 -17.5 -11.141 1 98.31 164 ILE B N 1
ATOM 2844 C CA . ILE B 1 164 ? -12.977 -16.391 -11.836 1 98.31 164 ILE B CA 1
ATOM 2845 C C . ILE B 1 164 ? -12.492 -16.828 -13.211 1 98.31 164 ILE B C 1
ATOM 2847 O O . ILE B 1 164 ? -12.703 -16.141 -14.203 1 98.31 164 ILE B O 1
ATOM 2851 N N . LYS B 1 165 ? -11.867 -18.031 -13.305 1 97.88 165 LYS B N 1
ATOM 2852 C CA . LYS B 1 165 ? -11.367 -18.562 -14.57 1 97.88 165 LYS B CA 1
ATOM 2853 C C . LYS B 1 165 ? -12.5 -18.781 -15.562 1 97.88 165 LYS B C 1
ATOM 2855 O O . LYS B 1 165 ? -12.32 -18.609 -16.766 1 97.88 165 LYS B O 1
ATOM 2860 N N . THR B 1 166 ? -13.594 -19.141 -15.062 1 97.69 166 THR B N 1
ATOM 2861 C CA . THR B 1 166 ? -14.758 -19.359 -15.914 1 97.69 166 THR B CA 1
ATOM 2862 C C . THR B 1 166 ? -15.312 -18.031 -16.422 1 97.69 166 THR B C 1
ATOM 2864 O O . THR B 1 166 ? -15.594 -17.891 -17.609 1 97.69 166 THR B O 1
ATOM 2867 N N . ALA B 1 167 ? -15.469 -17.047 -15.578 1 97.25 167 ALA B N 1
ATOM 2868 C CA . ALA B 1 167 ? -16.094 -15.773 -15.898 1 97.25 167 ALA B CA 1
ATOM 2869 C C . ALA B 1 167 ? -15.148 -14.883 -16.703 1 97.25 167 ALA B C 1
ATOM 2871 O O . ALA B 1 167 ? -15.594 -14.078 -17.531 1 97.25 167 ALA B O 1
ATOM 2872 N N . SER B 1 168 ? -13.82 -15.023 -16.422 1 96.75 168 SER B N 1
ATOM 2873 C CA . SER B 1 168 ? -12.773 -14.234 -17.078 1 96.75 168 SER B CA 1
ATOM 2874 C C . SER B 1 168 ? -11.586 -15.109 -17.469 1 96.75 168 SER B C 1
ATOM 2876 O O . SER B 1 168 ? -10.5 -14.984 -16.891 1 96.75 168 SER B O 1
ATOM 2878 N N . PRO B 1 169 ? -11.672 -15.883 -18.516 1 94.75 169 PRO B N 1
ATOM 2879 C CA . PRO B 1 169 ? -10.672 -16.906 -18.859 1 94.75 169 PRO B CA 1
ATOM 2880 C C . PRO B 1 169 ? -9.305 -16.297 -19.156 1 94.75 169 PRO B C 1
ATOM 2882 O O . PRO B 1 169 ? -8.281 -16.984 -19.031 1 94.75 169 PRO B O 1
ATOM 2885 N N . GLY B 1 170 ? -9.219 -15.094 -19.5 1 95.44 170 GLY B N 1
ATOM 2886 C CA . GLY B 1 170 ? -7.938 -14.477 -19.828 1 95.44 170 GLY B CA 1
ATOM 2887 C C . GLY B 1 170 ? -7.188 -13.984 -18.609 1 95.44 170 GLY B C 1
ATOM 2888 O O . GLY B 1 170 ? -5.996 -13.68 -18.688 1 95.44 170 GLY B O 1
ATOM 2889 N N . LEU B 1 171 ? -7.82 -13.977 -17.438 1 97.88 171 LEU B N 1
ATOM 2890 C CA . LEU B 1 171 ? -7.223 -13.453 -16.219 1 97.88 171 LEU B CA 1
ATOM 2891 C C . LEU B 1 171 ? -6.402 -14.523 -15.5 1 97.88 171 LEU B C 1
ATOM 2893 O O . LEU B 1 171 ? -6.883 -15.633 -15.289 1 97.88 171 LEU B O 1
ATOM 2897 N N . LEU B 1 172 ? -5.195 -14.203 -15.195 1 98.81 172 LEU B N 1
ATOM 2898 C CA . LEU B 1 172 ? -4.391 -15.094 -14.367 1 98.81 172 LEU B CA 1
ATOM 2899 C C . LEU B 1 172 ? -4.832 -15.023 -12.906 1 98.81 172 LEU B C 1
ATOM 2901 O O . LEU B 1 172 ? -5.262 -13.969 -12.438 1 98.81 172 LEU B O 1
ATOM 2905 N N . CYS B 1 173 ? -4.734 -16.141 -12.203 1 98.81 173 CYS B N 1
ATOM 2906 C CA . CYS B 1 173 ? -5.098 -16.172 -10.789 1 98.81 173 CYS B CA 1
ATOM 2907 C C . CYS B 1 173 ? -3.879 -16.469 -9.922 1 98.81 173 CYS B C 1
ATOM 2909 O O . CYS B 1 173 ? -3.199 -17.469 -10.117 1 98.81 173 CYS B O 1
ATOM 2911 N N . LEU B 1 174 ? -3.531 -15.586 -9.094 1 98.88 174 LEU B N 1
ATOM 2912 C CA . LEU B 1 174 ? -2.518 -15.734 -8.055 1 98.88 174 LEU B CA 1
ATOM 2913 C C . LEU B 1 174 ? -3.164 -15.969 -6.691 1 98.88 174 LEU B C 1
ATOM 2915 O O . LEU B 1 174 ? -3.922 -15.125 -6.203 1 98.88 174 LEU B O 1
ATOM 2919 N N . CYS B 1 175 ? -2.889 -17.094 -6.047 1 98.5 175 CYS B N 1
ATOM 2920 C CA . CYS B 1 175 ? -3.621 -17.484 -4.852 1 98.5 175 CYS B CA 1
ATOM 2921 C C . CYS B 1 175 ? -2.693 -17.562 -3.645 1 98.5 175 CYS B C 1
ATOM 2923 O O . CYS B 1 175 ? -1.807 -18.406 -3.584 1 98.5 175 CYS B O 1
ATOM 2925 N N . PRO B 1 176 ? -2.906 -16.656 -2.695 1 97.69 176 PRO B N 1
ATOM 2926 C CA . PRO B 1 176 ? -2.266 -16.797 -1.386 1 97.69 176 PRO B CA 1
ATOM 2927 C C . PRO B 1 176 ? -3.018 -17.734 -0.453 1 97.69 176 PRO B C 1
ATOM 2929 O O . PRO B 1 176 ? -3.947 -18.422 -0.883 1 97.69 176 PRO B O 1
ATOM 2932 N N . GLY B 1 177 ? -2.662 -17.828 0.757 1 94.25 177 GLY B N 1
ATOM 2933 C CA . GLY B 1 177 ? -3.369 -18.656 1.722 1 94.25 177 GLY B CA 1
ATOM 2934 C C . GLY B 1 177 ? -3.229 -20.141 1.452 1 94.25 177 GLY B C 1
ATOM 2935 O O . GLY B 1 177 ? -4.148 -20.906 1.727 1 94.25 177 GLY B O 1
ATOM 2936 N N . ILE B 1 178 ? -2.143 -20.562 0.853 1 96.44 178 ILE B N 1
ATOM 2937 C CA . ILE B 1 178 ? -1.883 -21.969 0.536 1 96.44 178 ILE B CA 1
ATOM 2938 C C . ILE B 1 178 ? -1.263 -22.656 1.744 1 96.44 178 ILE B C 1
ATOM 2940 O O . ILE B 1 178 ? -0.229 -22.219 2.258 1 96.44 178 ILE B O 1
ATOM 2944 N N . ARG B 1 179 ? -1.896 -23.719 2.182 1 95.25 179 ARG B N 1
ATOM 2945 C CA . ARG B 1 179 ? -1.458 -24.5 3.328 1 95.25 179 ARG B CA 1
ATOM 2946 C C . ARG B 1 179 ? -1.432 -26 2.99 1 95.25 179 ARG B C 1
ATOM 2948 O O . ARG B 1 179 ? -2.479 -26.594 2.76 1 95.25 179 ARG B O 1
ATOM 2955 N N . PRO B 1 180 ? -0.198 -26.562 2.891 1 92.69 180 PRO B N 1
ATOM 2956 C CA . PRO B 1 180 ? -0.167 -28.016 2.74 1 92.69 180 PRO B CA 1
ATOM 2957 C C . PRO B 1 180 ? -0.93 -28.75 3.848 1 92.69 180 PRO B C 1
ATOM 2959 O O . PRO B 1 180 ? -1.206 -28.156 4.898 1 92.69 180 PRO B O 1
ATOM 2962 N N . ALA B 1 181 ? -1.247 -29.984 3.545 1 85.88 181 ALA B N 1
ATOM 2963 C CA . ALA B 1 181 ? -1.989 -30.766 4.531 1 85.88 181 ALA B CA 1
ATOM 2964 C C . ALA B 1 181 ? -1.241 -30.812 5.859 1 85.88 181 ALA B C 1
ATOM 2966 O O . ALA B 1 181 ? -0.032 -31.062 5.887 1 85.88 181 ALA B O 1
ATOM 2967 N N . GLY B 1 182 ? -1.977 -30.469 6.973 1 83.44 182 GLY B N 1
ATOM 2968 C CA . GLY B 1 182 ? -1.383 -30.562 8.297 1 83.44 182 GLY B CA 1
ATOM 2969 C C . GLY B 1 182 ? -0.787 -29.234 8.766 1 83.44 182 GLY B C 1
ATOM 2970 O O . GLY B 1 182 ? -0.484 -29.078 9.945 1 83.44 182 GLY B O 1
ATOM 2971 N N . ALA B 1 183 ? -0.622 -28.297 7.863 1 87.88 183 ALA B N 1
ATOM 2972 C CA . ALA B 1 183 ? -0.061 -27.016 8.25 1 87.88 183 ALA B CA 1
ATOM 2973 C C . ALA B 1 183 ? -1.104 -26.141 8.961 1 87.88 183 ALA B C 1
ATOM 2975 O O . ALA B 1 183 ? -2.299 -26.25 8.68 1 87.88 183 ALA B O 1
ATOM 2976 N N . ALA B 1 184 ? -0.667 -25.266 9.867 1 86 184 ALA B N 1
ATOM 2977 C CA . ALA B 1 184 ? -1.551 -24.344 10.586 1 86 184 ALA B CA 1
ATOM 2978 C C . ALA B 1 184 ? -2.064 -23.25 9.672 1 86 184 ALA B C 1
ATOM 2980 O O . ALA B 1 184 ? -1.319 -22.719 8.836 1 86 184 ALA B O 1
ATOM 2981 N N . ALA B 1 185 ? -3.32 -22.875 9.797 1 85.94 185 ALA B N 1
ATOM 2982 C CA . ALA B 1 185 ? -3.918 -21.828 8.969 1 85.94 185 ALA B CA 1
ATOM 2983 C C . ALA B 1 185 ? -3.395 -20.453 9.359 1 85.94 185 ALA B C 1
ATOM 2985 O O . ALA B 1 185 ? -3.219 -19.578 8.508 1 85.94 185 ALA B O 1
ATOM 2986 N N . GLY B 1 186 ? -3.17 -20.219 10.734 1 86 186 GLY B N 1
ATOM 2987 C CA . GLY B 1 186 ? -2.803 -18.891 11.227 1 86 186 GLY B CA 1
ATOM 2988 C C . GLY B 1 186 ? -3.926 -17.875 11.117 1 86 186 GLY B C 1
ATOM 2989 O O . GLY B 1 186 ? -5.051 -18.141 11.539 1 86 186 GLY B O 1
ATOM 2990 N N . ASP B 1 187 ? -3.59 -16.766 10.508 1 85.31 187 ASP B N 1
ATOM 2991 C CA . ASP B 1 187 ? -4.582 -15.695 10.43 1 85.31 187 ASP B CA 1
ATOM 2992 C C . ASP B 1 187 ? -5.352 -15.758 9.109 1 85.31 187 ASP B C 1
ATOM 2994 O O . ASP B 1 187 ? -6.148 -14.867 8.805 1 85.31 187 ASP B O 1
ATOM 2998 N N . GLN B 1 188 ? -4.98 -16.703 8.344 1 88.75 188 GLN B N 1
ATOM 2999 C CA . GLN B 1 188 ? -5.684 -16.891 7.074 1 88.75 188 GLN B CA 1
ATOM 3000 C C . GLN B 1 188 ? -6.988 -17.656 7.277 1 88.75 188 GLN B C 1
ATOM 3002 O O . GLN B 1 188 ? -6.996 -18.719 7.895 1 88.75 188 GLN B O 1
ATOM 3007 N N . ARG B 1 189 ? -8.062 -17.094 6.766 1 86.75 189 ARG B N 1
ATOM 3008 C CA . ARG B 1 189 ? -9.383 -17.672 7.008 1 86.75 189 ARG B CA 1
ATOM 3009 C C . ARG B 1 189 ? -9.836 -18.516 5.82 1 86.75 189 ARG B C 1
ATOM 3011 O O . ARG B 1 189 ? -10.68 -19.391 5.969 1 86.75 189 ARG B O 1
ATOM 3018 N N . ARG B 1 190 ? -9.328 -18.266 4.723 1 88.88 190 ARG B N 1
ATOM 3019 C CA . ARG B 1 190 ? -9.742 -18.922 3.484 1 88.88 190 ARG B CA 1
ATOM 3020 C C . ARG B 1 190 ? -8.562 -19.609 2.805 1 88.88 190 ARG B C 1
ATOM 3022 O O . ARG B 1 190 ? -8.109 -19.172 1.745 1 88.88 190 ARG B O 1
ATOM 3029 N N . VAL B 1 191 ? -8.203 -20.828 3.4 1 93.12 191 VAL B N 1
ATOM 3030 C CA . VAL B 1 191 ? -6.988 -21.516 2.977 1 93.12 191 VAL B CA 1
ATOM 3031 C C . VAL B 1 191 ? -7.348 -22.641 2.02 1 93.12 191 VAL B C 1
ATOM 3033 O O . VAL B 1 191 ? -8.508 -23.062 1.953 1 93.12 191 VAL B O 1
ATOM 3036 N N . MET B 1 192 ? -6.387 -23.047 1.278 1 94.5 192 MET B N 1
ATOM 3037 C CA . MET B 1 192 ? -6.496 -24.172 0.348 1 94.5 192 MET B CA 1
ATOM 3038 C C . MET B 1 192 ? -5.164 -24.906 0.224 1 94.5 192 MET B C 1
ATOM 3040 O O . MET B 1 192 ? -4.102 -24.312 0.448 1 94.5 192 MET B O 1
ATOM 3044 N N . THR B 1 193 ? -5.184 -26.234 -0.11 1 96.25 193 THR B N 1
ATOM 3045 C CA . THR B 1 193 ? -3.951 -26.984 -0.34 1 96.25 193 THR B CA 1
ATOM 3046 C C . THR B 1 193 ? -3.369 -26.656 -1.712 1 96.25 193 THR B C 1
ATOM 3048 O O . THR B 1 193 ? -4.082 -26.188 -2.6 1 96.25 193 THR B O 1
ATOM 3051 N N . PRO B 1 194 ? -2.037 -26.969 -1.892 1 97.12 194 PRO B N 1
ATOM 3052 C CA . PRO B 1 194 ? -1.436 -26.719 -3.201 1 97.12 194 PRO B CA 1
ATOM 3053 C C . PRO B 1 194 ? -2.145 -27.453 -4.332 1 97.12 194 PRO B C 1
ATOM 3055 O O . PRO B 1 194 ? -2.469 -26.859 -5.359 1 97.12 194 PRO B O 1
ATOM 3058 N N . ALA B 1 195 ? -2.459 -28.688 -4.152 1 96.44 195 ALA B N 1
ATOM 3059 C CA . ALA B 1 195 ? -3.09 -29.5 -5.188 1 96.44 195 ALA B CA 1
ATOM 3060 C C . ALA B 1 195 ? -4.469 -28.953 -5.547 1 96.44 195 ALA B C 1
ATOM 3062 O O . ALA B 1 195 ? -4.812 -28.859 -6.727 1 96.44 195 ALA B O 1
ATOM 3063 N N . ARG B 1 196 ? -5.223 -28.609 -4.598 1 96.19 196 ARG B N 1
ATOM 3064 C CA . ARG B 1 196 ? -6.574 -28.109 -4.824 1 96.19 196 ARG B CA 1
ATOM 3065 C C . ARG B 1 196 ? -6.535 -26.75 -5.523 1 96.19 196 ARG B C 1
ATOM 3067 O O . ARG B 1 196 ? -7.379 -26.469 -6.375 1 96.19 196 ARG B O 1
ATOM 3074 N N . ALA B 1 197 ? -5.602 -25.922 -5.098 1 96.94 197 ALA B N 1
ATOM 3075 C CA . ALA B 1 197 ? -5.473 -24.609 -5.719 1 96.94 197 ALA B CA 1
ATOM 3076 C C . ALA B 1 197 ? -5.152 -24.734 -7.207 1 96.94 197 ALA B C 1
ATOM 3078 O O . ALA B 1 197 ? -5.742 -24.031 -8.039 1 96.94 197 ALA B O 1
ATOM 3079 N N . VAL B 1 198 ? -4.215 -25.609 -7.559 1 97.44 198 VAL B N 1
ATOM 3080 C CA . VAL B 1 198 ? -3.85 -25.844 -8.953 1 97.44 198 VAL B CA 1
ATOM 3081 C C . VAL B 1 198 ? -5.055 -26.375 -9.727 1 97.44 198 VAL B C 1
ATOM 3083 O O . VAL B 1 198 ? -5.352 -25.906 -10.828 1 97.44 198 VAL B O 1
ATOM 3086 N N . ALA B 1 199 ? -5.719 -27.281 -9.109 1 96.5 199 ALA B N 1
ATOM 3087 C CA . ALA B 1 199 ? -6.895 -27.875 -9.75 1 96.5 199 ALA B CA 1
ATOM 3088 C C . ALA B 1 199 ? -7.977 -26.812 -9.984 1 96.5 199 ALA B C 1
ATOM 3090 O O . ALA B 1 199 ? -8.719 -26.891 -10.961 1 96.5 199 ALA B O 1
ATOM 3091 N N . ALA B 1 200 ? -8.016 -25.859 -9.133 1 96.38 200 ALA B N 1
ATOM 3092 C CA . ALA B 1 200 ? -9.016 -24.797 -9.219 1 96.38 200 ALA B CA 1
ATOM 3093 C C . ALA B 1 200 ? -8.648 -23.781 -10.281 1 96.38 200 ALA B C 1
ATOM 3095 O O . ALA B 1 200 ? -9.453 -22.906 -10.609 1 96.38 200 ALA B O 1
ATOM 3096 N N . GLY B 1 201 ? -7.418 -23.828 -10.812 1 96.75 201 GLY B N 1
ATOM 3097 C CA . GLY B 1 201 ? -7.051 -22.969 -11.93 1 96.75 201 GLY B CA 1
ATOM 3098 C C . GLY B 1 201 ? -6.055 -21.891 -11.547 1 96.75 201 GLY B C 1
ATOM 3099 O O . GLY B 1 201 ? -5.797 -20.984 -12.328 1 96.75 201 GLY B O 1
ATOM 3100 N N . ALA B 1 202 ? -5.457 -21.984 -10.359 1 97.94 202 ALA B N 1
ATOM 3101 C CA . ALA B 1 202 ? -4.449 -21.016 -9.953 1 97.94 202 ALA B CA 1
ATOM 3102 C C . ALA B 1 202 ? -3.238 -21.062 -10.883 1 97.94 202 ALA B C 1
ATOM 3104 O O . ALA B 1 202 ? -2.77 -22.141 -11.25 1 97.94 202 ALA B O 1
ATOM 3105 N N . ASP B 1 203 ? -2.793 -19.906 -11.344 1 98.25 203 ASP B N 1
ATOM 3106 C CA . ASP B 1 203 ? -1.59 -19.797 -12.156 1 98.25 203 ASP B CA 1
ATOM 3107 C C . ASP B 1 203 ? -0.349 -19.609 -11.289 1 98.25 203 ASP B C 1
ATOM 3109 O O . ASP B 1 203 ? 0.756 -19.984 -11.688 1 98.25 203 ASP B O 1
ATOM 3113 N N . PHE B 1 204 ? -0.504 -18.953 -10.133 1 98.62 204 PHE B N 1
ATOM 3114 C CA . PHE B 1 204 ? 0.546 -18.75 -9.148 1 98.62 204 PHE B CA 1
ATOM 3115 C C . PHE B 1 204 ? 0.06 -19.125 -7.75 1 98.62 204 PHE B C 1
ATOM 3117 O O . PHE B 1 204 ? -1.062 -18.781 -7.367 1 98.62 204 PHE B O 1
ATOM 3124 N N . LEU B 1 205 ? 0.875 -19.859 -7.027 1 98.25 205 LEU B N 1
ATOM 3125 C CA . LEU B 1 205 ? 0.656 -20.125 -5.613 1 98.25 205 LEU B CA 1
ATOM 3126 C C . LEU B 1 205 ? 1.686 -19.391 -4.754 1 98.25 205 LEU B C 1
ATOM 3128 O O . LEU B 1 205 ? 2.893 -19.547 -4.965 1 98.25 205 LEU B O 1
ATOM 3132 N N . VAL B 1 206 ? 1.235 -18.594 -3.811 1 98.38 206 VAL B N 1
ATOM 3133 C CA . VAL B 1 206 ? 2.143 -17.922 -2.893 1 98.38 206 VAL B CA 1
ATOM 3134 C C . VAL B 1 206 ? 2.197 -18.672 -1.565 1 98.38 206 VAL B C 1
ATOM 3136 O O . VAL B 1 206 ? 1.174 -18.844 -0.9 1 98.38 206 VAL B O 1
ATOM 3139 N N . VAL B 1 207 ? 3.359 -19.062 -1.16 1 97.44 207 VAL B N 1
ATOM 3140 C CA . VAL B 1 207 ? 3.537 -19.812 0.078 1 97.44 207 VAL B CA 1
ATOM 3141 C C . VAL B 1 207 ? 4.617 -19.156 0.932 1 97.44 207 VAL B C 1
ATOM 3143 O O . VAL B 1 207 ? 5.719 -18.891 0.449 1 97.44 207 VAL B O 1
ATOM 3146 N N . GLY B 1 208 ? 4.23 -18.844 2.135 1 96 208 GLY B N 1
ATOM 3147 C CA . GLY B 1 208 ? 5.16 -18.234 3.07 1 96 208 GLY B CA 1
ATOM 3148 C C . GLY B 1 208 ? 5.527 -19.141 4.227 1 96 208 GLY B C 1
ATOM 3149 O O . GLY B 1 208 ? 6.398 -20 4.098 1 96 208 GLY B O 1
ATOM 3150 N N . ARG B 1 209 ? 4.84 -19.141 5.277 1 94.56 209 ARG B N 1
ATOM 3151 C CA . ARG B 1 209 ? 5.113 -19.734 6.582 1 94.56 209 ARG B CA 1
ATOM 3152 C C . ARG B 1 209 ? 5.371 -21.234 6.469 1 94.56 209 ARG B C 1
ATOM 3154 O O . ARG B 1 209 ? 6.293 -21.75 7.09 1 94.56 209 ARG B O 1
ATOM 3161 N N . PRO B 1 210 ? 4.582 -21.922 5.68 1 95.75 210 PRO B N 1
ATOM 3162 C CA . PRO B 1 210 ? 4.844 -23.359 5.578 1 95.75 210 PRO B CA 1
ATOM 3163 C C . PRO B 1 210 ? 6.262 -23.672 5.105 1 95.75 210 PRO B C 1
ATOM 3165 O O . PRO B 1 210 ? 6.812 -24.719 5.441 1 95.75 210 PRO B O 1
ATOM 3168 N N . ILE B 1 211 ? 6.848 -22.766 4.352 1 96.44 211 ILE B N 1
ATOM 3169 C CA . ILE B 1 211 ? 8.211 -22.969 3.865 1 96.44 211 ILE B CA 1
ATOM 3170 C C . ILE B 1 211 ? 9.203 -22.328 4.836 1 96.44 211 ILE B C 1
ATOM 3172 O O . ILE B 1 211 ? 10.164 -22.984 5.254 1 96.44 211 ILE B O 1
ATOM 3176 N N . LEU B 1 212 ? 8.93 -21.094 5.312 1 95 212 LEU B N 1
ATOM 3177 C CA . LEU B 1 212 ? 9.844 -20.312 6.133 1 95 212 LEU B CA 1
ATOM 3178 C C . LEU B 1 212 ? 10.078 -20.984 7.484 1 95 212 LEU B C 1
ATOM 3180 O O . LEU B 1 212 ? 11.18 -20.906 8.031 1 95 212 LEU B O 1
ATOM 3184 N N . GLU B 1 213 ? 9.047 -21.609 7.977 1 93.31 213 GLU B N 1
ATOM 3185 C CA . GLU B 1 213 ? 9.102 -22.141 9.336 1 93.31 213 GLU B CA 1
ATOM 3186 C C . GLU B 1 213 ? 9.43 -23.625 9.336 1 93.31 213 GLU B C 1
ATOM 3188 O O . GLU B 1 213 ? 9.547 -24.234 10.398 1 93.31 213 GLU B O 1
ATOM 3193 N N . ALA B 1 214 ? 9.641 -24.188 8.195 1 94.94 214 ALA B N 1
ATOM 3194 C CA . ALA B 1 214 ? 9.992 -25.594 8.094 1 94.94 214 ALA B CA 1
ATOM 3195 C C . ALA B 1 214 ? 11.43 -25.844 8.539 1 94.94 214 ALA B C 1
ATOM 3197 O O . ALA B 1 214 ? 12.281 -24.953 8.406 1 94.94 214 ALA B O 1
ATOM 3198 N N . PRO B 1 215 ? 11.711 -27.031 9.031 1 95.25 215 PRO B N 1
ATOM 3199 C CA . PRO B 1 215 ? 13.094 -27.375 9.359 1 95.25 215 PRO B CA 1
ATOM 3200 C C . PRO B 1 215 ? 14.039 -27.219 8.172 1 95.25 215 PRO B C 1
ATOM 3202 O O . PRO B 1 215 ? 15.18 -26.766 8.328 1 95.25 215 PRO B O 1
ATOM 3205 N N . SER B 1 216 ? 13.578 -27.609 7.055 1 96.75 216 SER B N 1
ATOM 3206 C CA . SER B 1 216 ? 14.273 -27.406 5.789 1 96.75 216 SER B CA 1
ATOM 3207 C C . SER B 1 216 ? 13.383 -26.719 4.77 1 96.75 216 SER B C 1
ATOM 3209 O O . SER B 1 216 ? 12.531 -27.344 4.141 1 96.75 216 SER B O 1
ATOM 3211 N N . PRO B 1 217 ? 13.633 -25.469 4.551 1 96.81 217 PRO B N 1
ATOM 3212 C CA . PRO B 1 217 ? 12.828 -24.734 3.57 1 96.81 217 PRO B CA 1
ATOM 3213 C C . PRO B 1 217 ? 12.867 -25.375 2.182 1 96.81 217 PRO B C 1
ATOM 3215 O O . PRO B 1 217 ? 11.836 -25.469 1.509 1 96.81 217 PRO B O 1
ATOM 3218 N N . ALA B 1 218 ? 14.008 -25.844 1.793 1 97.06 218 ALA B N 1
ATOM 3219 C CA . ALA B 1 218 ? 14.156 -26.469 0.483 1 97.06 218 ALA B CA 1
ATOM 3220 C C . ALA B 1 218 ? 13.281 -27.719 0.373 1 97.06 218 ALA B C 1
ATOM 3222 O O . ALA B 1 218 ? 12.625 -27.938 -0.648 1 97.06 218 ALA B O 1
ATOM 3223 N N . GLU B 1 219 ? 13.258 -28.5 1.446 1 96.88 219 GLU B N 1
ATOM 3224 C CA . GLU B 1 219 ? 12.461 -29.719 1.435 1 96.88 219 GLU B CA 1
ATOM 3225 C C . GLU B 1 219 ? 10.969 -29.406 1.437 1 96.88 219 GLU B C 1
ATOM 3227 O O . GLU B 1 219 ? 10.18 -30.078 0.771 1 96.88 219 GLU B O 1
ATOM 3232 N N . ALA B 1 220 ? 10.617 -28.422 2.207 1 96.44 220 ALA B N 1
ATOM 3233 C CA . ALA B 1 220 ? 9.219 -27.984 2.229 1 96.44 220 ALA B CA 1
ATOM 3234 C C . ALA B 1 220 ? 8.766 -27.531 0.845 1 96.44 220 ALA B C 1
ATOM 3236 O O . ALA B 1 220 ? 7.672 -27.891 0.397 1 96.44 220 ALA B O 1
ATOM 3237 N N . ALA B 1 221 ? 9.609 -26.781 0.177 1 97.06 221 ALA B N 1
ATOM 3238 C CA . ALA B 1 221 ? 9.297 -26.312 -1.169 1 97.06 221 ALA B CA 1
ATOM 3239 C C . ALA B 1 221 ? 9.156 -27.484 -2.141 1 97.06 221 ALA B C 1
ATOM 3241 O O . ALA B 1 221 ? 8.242 -27.5 -2.969 1 97.06 221 ALA B O 1
ATOM 3242 N N . ARG B 1 222 ? 10.039 -28.469 -2.025 1 96.81 222 ARG B N 1
ATOM 3243 C CA . ARG B 1 222 ? 9.984 -29.641 -2.896 1 96.81 222 ARG B CA 1
ATOM 3244 C C . ARG B 1 222 ? 8.672 -30.406 -2.709 1 96.81 222 ARG B C 1
ATOM 3246 O O . ARG B 1 222 ? 8.078 -30.875 -3.68 1 96.81 222 ARG B O 1
ATOM 3253 N N . ARG B 1 223 ? 8.273 -30.5 -1.487 1 95.81 223 ARG B N 1
ATOM 3254 C CA . ARG B 1 223 ? 7.027 -31.203 -1.195 1 95.81 223 ARG B CA 1
ATOM 3255 C C . ARG B 1 223 ? 5.832 -30.469 -1.797 1 95.81 223 ARG B C 1
ATOM 3257 O O . ARG B 1 223 ? 4.922 -31.094 -2.344 1 95.81 223 ARG B O 1
ATOM 3264 N N . ILE B 1 224 ? 5.832 -29.188 -1.669 1 96.62 224 ILE B N 1
ATOM 3265 C CA . ILE B 1 224 ? 4.754 -28.375 -2.221 1 96.62 224 ILE B CA 1
ATOM 3266 C C . ILE B 1 224 ? 4.742 -28.5 -3.742 1 96.62 224 ILE B C 1
ATOM 3268 O O . ILE B 1 224 ? 3.684 -28.672 -4.348 1 96.62 224 ILE B O 1
ATOM 3272 N N . LEU B 1 225 ? 5.914 -28.453 -4.379 1 96.31 225 LEU B N 1
ATOM 3273 C CA . LEU B 1 225 ? 6.027 -28.594 -5.824 1 96.31 225 LEU B CA 1
ATOM 3274 C C . LEU B 1 225 ? 5.52 -29.953 -6.277 1 96.31 225 LEU B C 1
ATOM 3276 O O . LEU B 1 225 ? 4.859 -30.062 -7.312 1 96.31 225 LEU B O 1
ATOM 3280 N N . ALA B 1 226 ? 5.859 -30.938 -5.484 1 95.44 226 ALA B N 1
ATOM 3281 C CA . ALA B 1 226 ? 5.375 -32.281 -5.801 1 95.44 226 ALA B CA 1
ATOM 3282 C C . ALA B 1 226 ? 3.852 -32.344 -5.75 1 95.44 226 ALA B C 1
ATOM 3284 O O . ALA B 1 226 ? 3.221 -32.969 -6.609 1 95.44 226 ALA B O 1
ATOM 3285 N N . GLU B 1 227 ? 3.287 -31.703 -4.746 1 95.19 227 GLU B N 1
ATOM 3286 C CA . GLU B 1 227 ? 1.833 -31.641 -4.633 1 95.19 227 GLU B CA 1
ATOM 3287 C C . GLU B 1 227 ? 1.218 -30.906 -5.82 1 95.19 227 GLU B C 1
ATOM 3289 O O . GLU B 1 227 ? 0.153 -31.281 -6.309 1 95.19 227 GLU B O 1
ATOM 3294 N N . MET B 1 228 ? 1.861 -29.859 -6.254 1 95.44 228 MET B N 1
ATOM 3295 C CA . MET B 1 228 ? 1.384 -29.062 -7.387 1 95.44 228 MET B CA 1
ATOM 3296 C C . MET B 1 228 ? 1.417 -29.891 -8.672 1 95.44 228 MET B C 1
ATOM 3298 O O . MET B 1 228 ? 0.491 -29.812 -9.484 1 95.44 228 MET B O 1
ATOM 3302 N N . ASP B 1 229 ? 2.492 -30.656 -8.875 1 92.75 229 ASP B N 1
ATOM 3303 C CA . ASP B 1 229 ? 2.688 -31.469 -10.078 1 92.75 229 ASP B CA 1
ATOM 3304 C C . ASP B 1 229 ? 1.658 -32.594 -10.156 1 92.75 229 ASP B C 1
ATOM 3306 O O . ASP B 1 229 ? 1.24 -32.969 -11.25 1 92.75 229 ASP B O 1
ATOM 3310 N N . ASP B 1 230 ? 1.315 -33.031 -9.016 1 88.88 230 ASP B N 1
ATOM 3311 C CA . ASP B 1 230 ? 0.354 -34.156 -8.977 1 88.88 230 ASP B CA 1
ATOM 3312 C C . ASP B 1 230 ? -1.036 -33.688 -9.398 1 88.88 230 ASP B C 1
ATOM 3314 O O . ASP B 1 230 ? -1.838 -34.469 -9.898 1 88.88 230 ASP B O 1
ATOM 3318 N N . ALA B 1 231 ? -1.369 -32.5 -9.109 1 84 231 ALA B N 1
ATOM 3319 C CA . ALA B 1 231 ? -2.682 -31.922 -9.422 1 84 231 ALA B CA 1
ATOM 3320 C C . ALA B 1 231 ? -2.76 -31.484 -10.883 1 84 231 ALA B C 1
ATOM 3322 O O . ALA B 1 231 ? -3.852 -31.375 -11.445 1 84 231 ALA B O 1
ATOM 3323 N N . GLY B 1 232 ? -1.63 -31.109 -11.477 1 69.69 232 GLY B N 1
ATOM 3324 C CA . GLY B 1 232 ? -1.61 -30.656 -12.852 1 69.69 232 GLY B CA 1
ATOM 3325 C C . GLY B 1 232 ? -1.473 -31.781 -13.859 1 69.69 232 GLY B C 1
ATOM 3326 O O . GLY B 1 232 ? -1.142 -32.906 -13.484 1 69.69 232 GLY B O 1
#

Organism: NCBI:txid44742

Nearest PDB structures (foldseek):
  8cso-assembly1_B  TM=9.506E-01  e=1.420E-25  Klebsiella pneumoniae subsp. pneumoniae HS11286
  1eix-assembly1_B  TM=9.556E-01  e=3.578E-25  Escherichia coli
  3ldv-assembly1_A  TM=9.079E-01  e=3.437E-23  Vibrio cholerae O1 biovar El Tor str. N16961
  2yyu-assembly1_B  TM=9.166E-01  e=4.670E-21  Geobacillus kaustophilus HTA426
  3tr2-assembly1_B  TM=9.376E-01  e=9.426E-20  Coxiella burnetii